Protein 1S2D (pdb70)

CATH classification: 3.40.50.450

B-factor: mean 34.82, std 19.36, range [14.43, 198.94]

InterPro domains:
  IPR007710 Nucleoside 2-deoxyribosyltransferase [PF05014] (10-130)

Radius of gyration: 24.14 Å; Cα contacts (8 Å, |Δi|>4): 971; chains: 3; bounding box: 63×63×64 Å

Structure (mmCIF, N/CA/C/O backbone):
data_1S2D
#
_entry.id   1S2D
#
_cell.length_a   79.587
_cell.length_b   79.587
_cell.length_c   184.973
_cell.angle_alpha   90.00
_cell.angle_beta   90.00
_cell.angle_gamma   90.00
#
_symmetry.space_group_name_H-M   'P 43 21 2'
#
loop_
_entity.id
_entity.type
_entity.pdbx_description
1 polymer 'Nucleoside 2-deoxyribosyltransferase'
2 non-polymer ADENINE
3 non-polymer 2-deoxy-2-fluoro-alpha-D-arabinofuranose
4 water water
#
loop_
_atom_site.group_PDB
_atom_site.id
_atom_site.type_symbol
_atom_site.label_atom_id
_atom_site.label_alt_id
_atom_site.label_comp_id
_atom_site.label_asym_id
_atom_site.label_entity_id
_atom_site.label_seq_id
_atom_site.pdbx_PDB_ins_code
_atom_site.Cartn_x
_atom_site.Cartn_y
_atom_site.Cartn_z
_atom_site.occupancy
_atom_site.B_iso_or_equiv
_atom_site.auth_seq_id
_atom_site.auth_comp_id
_atom_site.auth_asym_id
_atom_site.auth_atom_id
_atom_site.pdbx_PDB_model_num
ATOM 1 N N . MET A 1 1 ? -27.302 6.463 -5.070 1.00 66.48 1 MET A N 1
ATOM 2 C CA . MET A 1 1 ? -26.850 5.405 -6.021 1.00 66.48 1 MET A CA 1
ATOM 3 C C . MET A 1 1 ? -26.714 5.947 -7.442 1.00 66.48 1 MET A C 1
ATOM 4 O O . MET A 1 1 ? -25.764 5.604 -8.146 1.00 66.48 1 MET A O 1
ATOM 6 N N . LYS A 1 2 ? -27.679 6.769 -7.860 1.00 40.89 2 LYS A N 1
ATOM 7 C CA . LYS A 1 2 ? -27.692 7.384 -9.193 1.00 40.89 2 LYS A CA 1
ATOM 8 C C . LYS A 1 2 ? -26.570 8.413 -9.331 1.00 40.89 2 LYS A C 1
ATOM 9 O O . LYS A 1 2 ? -26.541 9.414 -8.613 1.00 40.89 2 LYS A O 1
ATOM 11 N N . ALA A 1 3 ? -25.672 8.176 -10.282 1.00 38.83 3 ALA A N 1
ATOM 12 C CA . ALA A 1 3 ? -24.520 9.042 -10.498 1.00 38.83 3 ALA A CA 1
ATOM 13 C C . ALA A 1 3 ? -24.766 10.369 -11.206 1.00 38.83 3 ALA A C 1
ATOM 14 O O . ALA A 1 3 ? -25.431 10.430 -12.241 1.00 38.83 3 ALA A O 1
ATOM 16 N N . VAL A 1 4 ? -24.183 11.423 -10.641 1.00 32.94 4 VAL A N 1
ATOM 17 C CA . VAL A 1 4 ? -24.270 12.777 -11.180 1.00 32.94 4 VAL A CA 1
ATOM 18 C C . VAL A 1 4 ? -23.435 12.824 -12.455 1.00 32.94 4 VAL A C 1
ATOM 19 O O . VAL A 1 4 ? -23.754 13.538 -13.403 1.00 32.94 4 VAL A O 1
ATOM 23 N N . VAL A 1 5 ? -22.368 12.031 -12.463 1.00 36.29 5 VAL A N 1
ATOM 24 C CA . VAL A 1 5 ? -21.454 11.944 -13.594 1.00 36.29 5 VAL A CA 1
ATOM 25 C C . VAL A 1 5 ? -20.925 10.499 -13.638 1.00 36.29 5 VAL A C 1
ATOM 26 O O . VAL A 1 5 ? -20.802 9.850 -12.600 1.00 36.29 5 VAL A O 1
ATOM 30 N N . PRO A 1 6 ? -20.673 9.953 -14.843 1.00 31.53 6 PRO A N 1
ATOM 31 C CA . PRO A 1 6 ? -20.169 8.577 -14.923 1.00 31.53 6 PRO A CA 1
ATOM 32 C C . PRO A 1 6 ? -18.846 8.458 -14.170 1.00 31.53 6 PRO A C 1
ATOM 33 O O . PRO A 1 6 ? -17.973 9.315 -14.307 1.00 31.53 6 PRO A O 1
ATOM 37 N N . THR A 1 7 ? -18.710 7.400 -13.377 1.00 31.11 7 THR A N 1
ATOM 38 C CA . THR A 1 7 ? -17.498 7.177 -12.598 1.00 31.11 7 THR A CA 1
ATOM 39 C C . THR A 1 7 ? -16.761 5.883 -12.954 1.00 31.11 7 THR A C 1
ATOM 40 O O . THR A 1 7 ? -15.640 5.663 -12.496 1.00 31.11 7 THR A O 1
ATOM 44 N N . GLY A 1 8 ? -17.391 5.020 -13.750 1.00 24.87 8 GLY A N 1
ATOM 45 C CA . GLY A 1 8 ? -16.753 3.769 -14.138 1.00 24.87 8 GLY A CA 1
ATOM 46 C C . GLY A 1 8 ? -15.536 3.962 -15.033 1.00 24.87 8 GLY A C 1
ATOM 47 O O . GLY A 1 8 ? -15.635 4.530 -16.121 1.00 24.87 8 GLY A O 1
ATOM 48 N N . LYS A 1 9 ? -14.368 3.557 -14.539 1.00 24.92 9 LYS A N 1
ATOM 49 C CA . LYS A 1 9 ? -13.127 3.651 -15.302 1.00 24.92 9 LYS A CA 1
ATOM 50 C C . LYS A 1 9 ? -12.617 2.230 -15.434 1.00 24.92 9 LYS A C 1
ATOM 51 O O . LYS A 1 9 ? -12.135 1.624 -14.475 1.00 24.92 9 LYS A O 1
ATOM 57 N N . ILE A 1 10 ? -12.769 1.704 -16.644 1.00 20.09 10 ILE A N 1
ATOM 58 C CA . ILE A 1 10 ? -12.421 0.332 -16.976 1.00 20.09 10 ILE A CA 1
ATOM 59 C C . ILE A 1 10 ? -11.008 0.031 -17.463 1.00 20.09 10 ILE A C 1
ATOM 60 O O . ILE A 1 10 ? -10.440 0.757 -18.268 1.00 20.09 10 ILE A O 1
ATOM 65 N N . TYR A 1 11 ? -10.458 -1.063 -16.947 1.00 21.04 11 TYR A N 1
ATOM 66 C CA . TYR A 1 11 ? -9.166 -1.560 -17.379 1.00 21.04 11 TYR A CA 1
ATOM 67 C C . TYR A 1 11 ? -9.619 -2.791 -18.147 1.00 21.04 11 TYR A C 1
ATOM 68 O O . TYR A 1 11 ? -10.076 -3.774 -17.557 1.00 21.04 11 TYR A O 1
ATOM 77 N N . LEU A 1 12 ? -9.587 -2.687 -19.467 1.00 25.18 12 LEU A N 1
ATOM 78 C CA . LEU A 1 12 ? -10.007 -3.778 -20.326 1.00 25.18 12 LEU A CA 1
ATOM 79 C C . LEU A 1 12 ? -8.820 -4.697 -20.586 1.00 25.18 12 LEU A C 1
ATOM 80 O O . LEU A 1 12 ? -8.026 -4.463 -21.493 1.00 25.18 12 LEU A O 1
ATOM 85 N N . GLY A 1 13 ? -8.683 -5.716 -19.744 1.00 27.52 13 GLY A N 1
ATOM 86 C CA . GLY A 1 13 ? -7.591 -6.659 -19.885 1.00 27.52 13 GLY A CA 1
ATOM 87 C C . GLY A 1 13 ? -7.907 -7.730 -20.900 1.00 27.52 13 GLY A C 1
ATOM 88 O O . GLY A 1 13 ? -9.023 -8.261 -20.921 1.00 27.52 13 GLY A O 1
ATOM 89 N N . SER A 1 14 ? -6.930 -8.055 -21.742 1.00 28.62 14 SER A N 1
ATOM 90 C CA . SER A 1 14 ? -7.139 -9.071 -22.763 1.00 28.62 14 SER A CA 1
ATOM 91 C C . SER A 1 14 ? -5.914 -9.462 -23.574 1.00 28.62 14 SER A C 1
ATOM 92 O O . SER A 1 14 ? -4.996 -8.661 -23.769 1.00 28.62 14 SER A O 1
ATOM 95 N N . PRO A 1 15 ? -5.876 -10.724 -24.032 1.00 32.03 15 PRO A N 1
ATOM 96 C CA . PRO A 1 15 ? -4.768 -11.215 -24.851 1.00 32.03 15 PRO A CA 1
ATOM 97 C C . PRO A 1 15 ? -5.028 -10.511 -26.190 1.00 32.03 15 PRO A C 1
ATOM 98 O O . PRO A 1 15 ? -6.133 -10.022 -26.423 1.00 32.03 15 PRO A O 1
ATOM 102 N N . PHE A 1 16 ? -4.047 -10.473 -27.075 1.00 39.05 16 PHE A N 1
ATOM 103 C CA . PHE A 1 16 ? -4.233 -9.797 -28.358 1.00 39.05 16 PHE A CA 1
ATOM 104 C C . PHE A 1 16 ? -3.300 -10.522 -29.315 1.00 39.05 16 PHE A C 1
ATOM 105 O O . PHE A 1 16 ? -2.694 -9.923 -30.207 1.00 39.05 16 PHE A O 1
ATOM 113 N N . TYR A 1 17 ? -3.247 -11.837 -29.137 1.00 80.91 17 TYR A N 1
ATOM 114 C CA . TYR A 1 17 ? -2.352 -12.698 -29.886 1.00 80.91 17 TYR A CA 1
ATOM 115 C C . TYR A 1 17 ? -2.954 -13.525 -31.034 1.00 80.91 17 TYR A C 1
ATOM 116 O O . TYR A 1 17 ? -2.218 -14.174 -31.776 1.00 80.91 17 TYR A O 1
ATOM 125 N N . SER A 1 18 ? -4.276 -13.484 -31.197 1.00 41.56 18 SER A N 1
ATOM 126 C CA . SER A 1 18 ? -4.946 -14.213 -32.281 1.00 41.56 18 SER A CA 1
ATOM 127 C C . SER A 1 18 ? -6.026 -13.334 -32.912 1.00 41.56 18 SER A C 1
ATOM 128 O O . SER A 1 18 ? -6.244 -12.199 -32.477 1.00 41.56 18 SER A O 1
ATOM 131 N N . ASP A 1 19 ? -6.680 -13.841 -33.953 1.00 36.31 19 ASP A N 1
ATOM 132 C CA . ASP A 1 19 ? -7.732 -13.082 -34.634 1.00 36.31 19 ASP A CA 1
ATOM 133 C C . ASP A 1 19 ? -9.002 -13.026 -33.799 1.00 36.31 19 ASP A C 1
ATOM 134 O O . ASP A 1 19 ? -9.654 -11.985 -33.718 1.00 36.31 19 ASP A O 1
ATOM 139 N N . ALA A 1 20 ? -9.343 -14.154 -33.181 1.00 35.23 20 ALA A N 1
ATOM 140 C CA . ALA A 1 20 ? -10.525 -14.252 -32.333 1.00 35.23 20 ALA A CA 1
ATOM 141 C C . ALA A 1 20 ? -10.388 -13.315 -31.134 1.00 35.23 20 ALA A C 1
ATOM 142 O O . ALA A 1 20 ? -11.334 -12.621 -30.768 1.00 35.23 20 ALA A O 1
ATOM 144 N N . GLN A 1 21 ? -9.201 -13.286 -30.539 1.00 32.89 21 GLN A N 1
ATOM 145 C CA . GLN A 1 21 ? -8.944 -12.425 -29.392 1.00 32.89 21 GLN A CA 1
ATOM 146 C C . GLN A 1 21 ? -9.027 -10.956 -29.769 1.00 32.89 21 GLN A C 1
ATOM 147 O O . GLN A 1 21 ? -9.591 -10.155 -29.024 1.00 32.89 21 GLN A O 1
ATOM 153 N N . ARG A 1 22 ? -8.470 -10.606 -30.927 1.00 36.36 22 ARG A N 1
ATOM 154 C CA . ARG A 1 22 ? -8.503 -9.230 -31.409 1.00 36.36 22 ARG A CA 1
ATOM 155 C C . ARG A 1 22 ? -9.943 -8.825 -31.724 1.00 36.36 22 ARG A C 1
ATOM 156 O O . ARG A 1 22 ? -10.322 -7.661 -31.568 1.00 36.36 22 ARG A O 1
ATOM 158 N N . GLU A 1 23 ? -10.746 -9.800 -32.147 1.00 37.48 23 GLU A N 1
ATOM 159 C CA . GLU A 1 23 ? -12.147 -9.561 -32.477 1.00 37.48 23 GLU A CA 1
ATOM 160 C C . GLU A 1 23 ? -12.991 -9.329 -31.225 1.00 37.48 23 GLU A C 1
ATOM 161 O O . GLU A 1 23 ? -13.793 -8.399 -31.187 1.00 37.48 23 GLU A O 1
ATOM 167 N N . ARG A 1 24 ? -12.810 -10.173 -30.210 1.00 32.42 24 ARG A N 1
ATOM 168 C CA . ARG A 1 24 ? -13.550 -10.038 -28.955 1.00 32.42 24 ARG A CA 1
ATOM 169 C C . ARG A 1 24 ? -13.240 -8.675 -28.325 1.00 32.42 24 ARG A C 1
ATOM 170 O O . ARG A 1 24 ? -14.123 -8.019 -27.780 1.00 32.42 24 ARG A O 1
ATOM 178 N N . ALA A 1 25 ? -11.977 -8.264 -28.402 1.00 30.41 25 ALA A N 1
ATOM 179 C CA . ALA A 1 25 ? -11.552 -6.982 -27.856 1.00 30.41 25 ALA A CA 1
ATOM 180 C C . ALA A 1 25 ? -12.247 -5.836 -28.583 1.00 30.41 25 ALA A C 1
ATOM 181 O O . ALA A 1 25 ? -12.641 -4.844 -27.963 1.00 30.41 25 ALA A O 1
ATOM 183 N N . ALA A 1 26 ? -12.397 -5.979 -29.899 1.00 28.98 26 ALA A N 1
ATOM 184 C CA . ALA A 1 26 ? -13.044 -4.954 -30.714 1.00 28.98 26 ALA A CA 1
ATOM 185 C C . ALA A 1 26 ? -14.509 -4.780 -30.329 1.00 28.98 26 ALA A C 1
ATOM 186 O O . ALA A 1 26 ? -15.001 -3.655 -30.232 1.00 28.98 26 ALA A O 1
ATOM 188 N N . LYS A 1 27 ? -15.188 -5.903 -30.103 1.00 34.82 27 LYS A N 1
ATOM 189 C CA . LYS A 1 27 ? -16.597 -5.899 -29.730 1.00 34.82 27 LYS A CA 1
ATOM 190 C C . LYS A 1 27 ? -16.809 -5.341 -28.326 1.00 34.82 27 LYS A C 1
ATOM 191 O O . LYS A 1 27 ? -17.752 -4.592 -28.092 1.00 34.82 27 LYS A O 1
ATOM 193 N N . ALA A 1 28 ? -15.934 -5.716 -27.395 1.00 31.99 28 ALA A N 1
ATOM 194 C CA . ALA A 1 28 ? -16.047 -5.247 -26.020 1.00 31.99 28 ALA A CA 1
ATOM 195 C C . ALA A 1 28 ? -15.978 -3.719 -25.967 1.00 31.99 28 ALA A C 1
ATOM 196 O O . ALA A 1 28 ? -16.769 -3.085 -25.273 1.00 31.99 28 ALA A O 1
ATOM 198 N N . LYS A 1 29 ? -15.067 -3.141 -26.749 1.00 35.21 29 LYS A N 1
ATOM 199 C CA . LYS A 1 29 ? -14.903 -1.692 -26.799 1.00 35.21 29 LYS A CA 1
ATOM 200 C C . LYS A 1 29 ? -16.204 -1.016 -27.237 1.00 35.21 29 LYS A C 1
ATOM 201 O O . LYS A 1 29 ? -16.626 -0.020 -26.653 1.00 35.21 29 LYS A O 1
ATOM 207 N N . GLU A 1 30 ? -16.830 -1.575 -28.268 1.00 39.69 30 GLU A N 1
ATOM 208 C CA . GLU A 1 30 ? -18.073 -1.026 -28.781 1.00 39.69 30 GLU A CA 1
ATOM 209 C C . GLU A 1 30 ? -19.199 -1.155 -27.761 1.00 39.69 30 GLU A C 1
ATOM 210 O O . GLU A 1 30 ? -19.944 -0.203 -27.545 1.00 39.69 30 GLU A O 1
ATOM 216 N N . LEU A 1 31 ? -19.277 -2.310 -27.104 1.00 42.25 31 LEU A N 1
ATOM 217 C CA . LEU A 1 31 ? -20.308 -2.527 -26.103 1.00 42.25 31 LEU A CA 1
ATOM 218 C C . LEU A 1 31 ? -20.169 -1.571 -24.915 1.00 42.25 31 LEU A C 1
ATOM 219 O O . LEU A 1 31 ? -21.151 -0.965 -24.501 1.00 42.25 31 LEU A O 1
ATOM 224 N N . LEU A 1 32 ? -18.949 -1.448 -24.388 1.00 28.81 32 LEU A N 1
ATOM 225 C CA . LEU A 1 32 ? -18.668 -0.567 -23.263 1.00 28.81 32 LEU A CA 1
ATOM 226 C C . LEU A 1 32 ? -18.894 0.897 -23.631 1.00 28.81 32 LEU A C 1
ATOM 227 O O . LEU A 1 32 ? -19.250 1.705 -22.781 1.00 28.81 32 LEU A O 1
ATOM 232 N N . ALA A 1 33 ? -18.685 1.226 -24.903 1.00 38.51 33 ALA A N 1
ATOM 233 C CA . ALA A 1 33 ? -18.875 2.590 -25.392 1.00 38.51 33 ALA A CA 1
ATOM 234 C C . ALA A 1 33 ? -20.354 2.998 -25.366 1.00 38.51 33 ALA A C 1
ATOM 235 O O . ALA A 1 33 ? -20.688 4.177 -25.521 1.00 38.51 33 ALA A O 1
ATOM 237 N N . LYS A 1 34 ? -21.226 2.012 -25.180 1.00 50.83 34 LYS A N 1
ATOM 238 C CA . LYS A 1 34 ? -22.663 2.246 -25.126 1.00 50.83 34 LYS A CA 1
ATOM 239 C C . LYS A 1 34 ? -23.178 2.311 -23.688 1.00 50.83 34 LYS A C 1
ATOM 240 O O . LYS A 1 34 ? -24.332 2.675 -23.456 1.00 50.83 34 LYS A O 1
ATOM 246 N N . ASN A 1 35 ? -22.338 1.917 -22.733 1.00 30.01 35 ASN A N 1
ATOM 247 C CA . ASN A 1 35 ? -22.721 1.924 -21.324 1.00 30.01 35 ASN A CA 1
ATOM 248 C C . ASN A 1 35 ? -22.639 3.329 -20.729 1.00 30.01 35 ASN A C 1
ATOM 249 O O . ASN A 1 35 ? -21.559 3.916 -20.643 1.00 30.01 35 ASN A O 1
ATOM 254 N N . PRO A 1 36 ? -23.783 3.875 -20.282 1.00 32.16 36 PRO A N 1
ATOM 255 C CA . PRO A 1 36 ? -23.847 5.216 -19.692 1.00 32.16 36 PRO A CA 1
ATOM 256 C C . PRO A 1 36 ? -23.193 5.384 -18.308 1.00 32.16 36 PRO A C 1
ATOM 257 O O . PRO A 1 36 ? -23.099 6.498 -17.810 1.00 32.16 36 PRO A O 1
ATOM 261 N N . SER A 1 37 ? -22.725 4.292 -17.706 1.00 38.08 37 SER A N 1
ATOM 262 C CA . SER A 1 37 ? -22.079 4.355 -16.391 1.00 38.08 37 SER A CA 1
ATOM 263 C C . SER A 1 37 ? -20.550 4.442 -16.475 1.00 38.08 37 SER A C 1
ATOM 264 O O . SER A 1 37 ? -19.869 4.475 -15.446 1.00 38.08 37 SER A O 1
ATOM 267 N N . ILE A 1 38 ? -20.021 4.510 -17.696 1.00 30.75 38 ILE A N 1
ATOM 268 C CA . ILE A 1 38 ? -18.579 4.536 -17.920 1.00 30.75 38 ILE A CA 1
ATOM 269 C C . ILE A 1 38 ? -18.004 5.895 -18.307 1.00 30.75 38 ILE A C 1
ATOM 270 O O . ILE A 1 38 ? -18.492 6.565 -19.221 1.00 30.75 38 ILE A O 1
ATOM 275 N N . ALA A 1 39 ? -16.951 6.290 -17.599 1.00 27.50 39 ALA A N 1
ATOM 276 C CA . ALA A 1 39 ? -16.279 7.561 -17.834 1.00 27.50 39 ALA A CA 1
ATOM 277 C C . ALA A 1 39 ? -15.094 7.402 -18.783 1.00 27.50 39 ALA A C 1
ATOM 278 O O . ALA A 1 39 ? -14.811 8.285 -19.588 1.00 27.50 39 ALA A O 1
ATOM 280 N N . HIS A 1 40 ? -14.408 6.269 -18.679 1.00 23.39 40 HIS A N 1
ATOM 281 C CA . HIS A 1 40 ? -13.235 6.000 -19.503 1.00 23.39 40 HIS A CA 1
ATOM 282 C C . HIS A 1 40 ? -12.933 4.505 -19.594 1.00 23.39 40 HIS A C 1
ATOM 283 O O . HIS A 1 40 ? -13.211 3.755 -18.664 1.00 23.39 40 HIS A O 1
ATOM 290 N N . VAL A 1 41 ? -12.388 4.081 -20.732 1.00 24.65 41 VAL A N 1
ATOM 291 C CA . VAL A 1 41 ? -12.008 2.688 -20.943 1.00 24.65 41 VAL A CA 1
ATOM 292 C C . VAL A 1 41 ? -10.540 2.648 -21.346 1.00 24.65 41 VAL A C 1
ATOM 293 O O . VAL A 1 41 ? -10.126 3.325 -22.291 1.00 24.65 41 VAL A O 1
ATOM 297 N N . PHE A 1 42 ? -9.750 1.879 -20.606 1.00 24.74 42 PHE A N 1
ATOM 298 C CA . PHE A 1 42 ? -8.327 1.755 -20.904 1.00 24.74 42 PHE A CA 1
ATOM 299 C C . PHE A 1 42 ? -7.997 0.394 -21.493 1.00 24.74 42 PHE A C 1
ATOM 300 O O . PHE A 1 42 ? -8.251 -0.643 -20.868 1.00 24.74 42 PHE A O 1
ATOM 308 N N . PHE A 1 43 ? -7.438 0.405 -22.700 1.00 23.01 43 PHE A N 1
ATOM 309 C CA . PHE A 1 43 ? -7.036 -0.828 -23.365 1.00 23.01 43 PHE A CA 1
ATOM 310 C C . PHE A 1 43 ? -5.535 -0.737 -23.599 1.00 23.01 43 PHE A C 1
ATOM 311 O O . PHE A 1 43 ? -5.069 0.049 -24.424 1.00 23.01 43 PHE A O 1
ATOM 319 N N . PRO A 1 44 ? -4.759 -1.561 -22.879 1.00 29.29 44 PRO A N 1
ATOM 320 C CA . PRO A 1 44 ? -3.296 -1.606 -22.961 1.00 29.29 44 PRO A CA 1
ATOM 321 C C . PRO A 1 44 ? -2.650 -1.687 -24.343 1.00 29.29 44 PRO A C 1
ATOM 322 O O . PRO A 1 44 ? -1.574 -1.124 -24.545 1.00 29.29 44 PRO A O 1
ATOM 326 N N . PHE A 1 45 ? -3.305 -2.346 -25.293 1.00 32.47 45 PHE A N 1
ATOM 327 C CA . PHE A 1 45 ? -2.740 -2.473 -26.632 1.00 32.47 45 PHE A CA 1
ATOM 328 C C . PHE A 1 45 ? -2.943 -1.263 -27.556 1.00 32.47 45 PHE A C 1
ATOM 329 O O . PHE A 1 45 ? -2.407 -1.240 -28.660 1.00 32.47 45 PHE A O 1
ATOM 337 N N . ASP A 1 46 ? -3.699 -0.261 -27.099 1.00 35.22 46 ASP A N 1
ATOM 338 C CA . ASP A 1 46 ? -3.916 0.961 -27.878 1.00 35.22 46 ASP A CA 1
ATOM 339 C C . ASP A 1 46 ? -2.671 1.847 -27.772 1.00 35.22 46 ASP A C 1
ATOM 340 O O . ASP A 1 46 ? -2.163 2.349 -28.778 1.00 35.22 46 ASP A O 1
ATOM 345 N N . GLY A 1 48 ? 0.931 2.702 -27.549 1.00 35.21 48 GLY A N 1
ATOM 346 C CA . GLY A 1 48 ? 2.213 2.070 -27.268 1.00 35.21 48 GLY A CA 1
ATOM 347 C C . GLY A 1 48 ? 3.370 3.042 -27.089 1.00 35.21 48 GLY A C 1
ATOM 348 O O . GLY A 1 48 ? 3.310 4.179 -27.556 1.00 35.21 48 GLY A O 1
ATOM 349 N N . PHE A 1 49 ? 4.415 2.599 -26.391 1.00 29.13 49 PHE A N 1
ATOM 350 C CA . PHE A 1 49 ? 5.608 3.414 -26.150 1.00 29.13 49 PHE A CA 1
ATOM 351 C C . PHE A 1 49 ? 6.643 3.113 -27.230 1.00 29.13 49 PHE A C 1
ATOM 352 O O . PHE A 1 49 ? 6.735 1.983 -27.713 1.00 29.13 49 PHE A O 1
ATOM 360 N N . THR A 1 50 ? 7.406 4.134 -27.609 1.00 30.17 50 THR A N 1
ATOM 361 C CA . THR A 1 50 ? 8.447 3.994 -28.623 1.00 30.17 50 THR A CA 1
ATOM 362 C C . THR A 1 50 ? 9.798 4.392 -28.045 1.00 30.17 50 THR A C 1
ATOM 363 O O . THR A 1 50 ? 9.997 5.548 -27.637 1.00 30.17 50 THR A O 1
ATOM 367 N N . ASP A 1 51 ? 10.708 3.421 -27.985 1.00 32.21 51 ASP A N 1
ATOM 368 C CA . ASP A 1 51 ? 12.056 3.643 -27.475 1.00 32.21 51 ASP A CA 1
ATOM 369 C C . ASP A 1 51 ? 12.926 4.036 -28.659 1.00 32.21 51 ASP A C 1
ATOM 370 O O . ASP A 1 51 ? 13.159 3.224 -29.550 1.00 32.21 51 ASP A O 1
ATOM 375 N N . PRO A 1 52 ? 13.427 5.286 -28.667 1.00 47.11 52 PRO A N 1
ATOM 376 C CA . PRO A 1 52 ? 14.283 5.850 -29.715 1.00 47.11 52 PRO A CA 1
ATOM 377 C C . PRO A 1 52 ? 15.525 5.015 -30.050 1.00 47.11 52 PRO A C 1
ATOM 378 O O . PRO A 1 52 ? 15.892 4.894 -31.218 1.00 47.11 52 PRO A O 1
ATOM 382 N N . ASP A 1 53 ? 16.155 4.433 -29.029 1.00 59.77 53 ASP A N 1
ATOM 383 C CA . ASP A 1 53 ? 17.362 3.613 -29.208 1.00 59.77 53 ASP A CA 1
ATOM 384 C C . ASP A 1 53 ? 17.089 2.279 -29.883 1.00 59.77 53 ASP A C 1
ATOM 385 O O . ASP A 1 53 ? 17.922 1.766 -30.633 1.00 59.77 53 ASP A O 1
ATOM 390 N N . GLU A 1 54 ? 15.946 1.691 -29.555 1.00 46.72 54 GLU A N 1
ATOM 391 C CA . GLU A 1 54 ? 15.552 0.402 -30.103 1.00 46.72 54 GLU A CA 1
ATOM 392 C C . GLU A 1 54 ? 15.502 0.446 -31.631 1.00 46.72 54 GLU A C 1
ATOM 393 O O . GLU A 1 54 ? 14.703 1.181 -32.212 1.00 46.72 54 GLU A O 1
ATOM 399 N N . LYS A 1 55 ? 16.372 -0.332 -32.273 1.00 62.20 55 LYS A N 1
ATOM 400 C CA . LYS A 1 55 ? 16.450 -0.372 -33.734 1.00 62.20 55 LYS A CA 1
ATOM 401 C C . LYS A 1 55 ? 15.386 -1.261 -34.377 1.00 62.20 55 LYS A C 1
ATOM 402 O O . LYS A 1 55 ? 15.494 -2.490 -34.384 1.00 62.20 55 LYS A O 1
ATOM 404 N N . PRO A 1 57 ? 12.619 -3.212 -33.945 1.00 51.60 57 PRO A N 1
ATOM 405 C CA . PRO A 1 57 ? 12.160 -4.181 -32.946 1.00 51.60 57 PRO A CA 1
ATOM 406 C C . PRO A 1 57 ? 10.924 -4.919 -33.428 1.00 51.60 57 PRO A C 1
ATOM 407 O O . PRO A 1 57 ? 10.078 -4.334 -34.110 1.00 51.60 57 PRO A O 1
ATOM 411 N N . GLU A 1 58 ? 10.814 -6.203 -33.108 1.00 53.04 58 GLU A N 1
ATOM 412 C CA . GLU A 1 58 ? 9.639 -6.961 -33.524 1.00 53.04 58 GLU A CA 1
ATOM 413 C C . GLU A 1 58 ? 8.935 -7.614 -32.347 1.00 53.04 58 GLU A C 1
ATOM 414 O O . GLU A 1 58 ? 9.554 -7.907 -31.324 1.00 53.04 58 GLU A O 1
ATOM 420 N N . ILE A 1 59 ? 7.628 -7.807 -32.488 1.00 44.05 59 ILE A N 1
ATOM 421 C CA . ILE A 1 59 ? 6.829 -8.425 -31.435 1.00 44.05 59 ILE A CA 1
ATOM 422 C C . ILE A 1 59 ? 7.320 -9.862 -31.236 1.00 44.05 59 ILE A C 1
ATOM 423 O O . ILE A 1 59 ? 7.549 -10.588 -32.209 1.00 44.05 59 ILE A O 1
ATOM 428 N N . GLY A 1 60 ? 7.505 -10.252 -29.977 1.00 47.39 60 GLY A N 1
ATOM 429 C CA . GLY A 1 60 ? 7.981 -11.590 -29.679 1.00 47.39 60 GLY A CA 1
ATOM 430 C C . GLY A 1 60 ? 9.494 -11.679 -29.730 1.00 47.39 60 GLY A C 1
ATOM 431 O O . GLY A 1 60 ? 10.067 -12.725 -29.423 1.00 47.39 60 GLY A O 1
ATOM 432 N N . GLY A 1 61 ? 10.138 -10.596 -30.160 1.00 31.24 61 GLY A N 1
ATOM 433 C CA . GLY A 1 61 ? 11.588 -10.568 -30.228 1.00 31.24 61 GLY A CA 1
ATOM 434 C C . GLY A 1 61 ? 12.135 -9.938 -28.962 1.00 31.24 61 GLY A C 1
ATOM 435 O O . GLY A 1 61 ? 11.368 -9.558 -28.076 1.00 31.24 61 GLY A O 1
ATOM 436 N N . ILE A 1 62 ? 13.458 -9.864 -28.847 1.00 29.83 62 ILE A N 1
ATOM 437 C CA . ILE A 1 62 ? 14.078 -9.260 -27.675 1.00 29.83 62 ILE A CA 1
ATOM 438 C C . ILE A 1 62 ? 13.808 -7.764 -27.709 1.00 29.83 62 ILE A C 1
ATOM 439 O O . ILE A 1 62 ? 14.057 -7.103 -28.716 1.00 29.83 62 ILE A O 1
ATOM 444 N N . ARG A 1 63 ? 13.261 -7.250 -26.614 1.00 28.40 63 ARG A N 1
ATOM 445 C CA . ARG A 1 63 ? 12.938 -5.830 -26.500 1.00 28.40 63 ARG A CA 1
ATOM 446 C C . ARG A 1 63 ? 13.895 -5.150 -25.516 1.00 28.40 63 ARG A C 1
ATOM 447 O O . ARG A 1 63 ? 14.422 -5.805 -24.620 1.00 28.40 63 ARG A O 1
ATOM 455 N N . SER A 1 64 ? 14.151 -3.855 -25.703 1.00 21.25 64 SER A N 1
ATOM 456 C CA . SER A 1 64 ? 15.036 -3.119 -24.797 1.00 21.25 64 SER A CA 1
ATOM 457 C C . SER A 1 64 ? 14.397 -3.053 -23.406 1.00 21.25 64 SER A C 1
ATOM 458 O O . SER A 1 64 ? 13.172 -3.043 -23.287 1.00 21.25 64 SER A O 1
ATOM 461 N N . MET A 1 65 ? 15.234 -2.983 -22.370 1.00 25.26 65 MET A N 1
ATOM 462 C CA . MET A 1 65 ? 14.759 -2.910 -20.994 1.00 25.26 65 MET A CA 1
ATOM 463 C C . MET A 1 65 ? 13.909 -1.648 -20.776 1.00 25.26 65 MET A C 1
ATOM 464 O O . MET A 1 65 ? 12.923 -1.675 -20.042 1.00 25.26 65 MET A O 1
ATOM 469 N N . VAL A 1 66 ? 14.270 -0.562 -21.455 1.00 22.64 66 VAL A N 1
ATOM 470 C CA . VAL A 1 66 ? 13.529 0.690 -21.341 1.00 22.64 66 VAL A CA 1
ATOM 471 C C . VAL A 1 66 ? 12.101 0.538 -21.885 1.00 22.64 66 VAL A C 1
ATOM 472 O O . VAL A 1 66 ? 11.158 1.038 -21.282 1.00 22.64 66 VAL A O 1
ATOM 476 N N . TRP A 1 67 ? 11.943 -0.172 -23.002 1.00 21.04 67 TRP A N 1
ATOM 477 C CA . TRP A 1 67 ? 10.616 -0.388 -23.582 1.00 21.04 67 TRP A CA 1
ATOM 478 C C . TRP A 1 67 ? 9.809 -1.265 -22.643 1.00 21.04 67 TRP A C 1
ATOM 479 O O . TRP A 1 67 ? 8.601 -1.058 -22.481 1.00 21.04 67 TRP A O 1
ATOM 490 N N . ARG A 1 68 ? 10.476 -2.275 -22.080 1.00 20.10 68 ARG A N 1
ATOM 491 C CA . ARG A 1 68 ? 9.833 -3.201 -21.160 1.00 20.10 68 ARG A CA 1
ATOM 492 C C . ARG A 1 68 ? 9.289 -2.453 -19.951 1.00 20.10 68 ARG A C 1
ATOM 493 O O . ARG A 1 68 ? 8.102 -2.568 -19.635 1.00 20.10 68 ARG A O 1
ATOM 501 N N . ASP A 1 69 ? 10.142 -1.643 -19.329 1.00 20.55 69 ASP A N 1
ATOM 502 C CA . ASP A 1 69 ? 9.753 -0.860 -18.158 1.00 20.55 69 ASP A CA 1
ATOM 503 C C . ASP A 1 69 ? 8.607 0.095 -18.455 1.00 20.55 69 ASP A C 1
ATOM 504 O O . ASP A 1 69 ? 7.635 0.154 -17.706 1.00 20.55 69 ASP A O 1
ATOM 509 N N . ALA A 1 70 ? 8.725 0.839 -19.551 1.00 21.54 70 ALA A N 1
ATOM 510 C CA . ALA A 1 70 ? 7.692 1.802 -19.927 1.00 21.54 70 ALA A CA 1
ATOM 511 C C . ALA A 1 70 ? 6.347 1.130 -20.206 1.00 21.54 70 ALA A C 1
ATOM 512 O O . ALA A 1 70 ? 5.301 1.600 -19.742 1.00 21.54 70 ALA A O 1
ATOM 514 N N . THR A 1 71 ? 6.386 0.022 -20.942 1.00 21.72 71 THR A N 1
ATOM 515 C CA . THR A 1 71 ? 5.163 -0.698 -21.290 1.00 21.72 71 THR A CA 1
ATOM 516 C C . THR A 1 71 ? 4.548 -1.393 -20.088 1.00 21.72 71 THR A C 1
ATOM 517 O O . THR A 1 71 ? 3.321 -1.382 -19.916 1.00 21.72 71 THR A O 1
ATOM 521 N N . TYR A 1 72 ? 5.396 -1.997 -19.260 1.00 20.63 72 TYR A N 1
ATOM 522 C CA . TYR A 1 72 ? 4.920 -2.675 -18.060 1.00 20.63 72 TYR A CA 1
ATOM 523 C C . TYR A 1 72 ? 4.264 -1.647 -17.146 1.00 20.63 72 TYR A C 1
ATOM 524 O O . TYR A 1 72 ? 3.185 -1.894 -16.603 1.00 20.63 72 TYR A O 1
ATOM 533 N N . GLN A 1 73 ? 4.905 -0.485 -16.998 1.00 22.00 73 GLN A N 1
ATOM 534 C CA . GLN A 1 73 ? 4.345 0.560 -16.150 1.00 22.00 73 GLN A CA 1
ATOM 535 C C . GLN A 1 73 ? 3.030 1.079 -16.729 1.00 22.00 73 GLN A C 1
ATOM 536 O O . GLN A 1 73 ? 2.086 1.366 -15.985 1.00 22.00 73 GLN A O 1
ATOM 542 N N . ASN A 1 74 ? 2.965 1.185 -18.055 1.00 23.15 74 ASN A N 1
ATOM 543 C CA . ASN A 1 74 ? 1.744 1.637 -18.710 1.00 23.15 74 ASN A CA 1
ATOM 544 C C . ASN A 1 74 ? 0.593 0.710 -18.353 1.00 23.15 74 ASN A C 1
ATOM 545 O O . ASN A 1 74 ? -0.522 1.169 -18.124 1.00 23.15 74 ASN A O 1
ATOM 550 N N . ASP A 1 75 ? 0.875 -0.589 -18.303 1.00 25.03 75 ASP A N 1
ATOM 551 C CA . ASP A 1 75 ? -0.130 -1.582 -17.938 1.00 25.03 75 ASP A CA 1
ATOM 552 C C . ASP A 1 75 ? -0.540 -1.428 -16.467 1.00 25.03 75 ASP A C 1
ATOM 553 O O . ASP A 1 75 ? -1.730 -1.486 -16.155 1.00 25.03 75 ASP A O 1
ATOM 558 N N . LEU A 1 76 ? 0.426 -1.201 -15.571 1.00 24.00 76 LEU A N 1
ATOM 559 C CA . LEU A 1 76 ? 0.109 -1.014 -14.153 1.00 24.00 76 LEU A CA 1
ATOM 560 C C . LEU A 1 76 ? -0.633 0.309 -13.911 1.00 24.00 76 LEU A C 1
ATOM 561 O O . LEU A 1 76 ? -1.575 0.361 -13.114 1.00 24.00 76 LEU A O 1
ATOM 566 N N . THR A 1 77 ? -0.229 1.362 -14.621 1.00 22.35 77 THR A N 1
ATOM 567 C CA . THR A 1 77 ? -0.864 2.684 -14.494 1.00 22.35 77 THR A CA 1
ATOM 568 C C . THR A 1 77 ? -2.343 2.608 -14.851 1.00 22.35 77 THR A C 1
ATOM 569 O O . THR A 1 77 ? -3.174 3.265 -14.222 1.00 22.35 77 THR A O 1
ATOM 573 N N . GLY A 1 78 ? -2.671 1.797 -15.855 1.00 19.04 78 GLY A N 1
ATOM 574 C CA . GLY A 1 78 ? -4.063 1.636 -16.242 1.00 19.04 78 GLY A CA 1
ATOM 575 C C . GLY A 1 78 ? -4.847 1.013 -15.093 1.00 19.04 78 GLY A C 1
ATOM 576 O O . GLY A 1 78 ? -5.989 1.397 -14.826 1.00 19.04 78 GLY A O 1
ATOM 577 N N . ILE A 1 79 ? -4.211 0.084 -14.381 1.00 19.39 79 ILE A N 1
ATOM 578 C CA . ILE A 1 79 ? -4.847 -0.588 -13.248 1.00 19.39 79 ILE A CA 1
ATOM 579 C C . ILE A 1 79 ? -5.076 0.407 -12.101 1.00 19.39 79 ILE A C 1
ATOM 580 O O . ILE A 1 79 ? -6.147 0.430 -11.492 1.00 19.39 79 ILE A O 1
ATOM 585 N N . SER A 1 80 ? -4.083 1.259 -11.857 1.00 24.25 80 SER A N 1
ATOM 586 C CA . SER A 1 80 ? -4.159 2.275 -10.812 1.00 24.25 80 SER A CA 1
ATOM 587 C C . SER A 1 80 ? -5.292 3.273 -11.086 1.00 24.25 80 SER A C 1
ATOM 588 O O . SER A 1 80 ? -6.105 3.546 -10.206 1.00 24.25 80 SER A O 1
ATOM 591 N N . ASN A 1 81 ? -5.338 3.807 -12.306 1.00 25.65 81 ASN A N 1
ATOM 592 C CA . ASN A 1 81 ? -6.377 4.767 -12.696 1.00 25.65 81 ASN A CA 1
ATOM 593 C C . ASN A 1 81 ? -7.784 4.155 -12.705 1.00 25.65 81 ASN A C 1
ATOM 594 O O . ASN A 1 81 ? -8.758 4.821 -12.360 1.00 25.65 81 ASN A O 1
ATOM 599 N N . ALA A 1 82 ? -7.870 2.882 -13.081 1.00 23.35 82 ALA A N 1
ATOM 600 C CA . ALA A 1 82 ? -9.141 2.167 -13.162 1.00 23.35 82 ALA A CA 1
ATOM 601 C C . ALA A 1 82 ? -9.865 1.935 -11.833 1.00 23.35 82 ALA A C 1
ATOM 602 O O . ALA A 1 82 ? -9.248 1.873 -10.770 1.00 23.35 82 ALA A O 1
ATOM 604 N N . THR A 1 83 ? -11.190 1.851 -11.910 1.00 22.56 83 THR A N 1
ATOM 605 C CA . THR A 1 83 ? -12.009 1.572 -10.737 1.00 22.56 83 THR A CA 1
ATOM 606 C C . THR A 1 83 ? -12.476 0.123 -10.850 1.00 22.56 83 THR A C 1
ATOM 607 O O . THR A 1 83 ? -12.893 -0.493 -9.865 1.00 22.56 83 THR A O 1
ATOM 611 N N . CYS A 1 84 ? -12.368 -0.432 -12.054 1.00 22.21 84 CYS A N 1
ATOM 612 C CA . CYS A 1 84 ? -12.828 -1.790 -12.285 1.00 22.21 84 CYS A CA 1
ATOM 613 C C . CYS A 1 84 ? -12.080 -2.484 -13.422 1.00 22.21 84 CYS A C 1
ATOM 614 O O . CYS A 1 84 ? -11.621 -1.846 -14.376 1.00 22.21 84 CYS A O 1
ATOM 617 N N . GLY A 1 85 ? -11.937 -3.794 -13.293 1.00 25.48 85 GLY A N 1
ATOM 618 C CA . GLY A 1 85 ? -11.278 -4.562 -14.325 1.00 25.48 85 GLY A CA 1
ATOM 619 C C . GLY A 1 85 ? -12.279 -5.424 -15.083 1.00 25.48 85 GLY A C 1
ATOM 620 O O . GLY A 1 85 ? -13.190 -5.994 -14.486 1.00 25.48 85 GLY A O 1
ATOM 621 N N . VAL A 1 86 ? -12.162 -5.440 -16.409 1.00 25.22 86 VAL A N 1
ATOM 622 C CA . VAL A 1 86 ? -13.016 -6.273 -17.249 1.00 25.22 86 VAL A CA 1
ATOM 623 C C . VAL A 1 86 ? -12.037 -7.092 -18.079 1.00 25.22 86 VAL A C 1
ATOM 624 O O . VAL A 1 86 ? -11.248 -6.537 -18.863 1.00 25.22 86 VAL A O 1
ATOM 628 N N . PHE A 1 87 ? -12.066 -8.407 -17.877 1.00 25.38 87 PHE A N 1
ATOM 629 C CA . PHE A 1 87 ? -11.157 -9.304 -18.575 1.00 25.38 87 PHE A CA 1
ATOM 630 C C . PHE A 1 87 ? -11.757 -10.281 -19.584 1.00 25.38 87 PHE A C 1
ATOM 631 O O . PHE A 1 87 ? -12.513 -11.188 -19.221 1.00 25.38 87 PHE A O 1
ATOM 639 N N . LEU A 1 88 ? -11.395 -10.091 -20.851 1.00 25.57 88 LEU A N 1
ATOM 640 C CA . LEU A 1 88 ? -11.830 -10.971 -21.937 1.00 25.57 88 LEU A CA 1
ATOM 641 C C . LEU A 1 88 ? -10.926 -12.198 -21.775 1.00 25.57 88 LEU A C 1
ATOM 642 O O . LEU A 1 88 ? -9.852 -12.296 -22.371 1.00 25.57 88 LEU A O 1
ATOM 647 N N . TYR A 1 89 ? -11.349 -13.081 -20.879 1.00 31.11 89 TYR A N 1
ATOM 648 C CA . TYR A 1 89 ? -10.604 -14.279 -20.517 1.00 31.11 89 TYR A CA 1
ATOM 649 C C . TYR A 1 89 ? -10.759 -15.477 -21.451 1.00 31.11 89 TYR A C 1
ATOM 650 O O . TYR A 1 89 ? -11.826 -16.089 -21.528 1.00 31.11 89 TYR A O 1
ATOM 659 N N . ASP A 1 90 ? -9.668 -15.819 -22.130 1.00 31.68 90 ASP A N 1
ATOM 660 C CA . ASP A 1 90 ? -9.643 -16.950 -23.049 1.00 31.68 90 ASP A CA 1
ATOM 661 C C . ASP A 1 90 ? -9.449 -18.224 -22.226 1.00 31.68 90 ASP A C 1
ATOM 662 O O . ASP A 1 90 ? -8.374 -18.456 -21.667 1.00 31.68 90 ASP A O 1
ATOM 667 N N . MET A 1 91 ? -10.493 -19.046 -22.160 1.00 25.43 91 MET A N 1
ATOM 668 C CA . MET A 1 91 ? -10.446 -20.298 -21.408 1.00 25.43 91 MET A CA 1
ATOM 669 C C . MET A 1 91 ? -9.717 -21.422 -22.153 1.00 25.43 91 MET A C 1
ATOM 670 O O . MET A 1 91 ? -9.388 -22.449 -21.563 1.00 25.43 91 MET A O 1
ATOM 675 N N . ASP A 1 92 ? -9.462 -21.226 -23.442 1.00 33.38 92 ASP A N 1
ATOM 676 C CA . ASP A 1 92 ? -8.781 -22.238 -24.255 1.00 33.38 92 ASP A CA 1
ATOM 677 C C . ASP A 1 92 ? -7.267 -22.070 -24.222 1.00 33.38 92 ASP A C 1
ATOM 678 O O . ASP A 1 92 ? -6.531 -23.041 -24.070 1.00 33.38 92 ASP A O 1
ATOM 683 N N . GLN A 1 93 ? -6.810 -20.836 -24.410 1.00 35.55 93 GLN A N 1
ATOM 684 C CA . GLN A 1 93 ? -5.385 -20.514 -24.373 1.00 35.55 93 GLN A CA 1
ATOM 685 C C . GLN A 1 93 ? -5.191 -19.518 -23.234 1.00 35.55 93 GLN A C 1
ATOM 686 O O . GLN A 1 93 ? -5.360 -18.310 -23.417 1.00 35.55 93 GLN A O 1
ATOM 692 N N . LEU A 1 94 ? -4.879 -20.037 -22.048 1.00 36.20 94 LEU A N 1
ATOM 693 C CA . LEU A 1 94 ? -4.695 -19.196 -20.866 1.00 36.20 94 LEU A CA 1
ATOM 694 C C . LEU A 1 94 ? -3.646 -18.113 -21.045 1.00 36.20 94 LEU A C 1
ATOM 695 O O . LEU A 1 94 ? -2.543 -18.372 -21.526 1.00 36.20 94 LEU A O 1
ATOM 700 N N . ASP A 1 95 ? -4.015 -16.890 -20.681 1.00 28.10 95 ASP A N 1
ATOM 701 C CA . ASP A 1 95 ? -3.109 -15.751 -20.783 1.00 28.10 95 ASP A CA 1
ATOM 702 C C . ASP A 1 95 ? -2.598 -15.389 -19.391 1.00 28.10 95 ASP A C 1
ATOM 703 O O . ASP A 1 95 ? -3.352 -14.872 -18.560 1.00 28.10 95 ASP A O 1
ATOM 708 N N . ASP A 1 96 ? -1.328 -15.675 -19.126 1.00 28.59 96 ASP A N 1
ATOM 709 C CA . ASP A 1 96 ? -0.766 -15.365 -17.816 1.00 28.59 96 ASP A CA 1
ATOM 710 C C . ASP A 1 96 ? -0.662 -13.863 -17.550 1.00 28.59 96 ASP A C 1
ATOM 711 O O . ASP A 1 96 ? -0.656 -13.436 -16.396 1.00 28.59 96 ASP A O 1
ATOM 716 N N . GLY A 1 97 ? -0.627 -13.071 -18.620 1.00 29.93 97 GLY A N 1
ATOM 717 C CA . GLY A 1 97 ? -0.569 -11.627 -18.485 1.00 29.93 97 GLY A CA 1
ATOM 718 C C . GLY A 1 97 ? -1.849 -11.146 -17.831 1.00 29.93 97 GLY A C 1
ATOM 719 O O . GLY A 1 97 ? -1.810 -10.362 -16.879 1.00 29.93 97 GLY A O 1
ATOM 720 N N . SER A 1 98 ? -2.983 -11.619 -18.346 1.00 23.96 98 SER A N 1
ATOM 721 C CA . SER A 1 98 ? -4.296 -11.270 -17.806 1.00 23.96 98 SER A CA 1
ATOM 722 C C . SER A 1 98 ? -4.444 -11.816 -16.391 1.00 23.96 98 SER A C 1
ATOM 723 O O . SER A 1 98 ? -4.986 -11.138 -15.521 1.00 23.96 98 SER A O 1
ATOM 726 N N . ALA A 1 99 ? -3.954 -13.035 -16.155 1.00 21.36 99 ALA A N 1
ATOM 727 C CA . ALA A 1 99 ? -4.065 -13.636 -14.827 1.00 21.36 99 ALA A CA 1
ATOM 728 C C . ALA A 1 99 ? -3.285 -12.828 -13.789 1.00 21.36 99 ALA A C 1
ATOM 729 O O . ALA A 1 99 ? -3.780 -12.576 -12.690 1.00 21.36 99 ALA A O 1
ATOM 731 N N . PHE A 1 100 ? -2.075 -12.407 -14.157 1.00 19.10 100 PHE A N 1
ATOM 732 C CA . PHE A 1 100 ? -1.224 -11.604 -13.285 1.00 19.10 100 PHE A CA 1
ATOM 733 C C . PHE A 1 100 ? -1.993 -10.332 -12.934 1.00 19.10 100 PHE A C 1
ATOM 734 O O . PHE A 1 100 ? -2.120 -9.968 -11.768 1.00 19.10 100 PHE A O 1
ATOM 742 N N . GLU A 1 101 ? -2.554 -9.703 -13.959 1.00 23.68 101 GLU A N 1
ATOM 743 C CA . GLU A 1 101 ? -3.301 -8.468 -13.806 1.00 23.68 101 GLU A CA 1
ATOM 744 C C . GLU A 1 101 ? -4.535 -8.617 -12.916 1.00 23.68 101 GLU A C 1
ATOM 745 O O . GLU A 1 101 ? -4.842 -7.719 -12.123 1.00 23.68 101 GLU A O 1
ATOM 751 N N . ILE A 1 102 ? -5.217 -9.755 -13.014 1.00 20.91 102 ILE A N 1
ATOM 752 C CA . ILE A 1 102 ? -6.387 -9.990 -12.167 1.00 20.91 102 ILE A CA 1
ATOM 753 C C . ILE A 1 102 ? -5.917 -10.103 -10.718 1.00 20.91 102 ILE A C 1
ATOM 754 O O . ILE A 1 102 ? -6.498 -9.484 -9.824 1.00 20.91 102 ILE A O 1
ATOM 759 N N . GLY A 1 103 ? -4.835 -10.854 -10.505 1.00 22.20 103 GLY A N 1
ATOM 760 C CA . GLY A 1 103 ? -4.288 -11.004 -9.165 1.00 22.20 103 GLY A CA 1
ATOM 761 C C . GLY A 1 103 ? -3.850 -9.660 -8.591 1.00 22.20 103 GLY A C 1
ATOM 762 O O . GLY A 1 103 ? -4.077 -9.361 -7.412 1.00 22.20 103 GLY A O 1
ATOM 763 N N . PHE A 1 104 ? -3.261 -8.834 -9.449 1.00 19.79 104 PHE A N 1
ATOM 764 C CA . PHE A 1 104 ? -2.776 -7.506 -9.057 1.00 19.79 104 PHE A CA 1
ATOM 765 C C . PHE A 1 104 ? -3.951 -6.629 -8.618 1.00 19.79 104 PHE A C 1
ATOM 766 O O . PHE A 1 104 ? -3.907 -5.997 -7.565 1.00 19.79 104 PHE A O 1
ATOM 774 N N . MET A 1 105 ? -5.022 -6.641 -9.401 1.00 21.91 105 MET A N 1
ATOM 775 C CA . MET A 1 105 ? -6.193 -5.830 -9.102 1.00 21.91 105 MET A CA 1
ATOM 776 C C . MET A 1 105 ? -6.880 -6.216 -7.799 1.00 21.91 105 MET A C 1
ATOM 777 O O . MET A 1 105 ? -7.242 -5.347 -7.006 1.00 21.91 105 MET A O 1
ATOM 782 N N . ARG A 1 106 ? -7.050 -7.516 -7.574 1.00 20.01 106 ARG A N 1
ATOM 783 C CA . ARG A 1 106 ? -7.702 -7.980 -6.361 1.00 20.01 106 ARG A CA 1
ATOM 784 C C . ARG A 1 106 ? -6.880 -7.657 -5.109 1.00 20.01 106 ARG A C 1
ATOM 785 O O . ARG A 1 106 ? -7.442 -7.368 -4.052 1.00 20.01 106 ARG A O 1
ATOM 793 N N . ALA A 1 107 ? -5.554 -7.653 -5.244 1.00 19.77 107 ALA A N 1
ATOM 794 C CA . ALA A 1 107 ? -4.685 -7.313 -4.116 1.00 19.77 107 ALA A CA 1
ATOM 795 C C . ALA A 1 107 ? -4.883 -5.830 -3.786 1.00 19.77 107 ALA A C 1
ATOM 796 O O . ALA A 1 107 ? -4.662 -5.403 -2.657 1.00 19.77 107 ALA A O 1
ATOM 798 N N . MET A 1 108 ? -5.309 -5.056 -4.780 1.00 21.00 108 MET A N 1
ATOM 799 C CA . MET A 1 108 ? -5.586 -3.629 -4.595 1.00 21.00 108 MET A CA 1
ATOM 800 C C . MET A 1 108 ? -7.050 -3.430 -4.173 1.00 21.00 108 MET A C 1
ATOM 801 O O . MET A 1 108 ? -7.506 -2.299 -4.014 1.00 21.00 108 MET A O 1
ATOM 806 N N . HIS A 1 109 ? -7.762 -4.544 -3.983 1.00 23.76 109 HIS A N 1
ATOM 807 C CA . HIS A 1 109 ? -9.177 -4.568 -3.581 1.00 23.76 109 HIS A CA 1
ATOM 808 C C . HIS A 1 109 ? -10.154 -4.020 -4.619 1.00 23.76 109 HIS A C 1
ATOM 809 O O . HIS A 1 109 ? -11.300 -3.682 -4.290 1.00 23.76 109 HIS A O 1
ATOM 816 N N . LYS A 1 110 ? -9.713 -3.951 -5.873 1.00 19.58 110 LYS A N 1
ATOM 817 C CA . LYS A 1 110 ? -10.567 -3.459 -6.953 1.00 19.58 110 LYS A CA 1
ATOM 818 C C . LYS A 1 110 ? -11.441 -4.577 -7.512 1.00 19.58 110 LYS A C 1
ATOM 819 O O . LYS A 1 110 ? -11.011 -5.721 -7.576 1.00 19.58 110 LYS A O 1
ATOM 825 N N . PRO A 1 111 ? -12.693 -4.264 -7.887 1.00 24.01 111 PRO A N 1
ATOM 826 C CA . PRO A 1 111 ? -13.582 -5.298 -8.434 1.00 24.01 111 PRO A CA 1
ATOM 827 C C . PRO A 1 111 ? -13.137 -5.776 -9.818 1.00 24.01 111 PRO A C 1
ATOM 828 O O . PRO A 1 111 ? -12.585 -5.006 -10.610 1.00 24.01 111 PRO A O 1
ATOM 832 N N . VAL A 1 112 ? -13.356 -7.060 -10.090 1.00 25.31 112 VAL A N 1
ATOM 833 C CA . VAL A 1 112 ? -12.960 -7.656 -11.365 1.00 25.31 112 VAL A CA 1
ATOM 834 C C . VAL A 1 112 ? -14.089 -8.405 -12.057 1.00 25.31 112 VAL A C 1
ATOM 835 O O . VAL A 1 112 ? -14.685 -9.314 -11.490 1.00 25.31 112 VAL A O 1
ATOM 839 N N . ILE A 1 113 ? -14.398 -7.989 -13.277 1.00 27.90 113 ILE A N 1
ATOM 840 C CA . ILE A 1 113 ? -15.435 -8.655 -14.056 1.00 27.90 113 ILE A CA 1
ATOM 841 C C . ILE A 1 113 ? -14.753 -9.633 -15.007 1.00 27.90 113 ILE A C 1
ATOM 842 O O . ILE A 1 113 ? -13.938 -9.236 -15.838 1.00 27.90 113 ILE A O 1
ATOM 847 N N . LEU A 1 114 ? -15.041 -10.917 -14.836 1.00 23.14 114 LEU A N 1
ATOM 848 C CA . LEU A 1 114 ? -14.465 -11.948 -15.694 1.00 23.14 114 LEU A CA 1
ATOM 849 C C . LEU A 1 114 ? -15.429 -12.202 -16.842 1.00 23.14 114 LEU A C 1
ATOM 850 O O . LEU A 1 114 ? -16.609 -12.442 -16.606 1.00 23.14 114 LEU A O 1
ATOM 855 N N . VAL A 1 115 ? -14.942 -12.108 -18.078 1.00 27.52 115 VAL A N 1
ATOM 856 C CA . VAL A 1 115 ? -15.772 -12.361 -19.258 1.00 27.52 115 VAL A CA 1
ATOM 857 C C . VAL A 1 115 ? -15.116 -13.511 -20.031 1.00 27.52 115 VAL A C 1
ATOM 858 O O . VAL A 1 115 ? -14.396 -13.295 -21.012 1.00 27.52 115 VAL A O 1
ATOM 862 N N . PRO A 1 116 ? -15.345 -14.753 -19.574 1.00 32.91 116 PRO A N 1
ATOM 863 C CA . PRO A 1 116 ? -14.786 -15.960 -20.192 1.00 32.91 116 PRO A CA 1
ATOM 864 C C . PRO A 1 116 ? -15.324 -16.292 -21.579 1.00 32.91 116 PRO A C 1
ATOM 865 O O . PRO A 1 116 ? -16.521 -16.168 -21.842 1.00 32.91 116 PRO A O 1
ATOM 869 N N . PHE A 1 117 ? -14.409 -16.692 -22.457 1.00 38.13 117 PHE A N 1
ATOM 870 C CA . PHE A 1 117 ? -14.723 -17.085 -23.831 1.00 38.13 117 PHE A CA 1
ATOM 871 C C . PHE A 1 117 ? -14.100 -18.452 -24.078 1.00 38.13 117 PHE A C 1
ATOM 872 O O . PHE A 1 117 ? -12.979 -18.717 -23.644 1.00 38.13 117 PHE A O 1
ATOM 880 N N . THR A 1 118 ? -14.831 -19.313 -24.773 1.00 35.16 118 THR A N 1
ATOM 881 C CA . THR A 1 118 ? -14.341 -20.644 -25.104 1.00 35.16 118 THR A CA 1
ATOM 882 C C . THR A 1 118 ? -14.931 -21.085 -26.435 1.00 35.16 118 THR A C 1
ATOM 883 O O . THR A 1 118 ? -16.069 -20.739 -26.767 1.00 35.16 118 THR A O 1
ATOM 887 N N . GLU A 1 119 ? -14.144 -21.817 -27.210 1.00 43.81 119 GLU A N 1
ATOM 888 C CA . GLU A 1 119 ? -14.609 -22.310 -28.496 1.00 43.81 119 GLU A CA 1
ATOM 889 C C . GLU A 1 119 ? -14.766 -23.822 -28.423 1.00 43.81 119 GLU A C 1
ATOM 890 O O . GLU A 1 119 ? -15.119 -24.471 -29.405 1.00 43.81 119 GLU A O 1
ATOM 896 N N . HIS A 1 120 ? -14.541 -24.366 -27.230 1.00 36.12 120 HIS A N 1
ATOM 897 C CA . HIS A 1 120 ? -14.654 -25.800 -26.982 1.00 36.12 120 HIS A CA 1
ATOM 898 C C . HIS A 1 120 ? -15.654 -26.066 -25.857 1.00 36.12 120 HIS A C 1
ATOM 899 O O . HIS A 1 120 ? -15.268 -26.460 -24.753 1.00 36.12 120 HIS A O 1
ATOM 906 N N . PRO A 1 121 ? -16.958 -25.851 -26.121 1.00 51.10 121 PRO A N 1
ATOM 907 C CA . PRO A 1 121 ? -18.010 -26.074 -25.120 1.00 51.10 121 PRO A CA 1
ATOM 908 C C . PRO A 1 121 ? -18.047 -27.534 -24.665 1.00 51.10 121 PRO A C 1
ATOM 909 O O . PRO A 1 121 ? -18.542 -27.849 -23.578 1.00 51.10 121 PRO A O 1
ATOM 913 N N . GLU A 1 122 ? -17.526 -28.418 -25.513 1.00 50.40 122 GLU A N 1
ATOM 914 C CA . GLU A 1 122 ? -17.477 -29.850 -25.231 1.00 50.40 122 GLU A CA 1
ATOM 915 C C . GLU A 1 122 ? -16.781 -30.127 -23.902 1.00 50.40 122 GLU A C 1
ATOM 916 O O . GLU A 1 122 ? -17.314 -30.846 -23.048 1.00 50.40 122 GLU A O 1
ATOM 918 N N . LYS A 1 123 ? -15.603 -29.531 -23.726 1.00 45.29 123 LYS A N 1
ATOM 919 C CA . LYS A 1 123 ? -14.820 -29.702 -22.506 1.00 45.29 123 LYS A CA 1
ATOM 920 C C . LYS A 1 123 ? -15.589 -29.267 -21.261 1.00 45.29 123 LYS A C 1
ATOM 921 O O . LYS A 1 123 ? -16.307 -28.262 -21.276 1.00 45.29 123 LYS A O 1
ATOM 927 N N . GLU A 1 124 ? -15.464 -30.060 -20.202 1.00 44.19 124 GLU A N 1
ATOM 928 C CA . GLU A 1 124 ? -16.133 -29.776 -18.938 1.00 44.19 124 GLU A CA 1
ATOM 929 C C . GLU A 1 124 ? -1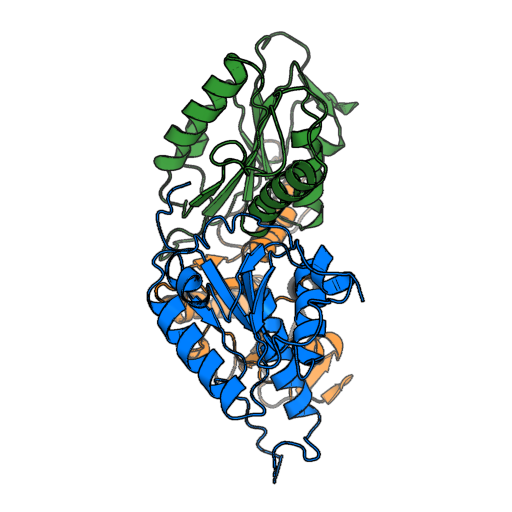5.726 -28.390 -18.447 1.00 44.19 124 GLU A C 1
ATOM 930 O O . GLU A 1 124 ? -14.544 -28.040 -18.467 1.00 44.19 124 GLU A O 1
ATOM 932 N N . LYS A 1 125 ? -16.719 -27.593 -18.060 1.00 60.06 125 LYS A N 1
ATOM 933 C CA . LYS A 1 125 ? -16.477 -26.240 -17.574 1.00 60.06 125 LYS A CA 1
ATOM 934 C C . LYS A 1 125 ? -15.648 -26.297 -16.298 1.00 60.06 125 LYS A C 1
ATOM 935 O O . LYS A 1 125 ? -16.143 -26.685 -15.245 1.00 60.06 125 LYS A O 1
ATOM 937 N N . LYS A 1 126 ? -14.367 -25.967 -16.424 1.00 33.92 126 LYS A N 1
ATOM 938 C CA . LYS A 1 126 ? -13.441 -25.971 -15.296 1.00 33.92 126 LYS A CA 1
ATOM 939 C C . LYS A 1 126 ? -12.753 -24.607 -15.201 1.00 33.92 126 LYS A C 1
ATOM 940 O O . LYS A 1 126 ? -12.623 -23.903 -16.198 1.00 33.92 126 LYS A O 1
ATOM 946 N N . MET A 1 127 ? -12.300 -24.248 -14.004 1.00 31.40 127 MET A N 1
ATOM 947 C CA . MET A 1 127 ? -11.628 -22.971 -13.794 1.00 31.40 127 MET A CA 1
ATOM 948 C C . MET A 1 127 ? -10.720 -23.054 -12.578 1.00 31.40 127 MET A C 1
ATOM 949 O O . MET A 1 127 ? -11.040 -23.731 -11.604 1.00 31.40 127 MET A O 1
ATOM 954 N N . ASN A 1 128 ? -9.575 -22.381 -12.642 1.00 23.61 128 ASN A N 1
ATOM 955 C CA . ASN A 1 128 ? -8.646 -22.377 -11.520 1.00 23.61 128 ASN A CA 1
ATOM 956 C C . ASN A 1 128 ? -9.318 -21.692 -10.334 1.00 23.61 128 ASN A C 1
ATOM 957 O O . ASN A 1 128 ? -10.059 -20.717 -10.501 1.00 23.61 128 ASN A O 1
ATOM 962 N N . LEU A 1 129 ? -9.048 -22.213 -9.144 1.00 27.39 129 LEU A N 1
ATOM 963 C CA . LEU A 1 129 ? -9.620 -21.693 -7.914 1.00 27.39 129 LEU A CA 1
ATOM 964 C C . LEU A 1 129 ? -9.365 -20.203 -7.719 1.00 27.39 129 LEU A C 1
ATOM 965 O O . LEU A 1 129 ? -10.278 -19.459 -7.369 1.00 27.39 129 LEU A O 1
ATOM 970 N N . MET A 1 130 ? -8.137 -19.769 -7.988 1.00 23.83 130 MET A N 1
ATOM 971 C CA . MET A 1 130 ? -7.771 -18.366 -7.809 1.00 23.83 130 MET A CA 1
ATOM 972 C C . MET A 1 130 ? -8.601 -17.420 -8.663 1.00 23.83 130 MET A C 1
ATOM 973 O O . MET A 1 130 ? -8.974 -16.340 -8.211 1.00 23.83 130 MET A O 1
ATOM 978 N N . ILE A 1 131 ? -8.905 -17.827 -9.893 1.00 21.12 131 ILE A N 1
ATOM 979 C CA . ILE A 1 131 ? -9.706 -16.989 -10.779 1.00 21.12 131 ILE A CA 1
ATOM 980 C C . ILE A 1 131 ? -11.178 -17.048 -10.368 1.00 21.12 131 ILE A C 1
ATOM 981 O O . ILE A 1 131 ? -11.858 -16.020 -10.305 1.00 21.12 131 ILE A O 1
ATOM 986 N N . ALA A 1 132 ? -11.644 -18.250 -10.035 1.00 31.00 132 ALA A N 1
ATOM 987 C CA . ALA A 1 132 ? -13.032 -18.466 -9.632 1.00 31.00 132 ALA A CA 1
ATOM 988 C C . ALA A 1 132 ? -13.415 -17.714 -8.360 1.00 31.00 132 ALA A C 1
ATOM 989 O O . ALA A 1 132 ? -14.534 -17.215 -8.244 1.00 31.00 132 ALA A O 1
ATOM 991 N N . GLN A 1 133 ? -12.482 -17.638 -7.415 1.00 28.14 133 GLN A N 1
ATOM 992 C CA . GLN A 1 133 ? -12.729 -16.977 -6.144 1.00 28.14 133 GLN A CA 1
ATOM 993 C C . GLN A 1 133 ? -12.197 -15.547 -6.111 1.00 28.14 133 GLN A C 1
ATOM 994 O O . GLN A 1 133 ? -12.668 -14.722 -5.327 1.00 28.14 133 GLN A O 1
ATOM 1000 N N . GLY A 1 134 ? -11.220 -15.259 -6.965 1.00 26.01 134 GLY A N 1
ATOM 1001 C CA . GLY A 1 134 ? -10.658 -13.923 -7.026 1.00 26.01 134 GLY A CA 1
ATOM 1002 C C . GLY A 1 134 ? -11.589 -12.946 -7.715 1.00 26.01 134 GLY A C 1
ATOM 1003 O O . GLY A 1 134 ? -11.759 -11.817 -7.264 1.00 26.01 134 GLY A O 1
ATOM 1004 N N . VAL A 1 135 ? -12.193 -13.376 -8.818 1.00 21.76 135 VAL A N 1
ATOM 1005 C CA . VAL A 1 135 ? -13.109 -12.521 -9.565 1.00 21.76 135 VAL A CA 1
ATOM 1006 C C . VAL A 1 135 ? -14.360 -12.210 -8.733 1.00 21.76 135 VAL A C 1
ATOM 1007 O O . VAL A 1 135 ? -14.865 -13.072 -8.016 1.00 21.76 135 VAL A O 1
ATOM 1011 N N . THR A 1 136 ? -14.847 -10.978 -8.839 1.00 33.00 136 THR A N 1
ATOM 1012 C CA . THR A 1 136 ? -16.015 -10.530 -8.085 1.00 33.00 136 THR A CA 1
ATOM 1013 C C . THR A 1 136 ? -17.331 -10.661 -8.857 1.00 33.00 136 THR A C 1
ATOM 1014 O O . THR A 1 136 ? -18.403 -10.842 -8.268 1.00 33.00 136 THR A O 1
ATOM 1018 N N . THR A 1 137 ? -17.244 -10.577 -10.178 1.00 30.81 137 THR A N 1
ATOM 1019 C CA . THR A 1 137 ? -18.422 -10.667 -11.027 1.00 30.81 137 THR A CA 1
ATOM 1020 C C . THR A 1 137 ? -18.091 -11.437 -12.296 1.00 30.81 137 THR A C 1
ATOM 1021 O O . THR A 1 137 ? -17.025 -11.242 -12.886 1.00 30.81 137 THR A O 1
ATOM 1025 N N . ILE A 1 138 ? -18.987 -12.327 -12.709 1.00 27.88 138 ILE A N 1
ATOM 1026 C CA . ILE A 1 138 ? -18.755 -13.082 -13.932 1.00 27.88 138 ILE A CA 1
ATOM 1027 C C . ILE A 1 138 ? -19.874 -12.851 -14.940 1.00 27.88 138 ILE A C 1
ATOM 1028 O O . ILE A 1 138 ? -21.060 -12.858 -14.588 1.00 27.88 138 ILE A O 1
ATOM 1033 N N . ILE A 1 139 ? -19.473 -12.546 -16.171 1.00 30.13 139 ILE A N 1
ATOM 1034 C CA . ILE A 1 139 ? -20.393 -12.320 -17.286 1.00 30.13 139 ILE A CA 1
ATOM 1035 C C . ILE A 1 139 ? -19.899 -13.224 -18.416 1.00 30.13 139 ILE A C 1
ATOM 1036 O O . ILE A 1 139 ? -18.802 -13.023 -18.933 1.00 30.13 139 ILE A O 1
ATOM 1041 N N . ASP A 1 140 ? -20.691 -14.231 -18.777 1.00 32.21 140 ASP A N 1
ATOM 1042 C CA . ASP A 1 140 ? -20.296 -15.173 -19.829 1.00 32.21 140 ASP A CA 1
ATOM 1043 C C . ASP A 1 140 ? -20.116 -14.501 -21.182 1.00 32.21 140 ASP A C 1
ATOM 1044 O O . ASP A 1 140 ? -21.044 -13.911 -21.719 1.00 32.21 140 ASP A O 1
ATOM 1049 N N . GLY A 1 141 ? -18.908 -14.598 -21.727 1.00 35.24 141 GLY A N 1
ATOM 1050 C CA . GLY A 1 141 ? -18.626 -13.986 -23.013 1.00 35.24 141 GLY A CA 1
ATOM 1051 C C . GLY A 1 141 ? -19.299 -14.636 -24.213 1.00 35.24 141 GLY A C 1
ATOM 1052 O O . GLY A 1 141 ? -19.585 -13.964 -25.204 1.00 35.24 141 GLY A O 1
ATOM 1053 N N . ASN A 1 142 ? -19.547 -15.939 -24.135 1.00 37.61 142 ASN A N 1
ATOM 1054 C CA . ASN A 1 142 ? -20.178 -16.657 -25.241 1.00 37.61 142 ASN A CA 1
ATOM 1055 C C . ASN A 1 142 ? -21.696 -16.484 -25.277 1.00 37.61 142 ASN A C 1
ATOM 1056 O O . ASN A 1 142 ? -22.297 -16.401 -26.351 1.00 37.61 142 ASN A O 1
ATOM 1061 N N . THR A 1 143 ? -22.298 -16.362 -24.098 1.00 43.40 143 THR A N 1
ATOM 1062 C CA . THR A 1 143 ? -23.743 -16.234 -23.977 1.00 43.40 143 THR A CA 1
ATOM 1063 C C . THR A 1 143 ? -24.272 -14.867 -23.512 1.00 43.40 143 THR A C 1
ATOM 1064 O O . THR A 1 143 ? -25.368 -14.465 -23.910 1.00 43.40 143 THR A O 1
ATOM 1068 N N . GLU A 1 144 ? -23.495 -14.141 -22.706 1.00 36.39 144 GLU A N 1
ATOM 1069 C CA . GLU A 1 144 ? -23.940 -12.844 -22.176 1.00 36.39 144 GLU A CA 1
ATOM 1070 C C . GLU A 1 144 ? -23.031 -11.653 -22.471 1.00 36.39 144 GLU A C 1
ATOM 1071 O O . GLU A 1 144 ? -23.092 -10.652 -21.759 1.00 36.39 144 GLU A O 1
ATOM 1077 N N . PHE A 1 145 ? -22.232 -11.736 -23.532 1.00 34.45 145 PHE A N 1
ATOM 1078 C CA . PHE A 1 145 ? -21.287 -10.672 -23.888 1.00 34.45 145 PHE A CA 1
ATOM 1079 C C . PHE A 1 145 ? -21.890 -9.269 -23.892 1.00 34.45 145 PHE A C 1
ATOM 1080 O O . PHE A 1 145 ? -21.295 -8.328 -23.369 1.00 34.45 145 PHE A O 1
ATOM 1088 N N . GLU A 1 146 ? -23.098 -9.156 -24.436 1.00 28.85 146 GLU A N 1
ATOM 1089 C CA . GLU A 1 146 ? -23.818 -7.885 -24.565 1.00 28.85 146 GLU A CA 1
ATOM 1090 C C . GLU A 1 146 ? -24.171 -7.167 -23.265 1.00 28.85 146 GLU A C 1
ATOM 1091 O O . GLU A 1 146 ? -24.445 -5.969 -23.283 1.00 28.85 146 GLU A O 1
ATOM 1097 N N . LYS A 1 147 ? -24.153 -7.889 -22.146 1.00 32.80 147 LYS A N 1
ATOM 1098 C CA . LYS A 1 147 ? -24.466 -7.301 -20.843 1.00 32.80 147 LYS A CA 1
ATOM 1099 C C . LYS A 1 147 ? -23.476 -6.218 -20.404 1.00 32.80 147 LYS A C 1
ATOM 1100 O O . LYS A 1 147 ? -23.764 -5.445 -19.483 1.00 32.80 147 LYS A O 1
ATOM 1106 N N . LEU A 1 148 ? -22.320 -6.164 -21.069 1.00 34.36 148 LEU A N 1
ATOM 1107 C CA . LEU A 1 148 ? -21.298 -5.164 -20.771 1.00 34.36 148 LEU A CA 1
ATOM 1108 C C . LEU A 1 148 ? -21.796 -3.767 -21.107 1.00 34.36 148 LEU A C 1
ATOM 1109 O O . LEU A 1 148 ? -21.343 -2.775 -20.526 1.00 34.36 148 LEU A O 1
ATOM 1114 N N . ALA A 1 149 ? -22.727 -3.692 -22.053 1.00 25.33 149 ALA A N 1
ATOM 1115 C CA . ALA A 1 149 ? -23.275 -2.412 -22.478 1.00 25.33 149 ALA A CA 1
ATOM 1116 C C . ALA A 1 149 ? -24.269 -1.838 -21.481 1.00 25.33 149 ALA A C 1
ATOM 1117 O O . ALA A 1 149 ? -24.576 -0.651 -21.535 1.00 25.33 149 ALA A O 1
ATOM 1119 N N . ASP A 1 150 ? -24.730 -2.667 -20.546 1.00 39.10 150 ASP A N 1
ATOM 1120 C CA . ASP A 1 150 ? -25.724 -2.231 -19.565 1.00 39.10 150 ASP A CA 1
ATOM 1121 C C . ASP A 1 150 ? -25.320 -2.342 -18.097 1.00 39.10 150 ASP A C 1
ATOM 1122 O O . ASP A 1 150 ? -25.948 -1.725 -17.238 1.00 39.10 150 ASP A O 1
ATOM 1127 N N . TYR A 1 151 ? -24.298 -3.145 -17.811 1.00 28.01 151 TYR A N 1
ATOM 1128 C CA . TYR A 1 151 ? -23.814 -3.346 -16.438 1.00 28.01 151 TYR A CA 1
ATOM 1129 C C . TYR A 1 151 ? -23.553 -2.002 -15.766 1.00 28.01 151 TYR A C 1
ATOM 1130 O O . TYR A 1 151 ? -23.081 -1.064 -16.403 1.00 28.01 151 TYR A O 1
ATOM 1139 N N . ASN A 1 152 ? -23.920 -1.893 -14.494 1.00 29.42 152 ASN A N 1
ATOM 1140 C CA . ASN A 1 152 ? -23.721 -0.644 -13.769 1.00 29.42 152 ASN A CA 1
ATOM 1141 C C . ASN A 1 152 ? -22.328 -0.587 -13.151 1.00 29.42 152 ASN A C 1
ATOM 1142 O O . ASN A 1 152 ? -22.092 -1.122 -12.061 1.00 29.42 152 ASN A O 1
ATOM 1147 N N . PHE A 1 153 ? -21.411 0.062 -13.859 1.00 28.50 153 PHE A N 1
ATOM 1148 C CA . PHE A 1 153 ? -20.036 0.211 -13.394 1.00 28.50 153 PHE A CA 1
ATOM 1149 C C . PHE A 1 153 ? -19.854 1.290 -12.315 1.00 28.50 153 PHE A C 1
ATOM 1150 O O . PHE A 1 153 ? -18.742 1.511 -11.832 1.00 28.50 153 PHE A O 1
ATOM 1158 N N . ASN A 1 154 ? -20.941 1.960 -11.940 1.00 39.25 154 ASN A N 1
ATOM 1159 C CA . ASN A 1 154 ? -20.880 2.966 -10.883 1.00 39.25 154 ASN A CA 1
ATOM 1160 C C . ASN A 1 154 ? -20.901 2.234 -9.539 1.00 39.25 154 ASN A C 1
ATOM 1161 O O . ASN A 1 154 ? -20.369 2.727 -8.542 1.00 39.25 154 ASN A O 1
ATOM 1166 N N . GLU A 1 155 ? -21.509 1.033 -9.524 1.00 31.61 155 GLU A N 1
ATOM 1167 C CA . GLU A 1 155 ? -21.658 0.242 -8.309 1.00 31.61 155 GLU A CA 1
ATOM 1168 C C . GLU A 1 155 ? -20.943 -1.099 -8.433 1.00 31.61 155 GLU A C 1
ATOM 1169 O O . GLU A 1 155 ? -20.588 -1.711 -7.399 1.00 31.61 155 GLU A O 1
ATOM 1175 N N . CYS A 1 156 ? -20.768 -1.619 -9.640 1.00 30.64 156 CYS A N 1
ATOM 1176 C CA . CYS A 1 156 ? -20.113 -2.909 -9.878 1.00 30.64 156 CYS A CA 1
ATOM 1177 C C . CYS A 1 156 ? -20.664 -4.023 -8.972 1.00 30.64 156 CYS A C 1
ATOM 1178 O O . CYS A 1 156 ? -19.931 -4.612 -8.174 1.00 30.64 156 CYS A O 1
ATOM 1181 N N . PRO A 1 157 ? -21.972 -4.324 -9.088 1.00 34.87 157 PRO A N 1
ATOM 1182 C CA . PRO A 1 157 ? -22.607 -5.367 -8.275 1.00 34.87 157 PRO A CA 1
ATOM 1183 C C . PRO A 1 157 ? -21.957 -6.730 -8.475 1.00 34.87 157 PRO A C 1
ATOM 1184 O O . PRO A 1 157 ? -21.608 -7.103 -9.590 1.00 34.87 157 PRO A O 1
ATOM 1188 N N . SER A 1 158 ? -21.757 -7.445 -7.375 1.00 26.76 158 SER A N 1
ATOM 1189 C CA . SER A 1 158 ? -21.141 -8.762 -7.405 1.00 26.76 158 SER A CA 1
ATOM 1190 C C . SER A 1 158 ? -22.023 -9.840 -8.039 1.00 26.76 158 SER A C 1
ATOM 1191 O O . SER A 1 158 ? -23.257 -9.729 -8.064 1.00 26.76 158 SER A O 1
ATOM 1194 N N . ASN A 1 159 ? -21.365 -10.879 -8.551 1.00 34.94 159 ASN A N 1
ATOM 1195 C CA . ASN A 1 159 ? -22.023 -12.030 -9.166 1.00 34.94 159 ASN A CA 1
ATOM 1196 C C . ASN A 1 159 ? -20.989 -13.148 -9.178 1.00 34.94 159 ASN A C 1
ATOM 1197 O O . ASN A 1 159 ? -20.289 -13.352 -10.168 1.00 34.94 159 ASN A O 1
ATOM 1202 N N . PRO A 1 160 ? -20.891 -13.893 -8.066 1.00 31.41 160 PRO A N 1
ATOM 1203 C CA . PRO A 1 160 ? -19.956 -15.006 -7.869 1.00 31.41 160 PRO A CA 1
ATOM 1204 C C . PRO A 1 160 ? -19.992 -16.076 -8.950 1.00 31.41 160 PRO A C 1
ATOM 1205 O O . PRO A 1 160 ? -21.049 -16.403 -9.486 1.00 31.41 160 PRO A O 1
ATOM 1209 N N . VAL A 1 161 ? -18.813 -16.599 -9.266 1.00 29.78 161 VAL A N 1
ATOM 1210 C CA . VAL A 1 161 ? -18.662 -17.653 -10.252 1.00 29.78 161 VAL A CA 1
ATOM 1211 C C . VAL A 1 161 ? -19.302 -18.927 -9.717 1.00 29.78 161 VAL A C 1
ATOM 1212 O O . VAL A 1 161 ? -19.046 -19.327 -8.579 1.00 29.78 161 VAL A O 1
ATOM 1216 N N . ARG A 1 162 ? -20.124 -19.559 -10.554 1.00 36.93 162 ARG A N 1
ATOM 1217 C CA . ARG A 1 162 ? -20.817 -20.800 -10.199 1.00 36.93 162 ARG A CA 1
ATOM 1218 C C . ARG A 1 162 ? -20.919 -21.720 -11.419 1.00 36.93 162 ARG A C 1
ATOM 1219 O O . ARG A 1 162 ? -20.717 -21.285 -12.550 1.00 36.93 162 ARG A O 1
ATOM 1227 N N . GLY A 1 163 ? -21.221 -22.993 -11.183 1.00 49.16 163 GLY A N 1
ATOM 1228 C CA . GLY A 1 163 ? -21.356 -23.937 -12.281 1.00 49.16 163 GLY A CA 1
ATOM 1229 C C . GLY A 1 163 ? -20.046 -24.409 -12.885 1.00 49.16 163 GLY A C 1
ATOM 1230 O O . GLY A 1 163 ? -20.040 -25.243 -13.796 1.00 49.16 163 GLY A O 1
ATOM 1231 N N . TYR A 1 164 ? -18.938 -23.871 -12.386 1.00 33.19 164 TYR A N 1
ATOM 1232 C CA . TYR A 1 164 ? -17.615 -24.249 -12.867 1.00 33.19 164 TYR A CA 1
ATOM 1233 C C . TYR A 1 164 ? -16.950 -25.199 -11.889 1.00 33.19 164 TYR A C 1
ATOM 1234 O O . TYR A 1 164 ? -16.978 -24.978 -10.682 1.00 33.19 164 TYR A O 1
ATOM 1243 N N . GLY A 1 165 ? -16.372 -26.276 -12.404 1.00 32.22 165 GLY A N 1
ATOM 1244 C CA . GLY A 1 165 ? -15.665 -27.193 -11.530 1.00 32.22 165 GLY A CA 1
ATOM 1245 C C . GLY A 1 165 ? -14.311 -26.551 -11.270 1.00 32.22 165 GLY A C 1
ATOM 1246 O O . GLY A 1 165 ? -13.797 -25.843 -12.134 1.00 32.22 165 GLY A O 1
ATOM 1247 N N . ILE A 1 166 ? -13.745 -26.755 -10.086 1.00 49.31 166 ILE A N 1
ATOM 1248 C CA . ILE A 1 166 ? -12.446 -26.167 -9.757 1.00 49.31 166 ILE A CA 1
ATOM 1249 C C . ILE A 1 166 ? -11.317 -27.042 -10.296 1.00 49.31 166 ILE A C 1
ATOM 1250 O O . ILE A 1 166 ? -11.303 -28.243 -10.023 1.00 49.31 166 ILE A O 1
ATOM 1255 N N . TYR A 1 167 ? -10.377 -26.444 -11.042 1.00 68.51 167 TYR A N 1
ATOM 1256 C CA . TYR A 1 167 ? -9.244 -27.178 -11.633 1.00 68.51 167 TYR A CA 1
ATOM 1257 C C . TYR A 1 167 ? -8.681 -28.242 -10.704 1.00 68.51 167 TYR A C 1
ATOM 1258 O O . TYR A 1 167 ? -8.396 -27.939 -9.525 1.00 68.51 167 TYR A O 1
ATOM 1268 N N . MET B 1 1 ? -8.737 4.845 -24.293 1.00 50.74 1 MET B N 1
ATOM 1269 C CA . MET B 1 1 ? -9.357 5.637 -25.394 1.00 50.74 1 MET B CA 1
ATOM 1270 C C . MET B 1 1 ? -9.971 6.942 -24.884 1.00 50.74 1 MET B C 1
ATOM 1271 O O . MET B 1 1 ? -9.778 7.302 -23.722 1.00 50.74 1 MET B O 1
ATOM 1276 N N . LYS B 1 2 ? -10.689 7.646 -25.759 1.00 44.43 2 LYS B N 1
ATOM 1277 C CA . LYS B 1 2 ? -11.333 8.925 -25.434 1.00 44.43 2 LYS B CA 1
ATOM 1278 C C . LYS B 1 2 ? -12.239 8.874 -24.206 1.00 44.43 2 LYS B C 1
ATOM 1279 O O . LYS B 1 2 ? -13.114 8.013 -24.100 1.00 44.43 2 LYS B O 1
ATOM 1281 N N . ALA B 1 3 ? -12.022 9.808 -23.282 1.00 32.91 3 ALA B N 1
ATOM 1282 C CA . ALA B 1 3 ? -12.808 9.876 -22.053 1.00 32.91 3 ALA B CA 1
ATOM 1283 C C . ALA B 1 3 ? -14.075 10.700 -22.250 1.00 32.91 3 ALA B C 1
ATOM 1284 O O . ALA B 1 3 ? -14.047 11.732 -22.925 1.00 32.91 3 ALA B O 1
ATOM 1286 N N . VAL B 1 4 ? -15.182 10.216 -21.684 1.00 37.34 4 VAL B N 1
ATOM 1287 C CA . VAL B 1 4 ? -16.486 10.887 -21.758 1.00 37.34 4 VAL B CA 1
ATOM 1288 C C . VAL B 1 4 ? -16.456 12.157 -20.907 1.00 37.34 4 VAL B C 1
ATOM 1289 O O . VAL B 1 4 ? -17.143 13.137 -21.198 1.00 37.34 4 VAL B O 1
ATOM 1291 N N . VAL B 1 5 ? -15.663 12.114 -19.841 1.00 29.61 5 VAL B N 1
ATOM 1292 C CA . VAL B 1 5 ? -15.482 13.242 -18.936 1.00 29.61 5 VAL B CA 1
ATOM 1293 C C . VAL B 1 5 ? -14.016 13.229 -18.505 1.00 29.61 5 VAL B C 1
ATOM 1294 O O . VAL B 1 5 ? -13.354 12.202 -18.607 1.00 29.61 5 VAL B O 1
ATOM 1298 N N . PRO B 1 6 ? -13.476 14.382 -18.078 1.00 23.93 6 PRO B N 1
ATOM 1299 C CA . PRO B 1 6 ? -12.075 14.437 -17.635 1.00 23.93 6 PRO B CA 1
ATOM 1300 C C . PRO B 1 6 ? -11.962 13.531 -16.402 1.00 23.93 6 PRO B C 1
ATOM 1301 O O . PRO B 1 6 ? -12.862 13.522 -15.565 1.00 23.93 6 PRO B O 1
ATOM 1305 N N . THR B 1 7 ? -10.890 12.750 -16.300 1.00 28.79 7 THR B N 1
ATOM 1306 C CA . THR B 1 7 ? -10.735 11.846 -15.156 1.00 28.79 7 THR B CA 1
ATOM 1307 C C . THR B 1 7 ? -9.434 12.040 -14.373 1.00 28.79 7 THR B C 1
ATOM 1308 O O . THR B 1 7 ? -9.239 11.422 -13.324 1.00 28.79 7 THR B O 1
ATOM 1312 N N . GLY B 1 8 ? -8.534 12.861 -14.902 1.00 25.20 8 GLY B N 1
ATOM 1313 C CA . GLY B 1 8 ? -7.276 13.105 -14.220 1.00 25.20 8 GLY B CA 1
ATOM 1314 C C . GLY B 1 8 ? -7.441 13.963 -12.976 1.00 25.20 8 GLY B C 1
ATOM 1315 O O . GLY B 1 8 ? -8.045 15.026 -13.035 1.00 25.20 8 GLY B O 1
ATOM 1316 N N . LYS B 1 9 ? -6.995 13.454 -11.832 1.00 21.57 9 LYS B N 1
ATOM 1317 C CA . LYS B 1 9 ? -7.053 14.199 -10.581 1.00 21.57 9 LYS B CA 1
ATOM 1318 C C . LYS B 1 9 ? -5.606 14.291 -10.109 1.00 21.57 9 LYS B C 1
ATOM 1319 O O . LYS B 1 9 ? -5.013 13.319 -9.663 1.00 21.57 9 LYS B O 1
ATOM 1325 N N . ILE B 1 10 ? -5.052 15.487 -10.247 1.00 18.18 10 ILE B N 1
ATOM 1326 C CA . ILE B 1 10 ? -3.663 15.765 -9.941 1.00 18.18 10 ILE B CA 1
ATOM 1327 C C . ILE B 1 10 ? -3.283 16.151 -8.525 1.00 18.18 10 ILE B C 1
ATOM 1328 O O . ILE B 1 10 ? -3.940 16.988 -7.894 1.00 18.18 10 ILE B O 1
ATOM 1333 N N . TYR B 1 11 ? -2.192 15.555 -8.052 1.00 20.16 11 TYR B N 1
ATOM 1334 C CA . TYR B 1 11 ? -1.628 15.913 -6.760 1.00 20.16 11 TYR B CA 1
ATOM 1335 C C . TYR B 1 11 ? -0.407 16.722 -7.176 1.00 20.16 11 TYR B C 1
ATOM 1336 O O . TYR B 1 11 ? 0.601 16.164 -7.605 1.00 20.16 11 TYR B O 1
ATOM 1345 N N . LEU B 1 12 ? -0.531 18.038 -7.138 1.00 18.12 12 LEU B N 1
ATOM 1346 C CA . LEU B 1 12 ? 0.569 18.891 -7.534 1.00 18.12 12 LEU B CA 1
ATOM 1347 C C . LEU B 1 12 ? 1.509 19.080 -6.363 1.00 18.12 12 LEU B C 1
ATOM 1348 O O . LEU B 1 12 ? 1.295 19.955 -5.524 1.00 18.12 12 LEU B O 1
ATOM 1353 N N . GLY B 1 13 ? 2.530 18.227 -6.305 1.00 21.74 13 GLY B N 1
ATOM 1354 C CA . GLY B 1 13 ? 3.518 18.273 -5.241 1.00 21.74 13 GLY B CA 1
ATOM 1355 C C . GLY B 1 13 ? 4.588 19.303 -5.538 1.00 21.74 13 GLY B C 1
ATOM 1356 O O . GLY B 1 13 ? 5.060 19.412 -6.673 1.00 21.74 13 GLY B O 1
ATOM 1357 N N . SER B 1 14 ? 4.999 20.044 -4.520 1.00 26.09 14 SER B N 1
ATOM 1358 C CA . SER B 1 14 ? 5.991 21.085 -4.743 1.00 26.09 14 SER B CA 1
ATOM 1359 C C . SER B 1 14 ? 6.447 21.796 -3.492 1.00 26.09 14 SER B C 1
ATOM 1360 O O . SER B 1 14 ? 5.703 21.895 -2.521 1.00 26.09 14 SER B O 1
ATOM 1363 N N . PRO B 1 15 ? 7.727 22.198 -3.459 1.00 29.82 15 PRO B N 1
ATOM 1364 C CA . PRO B 1 15 ? 8.239 22.928 -2.298 1.00 29.82 15 PRO B CA 1
ATOM 1365 C C . PRO B 1 15 ? 7.610 24.327 -2.475 1.00 29.82 15 PRO B C 1
ATOM 1366 O O . PRO B 1 15 ? 7.171 24.670 -3.577 1.00 29.82 15 PRO B O 1
ATOM 1370 N N . PHE B 1 16 ? 7.533 25.119 -1.415 1.00 37.14 16 PHE B N 1
ATOM 1371 C CA . PHE B 1 16 ? 6.907 26.438 -1.520 1.00 37.14 16 PHE B CA 1
ATOM 1372 C C . PHE B 1 16 ? 7.661 27.365 -0.584 1.00 37.14 16 PHE B C 1
ATOM 1373 O O . PHE B 1 16 ? 7.063 28.140 0.165 1.00 37.14 16 PHE B O 1
ATOM 1381 N N . TYR B 1 17 ? 8.985 27.312 -0.672 1.00 49.81 17 TYR B N 1
ATOM 1382 C CA . TYR B 1 17 ? 9.834 28.074 0.224 1.00 49.81 17 TYR B CA 1
ATOM 1383 C C . TYR B 1 17 ? 10.625 29.235 -0.387 1.00 49.81 17 TYR B C 1
ATOM 1384 O O . TYR B 1 17 ? 10.977 30.174 0.320 1.00 49.81 17 TYR B O 1
ATOM 1393 N N . SER B 1 18 ? 10.865 29.204 -1.694 1.00 41.19 18 SER B N 1
ATOM 1394 C CA . SER B 1 18 ? 11.596 30.288 -2.356 1.00 41.19 18 SER B CA 1
ATOM 1395 C C . SER B 1 18 ? 10.678 30.967 -3.372 1.00 41.19 18 SER B C 1
ATOM 1396 O O . SER B 1 18 ? 9.617 30.435 -3.699 1.00 41.19 18 SER B O 1
ATOM 1399 N N . ASP B 1 19 ? 11.082 32.140 -3.862 1.00 42.43 19 ASP B N 1
ATOM 1400 C CA . ASP B 1 19 ? 10.287 32.872 -4.848 1.00 42.43 19 ASP B CA 1
ATOM 1401 C C . ASP B 1 19 ? 10.206 32.105 -6.153 1.00 42.43 19 ASP B C 1
ATOM 1402 O O . ASP B 1 19 ? 9.146 32.033 -6.771 1.00 42.43 19 ASP B O 1
ATOM 1407 N N . ALA B 1 20 ? 11.327 31.518 -6.559 1.00 29.72 20 ALA B N 1
ATOM 1408 C CA . ALA B 1 20 ? 11.368 30.738 -7.789 1.00 29.72 20 ALA B CA 1
ATOM 1409 C C . ALA B 1 20 ? 10.442 29.517 -7.677 1.00 29.72 20 ALA B C 1
ATOM 1410 O O . ALA B 1 20 ? 9.732 29.182 -8.619 1.00 29.72 20 ALA B O 1
ATOM 1412 N N . GLN B 1 21 ? 10.424 28.883 -6.507 1.00 27.72 21 GLN B N 1
ATOM 1413 C CA . GLN B 1 21 ? 9.574 27.713 -6.289 1.00 27.72 21 GLN B CA 1
ATOM 1414 C C . GLN B 1 21 ? 8.099 28.081 -6.377 1.00 27.72 21 GLN B C 1
ATOM 1415 O O . GLN B 1 21 ? 7.319 27.398 -7.048 1.00 27.72 21 GLN B O 1
ATOM 1421 N N . ARG B 1 22 ? 7.714 29.169 -5.718 1.00 27.45 22 ARG B N 1
ATOM 1422 C CA . ARG B 1 22 ? 6.319 29.576 -5.756 1.00 27.45 22 ARG B CA 1
ATOM 1423 C C . ARG B 1 22 ? 5.896 30.083 -7.126 1.00 27.45 22 ARG B C 1
ATOM 1424 O O . ARG B 1 22 ? 4.730 29.965 -7.496 1.00 27.45 22 ARG B O 1
ATOM 1432 N N . GLU B 1 23 ? 6.851 30.593 -7.900 1.00 37.67 23 GLU B N 1
ATOM 1433 C CA . GLU B 1 23 ? 6.549 31.082 -9.242 1.00 37.67 23 GLU B CA 1
ATOM 1434 C C . GLU B 1 23 ? 6.232 29.906 -10.168 1.00 37.67 23 GLU B C 1
ATOM 1435 O O . GLU B 1 23 ? 5.311 29.983 -10.979 1.00 37.67 23 GLU B O 1
ATOM 1441 N N . ARG B 1 24 ? 6.980 28.814 -10.017 1.00 31.08 24 ARG B N 1
ATOM 1442 C CA . ARG B 1 24 ? 6.774 27.608 -10.817 1.00 31.08 24 ARG B CA 1
ATOM 1443 C C . ARG B 1 24 ? 5.403 26.990 -10.515 1.00 31.08 24 ARG B C 1
ATOM 1444 O O . ARG B 1 24 ? 4.695 26.561 -11.420 1.00 31.08 24 ARG B O 1
ATOM 1452 N N . ALA B 1 25 ? 5.040 26.947 -9.235 1.00 28.75 25 ALA B N 1
ATOM 1453 C CA . ALA B 1 25 ? 3.757 26.384 -8.809 1.00 28.75 25 ALA B CA 1
ATOM 1454 C C . ALA B 1 25 ? 2.601 27.148 -9.442 1.00 28.75 25 ALA B C 1
ATOM 1455 O O . ALA B 1 25 ? 1.637 26.557 -9.926 1.00 28.75 25 ALA B O 1
ATOM 1457 N N . ALA B 1 26 ? 2.737 28.473 -9.437 1.00 28.47 26 ALA B N 1
ATOM 1458 C CA . ALA B 1 26 ? 1.750 29.373 -10.023 1.00 28.47 26 ALA B CA 1
ATOM 1459 C C . ALA B 1 26 ? 1.563 29.091 -11.510 1.00 28.47 26 ALA B C 1
ATOM 1460 O O . ALA B 1 26 ? 0.454 28.992 -12.006 1.00 28.47 26 ALA B O 1
ATOM 1462 N N . LYS B 1 27 ? 2.695 28.927 -12.203 1.00 29.82 27 LYS B N 1
ATOM 1463 C CA . LYS B 1 27 ? 2.691 28.629 -13.632 1.00 29.82 27 LYS B CA 1
ATOM 1464 C C . LYS B 1 27 ? 2.098 27.234 -13.886 1.00 29.82 27 LYS B C 1
ATOM 1465 O O . LYS B 1 27 ? 1.326 27.038 -14.834 1.00 29.82 27 LYS B O 1
ATOM 1471 N N . ALA B 1 28 ? 2.444 26.281 -13.019 1.00 23.99 28 ALA B N 1
ATOM 1472 C CA . ALA B 1 28 ? 1.951 24.911 -13.134 1.00 23.99 28 ALA B CA 1
ATOM 1473 C C . ALA B 1 28 ? 0.431 24.881 -13.058 1.00 23.99 28 ALA B C 1
ATOM 1474 O O . ALA B 1 28 ? -0.218 24.195 -13.847 1.00 23.99 28 ALA B O 1
ATOM 1476 N N . LYS B 1 29 ? -0.138 25.653 -12.140 1.00 27.73 29 LYS B N 1
ATOM 1477 C CA . LYS B 1 29 ? -1.592 25.709 -12.011 1.00 27.73 29 LYS B CA 1
ATOM 1478 C C . LYS B 1 29 ? -2.240 26.216 -13.301 1.00 27.73 29 LYS B C 1
ATOM 1479 O O . LYS B 1 29 ? -3.271 25.690 -13.734 1.00 27.73 29 LYS B O 1
ATOM 1485 N N . GLU B 1 30 ? -1.637 27.239 -13.902 1.00 37.61 30 GLU B N 1
ATOM 1486 C CA . GLU B 1 30 ? -2.142 27.821 -15.147 1.00 37.61 30 GLU B CA 1
ATOM 1487 C C . GLU B 1 30 ? -2.155 26.811 -16.297 1.00 37.61 30 GLU B C 1
ATOM 1488 O O . GLU B 1 30 ? -3.154 26.681 -17.003 1.00 37.61 30 GLU B O 1
ATOM 1494 N N . LEU B 1 31 ? -1.050 26.088 -16.466 1.00 26.69 31 LEU B N 1
ATOM 1495 C CA . LEU B 1 31 ? -0.922 25.093 -17.524 1.00 26.69 31 LEU B CA 1
ATOM 1496 C C . LEU B 1 31 ? -1.913 23.947 -17.371 1.00 26.69 31 LEU B C 1
ATOM 1497 O O . LEU B 1 31 ? -2.551 23.530 -18.347 1.00 26.69 31 LEU B O 1
ATOM 1502 N N . LEU B 1 32 ? -2.071 23.461 -16.143 1.00 29.33 32 LEU B N 1
ATOM 1503 C CA . LEU B 1 32 ? -2.987 22.357 -15.884 1.00 29.33 32 LEU B CA 1
ATOM 1504 C C . LEU B 1 32 ? -4.437 22.771 -16.109 1.00 29.33 32 LEU B C 1
ATOM 1505 O O . LEU B 1 32 ? -5.253 21.971 -16.569 1.00 29.33 32 LEU B O 1
ATOM 1510 N N . ALA B 1 33 ? -4.743 24.028 -15.802 1.00 40.16 33 ALA B N 1
ATOM 1511 C CA . ALA B 1 33 ? -6.094 24.559 -15.982 1.00 40.16 33 ALA B CA 1
ATOM 1512 C C . ALA B 1 33 ? -6.520 24.506 -17.451 1.00 40.16 33 ALA B C 1
ATOM 1513 O O . ALA B 1 33 ? -7.710 24.433 -17.755 1.00 40.16 33 ALA B O 1
ATOM 1515 N N . LYS B 1 34 ? -5.536 24.536 -18.347 1.00 32.57 34 LYS B N 1
ATOM 1516 C CA . LYS B 1 34 ? -5.774 24.485 -19.790 1.00 32.57 34 LYS B CA 1
ATOM 1517 C C . LYS B 1 34 ? -5.884 23.055 -20.331 1.00 32.57 34 LYS B C 1
ATOM 1518 O O . LYS B 1 34 ? -6.257 22.855 -21.479 1.00 32.57 34 LYS B O 1
ATOM 1524 N N . ASN B 1 35 ? -5.523 22.067 -19.517 1.00 30.53 35 ASN B N 1
ATOM 1525 C CA . ASN B 1 35 ? -5.578 20.674 -19.953 1.00 30.53 35 ASN B CA 1
ATOM 1526 C C . ASN B 1 35 ? -6.988 20.085 -19.860 1.00 30.53 35 ASN B C 1
ATOM 1527 O O . ASN B 1 35 ? -7.553 19.970 -18.771 1.00 30.53 35 ASN B O 1
ATOM 1532 N N . PRO B 1 36 ? -7.557 19.672 -21.007 1.00 29.74 36 PRO B N 1
ATOM 1533 C CA . PRO B 1 36 ? -8.897 19.086 -21.124 1.00 29.74 36 PRO B CA 1
ATOM 1534 C C . PRO B 1 36 ? -9.094 17.765 -20.380 1.00 29.74 36 PRO B C 1
ATOM 1535 O O . PRO B 1 36 ? -10.225 17.388 -20.081 1.00 29.74 36 PRO B O 1
ATOM 1539 N N . SER B 1 37 ? -8.006 17.049 -20.117 1.00 30.62 37 SER B N 1
ATOM 1540 C CA . SER B 1 37 ? -8.095 15.757 -19.431 1.00 30.62 37 SER B CA 1
ATOM 1541 C C . SER B 1 37 ? -8.132 15.842 -17.903 1.00 30.62 37 SER B C 1
ATOM 1542 O O . SER B 1 37 ? -8.258 14.822 -17.225 1.00 30.62 37 SER B O 1
ATOM 1545 N N . ILE B 1 38 ? -8.051 17.056 -17.366 1.00 28.20 38 ILE B N 1
ATOM 1546 C CA . ILE B 1 38 ? -8.043 17.245 -15.921 1.00 28.20 38 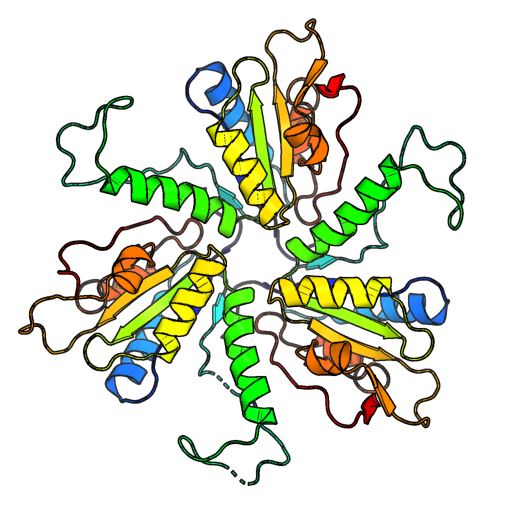ILE B CA 1
ATOM 1547 C C . ILE B 1 38 ? -9.387 17.575 -15.280 1.00 28.20 38 ILE B C 1
ATOM 1548 O O . ILE B 1 38 ? -10.091 18.502 -15.693 1.00 28.20 38 ILE B O 1
ATOM 1553 N N . ALA B 1 39 ? -9.724 16.798 -14.255 1.00 24.42 39 ALA B N 1
ATOM 1554 C CA . ALA B 1 39 ? -10.957 16.980 -13.506 1.00 24.42 39 ALA B CA 1
ATOM 1555 C C . ALA B 1 39 ? -10.715 17.825 -12.262 1.00 24.42 39 ALA B C 1
ATOM 1556 O O . ALA B 1 39 ? -11.591 18.576 -11.846 1.00 24.42 39 ALA B O 1
ATOM 1558 N N . HIS B 1 40 ? -9.514 17.727 -11.688 1.00 21.69 40 HIS B N 1
ATOM 1559 C CA . HIS B 1 40 ? -9.198 18.466 -10.466 1.00 21.69 40 HIS B CA 1
ATOM 1560 C C . HIS B 1 40 ? -7.695 18.526 -10.185 1.00 21.69 40 HIS B C 1
ATOM 1561 O O . HIS B 1 40 ? -6.959 17.588 -10.482 1.00 21.69 40 HIS B O 1
ATOM 1568 N N . VAL B 1 41 ? -7.248 19.646 -9.631 1.00 25.91 41 VAL B N 1
ATOM 1569 C CA . VAL B 1 41 ? -5.845 19.826 -9.267 1.00 25.91 41 VAL B CA 1
ATOM 1570 C C . VAL B 1 41 ? -5.787 20.173 -7.781 1.00 25.91 41 VAL B C 1
ATOM 1571 O O . VAL B 1 41 ? -6.419 21.138 -7.330 1.00 25.91 41 VAL B O 1
ATOM 1575 N N . PHE B 1 42 ? -5.060 19.368 -7.015 1.00 21.62 42 PHE B N 1
ATOM 1576 C CA . PHE B 1 42 ? -4.906 19.631 -5.592 1.00 21.62 42 PHE B CA 1
ATOM 1577 C C . PHE B 1 42 ? -3.502 20.142 -5.300 1.00 21.62 42 PHE B C 1
ATOM 1578 O O . PHE B 1 42 ? -2.499 19.479 -5.620 1.00 21.62 42 PHE B O 1
ATOM 1586 N N . PHE B 1 43 ? -3.439 21.320 -4.689 1.00 21.65 43 PHE B N 1
ATOM 1587 C CA . PHE B 1 43 ? -2.167 21.942 -4.323 1.00 21.65 43 PHE B CA 1
ATOM 1588 C C . PHE B 1 43 ? -2.196 22.080 -2.810 1.00 21.65 43 PHE B C 1
ATOM 1589 O O . PHE B 1 43 ? -2.969 22.872 -2.262 1.00 21.65 43 PHE B O 1
ATOM 1597 N N . PRO B 1 44 ? -1.364 21.294 -2.118 1.00 29.03 44 PRO B N 1
ATOM 1598 C CA . PRO B 1 44 ? -1.237 21.254 -0.658 1.00 29.03 44 PRO B CA 1
ATOM 1599 C C . PRO B 1 44 ? -1.181 22.583 0.095 1.00 29.03 44 PRO B C 1
ATOM 1600 O O . PRO B 1 44 ? -1.715 22.683 1.202 1.00 29.03 44 PRO B O 1
ATOM 1604 N N . PHE B 1 45 ? -0.567 23.601 -0.504 1.00 31.06 45 PHE B N 1
ATOM 1605 C CA . PHE B 1 45 ? -0.459 24.902 0.156 1.00 31.06 45 PHE B CA 1
ATOM 1606 C C . PHE B 1 45 ? -1.657 25.842 -0.030 1.00 31.06 45 PHE B C 1
ATOM 1607 O O . PHE B 1 45 ? -1.683 26.928 0.554 1.00 31.06 45 PHE B O 1
ATOM 1615 N N . ASP B 1 46 ? -2.647 25.422 -0.816 1.00 39.17 46 ASP B N 1
ATOM 1616 C CA . ASP B 1 46 ? -3.825 26.248 -1.067 1.00 39.17 46 ASP B CA 1
ATOM 1617 C C . ASP B 1 46 ? -4.705 26.530 0.145 1.00 39.17 46 ASP B C 1
ATOM 1618 O O . ASP B 1 46 ? -4.890 27.689 0.520 1.00 39.17 46 ASP B O 1
ATOM 1623 N N . ASP B 1 47 ? -5.250 25.480 0.753 1.00 58.07 47 ASP B N 1
ATOM 1624 C CA . ASP B 1 47 ? -6.130 25.655 1.901 1.00 58.07 47 ASP B CA 1
ATOM 1625 C C . ASP B 1 47 ? -5.427 25.884 3.232 1.00 58.07 47 ASP B C 1
ATOM 1626 O O . ASP B 1 47 ? -5.011 27.002 3.543 1.00 58.07 47 ASP B O 1
ATOM 1631 N N . GLY B 1 48 ? -5.308 24.826 4.021 1.00 38.28 48 GLY B N 1
ATOM 1632 C CA . GLY B 1 48 ? -4.672 24.952 5.315 1.00 38.28 48 GLY B CA 1
ATOM 1633 C C . GLY B 1 48 ? -5.704 24.873 6.423 1.00 38.28 48 GLY B C 1
ATOM 1634 O O . GLY B 1 48 ? -6.835 25.352 6.293 1.00 38.28 48 GLY B O 1
ATOM 1635 N N . PHE B 1 49 ? -5.299 24.251 7.518 1.00 33.13 49 PHE B N 1
ATOM 1636 C CA . PHE B 1 49 ? -6.141 24.069 8.684 1.00 33.13 49 PHE B CA 1
ATOM 1637 C C . PHE B 1 49 ? -5.771 25.105 9.737 1.00 33.13 49 PHE B C 1
ATOM 1638 O O . PHE B 1 49 ? -4.604 25.502 9.854 1.00 33.13 49 PHE B O 1
ATOM 1646 N N . THR B 1 50 ? -6.773 25.567 10.475 1.00 33.53 50 THR B N 1
ATOM 1647 C CA . THR B 1 50 ? -6.544 26.529 11.546 1.00 33.53 50 THR B CA 1
ATOM 1648 C C . THR B 1 50 ? -6.899 25.883 12.881 1.00 33.53 50 THR B C 1
ATOM 1649 O O . THR B 1 50 ? -8.002 25.362 13.048 1.00 33.53 50 THR B O 1
ATOM 1653 N N . ASP B 1 51 ? -5.937 25.869 13.800 1.00 30.58 51 ASP B N 1
ATOM 1654 C CA . ASP B 1 51 ? -6.140 25.316 15.133 1.00 30.58 51 ASP B CA 1
ATOM 1655 C C . ASP B 1 51 ? -6.522 26.466 16.065 1.00 30.58 51 ASP B C 1
ATOM 1656 O O . ASP B 1 51 ? -5.721 27.374 16.305 1.00 30.58 51 ASP B O 1
ATOM 1661 N N . PRO B 1 52 ? -7.766 26.449 16.580 1.00 47.56 52 PRO B N 1
ATOM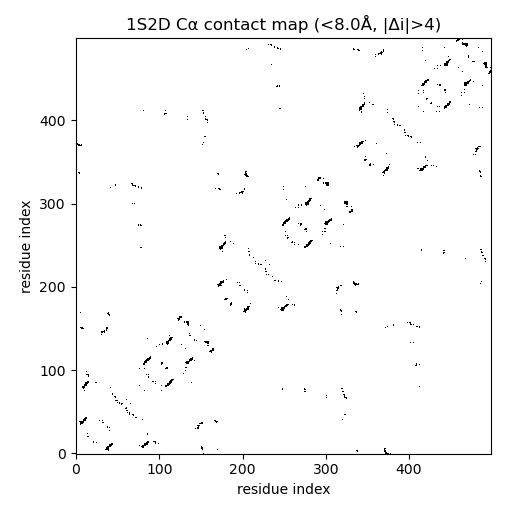 1662 C CA . PRO B 1 52 ? -8.292 27.471 17.491 1.00 47.56 52 PRO B CA 1
ATOM 1663 C C . PRO B 1 52 ? -7.444 27.613 18.757 1.00 47.56 52 PRO B C 1
ATOM 1664 O O . PRO B 1 52 ? -7.307 28.710 19.300 1.00 47.56 52 PRO B O 1
ATOM 1668 N N . ASP B 1 53 ? -6.890 26.496 19.226 1.00 52.01 53 ASP B N 1
ATOM 1669 C CA . ASP B 1 53 ? -6.059 26.490 20.429 1.00 52.01 53 ASP B CA 1
ATOM 1670 C C . ASP B 1 53 ? -4.645 26.983 20.169 1.00 52.01 53 ASP B C 1
ATOM 1671 O O . ASP B 1 53 ? -3.897 27.260 21.108 1.00 52.01 53 ASP B O 1
ATOM 1676 N N . GLU B 1 54 ? -4.275 27.091 18.898 1.00 48.94 54 GLU B N 1
ATOM 1677 C CA . GLU B 1 54 ? -2.941 27.550 18.550 1.00 48.94 54 GLU B CA 1
ATOM 1678 C C . GLU B 1 54 ? -2.857 29.069 18.649 1.00 48.94 54 GLU B C 1
ATOM 1679 O O . GLU B 1 54 ? -3.391 29.793 17.805 1.00 48.94 54 GLU B O 1
ATOM 1685 N N . LYS B 1 55 ? -2.223 29.540 19.718 1.00 61.31 55 LYS B N 1
ATOM 1686 C CA . LYS B 1 55 ? -2.061 30.970 19.953 1.00 61.31 55 LYS B CA 1
ATOM 1687 C C . LYS B 1 55 ? -0.837 31.490 19.215 1.00 61.31 55 LYS B C 1
ATOM 1688 O O . LYS B 1 55 ? 0.260 30.949 19.366 1.00 61.31 55 LYS B O 1
ATOM 1690 N N . ASN B 1 56 ? -1.042 32.530 18.408 1.00 72.86 56 ASN B N 1
ATOM 1691 C CA . ASN B 1 56 ? 0.020 33.165 17.623 1.00 72.86 56 ASN B CA 1
ATOM 1692 C C . ASN B 1 56 ? 0.951 32.178 16.914 1.00 72.86 56 ASN B C 1
ATOM 1693 O O . ASN B 1 56 ? 2.109 32.004 17.307 1.00 72.86 56 ASN B O 1
ATOM 1695 N N . PRO B 1 57 ? 0.442 31.490 15.877 1.00 59.33 57 PRO B N 1
ATOM 1696 C CA . PRO B 1 57 ? 1.227 30.518 15.110 1.00 59.33 57 PRO B CA 1
ATOM 1697 C C . PRO B 1 57 ? 2.342 31.201 14.329 1.00 59.33 57 PRO B C 1
ATOM 1698 O O . PRO B 1 57 ? 2.123 32.237 13.696 1.00 59.33 57 PRO B O 1
ATOM 1702 N N . GLU B 1 58 ? 3.543 30.640 14.409 1.00 55.55 58 GLU B N 1
ATOM 1703 C CA . GLU B 1 58 ? 4.685 31.185 13.686 1.00 55.55 58 GLU B CA 1
ATOM 1704 C C . GLU B 1 58 ? 5.045 30.180 12.607 1.00 55.55 58 GLU B C 1
ATOM 1705 O O . GLU B 1 58 ? 5.403 29.039 12.903 1.00 55.55 58 GLU B O 1
ATOM 1707 N N . ILE B 1 59 ? 4.917 30.599 11.354 1.00 51.84 59 ILE B N 1
ATOM 1708 C CA . ILE B 1 59 ? 5.214 29.733 10.219 1.00 51.84 59 ILE B CA 1
ATOM 1709 C C . ILE B 1 59 ? 6.724 29.504 10.151 1.00 51.84 59 ILE B C 1
ATOM 1710 O O . ILE B 1 59 ? 7.470 30.367 9.700 1.00 51.84 59 ILE B O 1
ATOM 1715 N N . GLY B 1 60 ? 7.157 28.343 10.632 1.00 47.27 60 GLY B N 1
ATOM 1716 C CA . GLY B 1 60 ? 8.570 28.008 10.650 1.00 47.27 60 GLY B CA 1
ATOM 1717 C C . GLY B 1 60 ? 8.981 27.559 12.043 1.00 47.27 60 GLY B C 1
ATOM 1718 O O . GLY B 1 60 ? 10.040 26.961 12.232 1.00 47.27 60 GLY B O 1
ATOM 1719 N N . GLY B 1 61 ? 8.140 27.874 13.024 1.00 32.31 61 GLY B N 1
ATOM 1720 C CA . GLY B 1 61 ? 8.398 27.499 14.400 1.00 32.31 61 GLY B CA 1
ATOM 1721 C C . GLY B 1 61 ? 7.574 26.295 14.820 1.00 32.31 61 GLY B C 1
ATOM 1722 O O . GLY B 1 61 ? 7.001 25.602 13.981 1.00 32.31 61 GLY B O 1
ATOM 1723 N N . ILE B 1 62 ? 7.500 26.059 16.125 1.00 31.23 62 ILE B N 1
ATOM 1724 C CA . ILE B 1 62 ? 6.755 24.930 16.675 1.00 31.23 62 ILE B CA 1
ATOM 1725 C C . ILE B 1 62 ? 5.258 25.049 16.397 1.00 31.23 62 ILE B C 1
ATOM 1726 O O . ILE B 1 62 ? 4.657 26.103 16.605 1.00 31.23 62 ILE B O 1
ATOM 1731 N N . ARG B 1 63 ? 4.670 23.973 15.888 1.00 24.75 63 ARG B N 1
ATOM 1732 C CA . ARG B 1 63 ? 3.238 23.961 15.597 1.00 24.75 63 ARG B CA 1
ATOM 1733 C C . ARG B 1 63 ? 2.575 22.933 16.506 1.00 24.75 63 ARG B C 1
ATOM 1734 O O . ARG B 1 63 ? 3.221 21.975 16.952 1.00 24.75 63 ARG B O 1
ATOM 1742 N N . SER B 1 64 ? 1.298 23.148 16.806 1.00 23.60 64 SER B N 1
ATOM 1743 C CA . SER B 1 64 ? 0.555 22.235 17.673 1.00 23.60 64 SER B CA 1
ATOM 1744 C C . SER B 1 64 ? 0.405 20.872 17.013 1.00 23.60 64 SER B C 1
ATOM 1745 O O . SER B 1 64 ? 0.357 20.771 15.788 1.00 23.60 64 SER B O 1
ATOM 1748 N N . MET B 1 65 ? 0.302 19.832 17.834 1.00 25.75 65 MET B N 1
ATOM 1749 C CA . MET B 1 65 ? 0.161 18.478 17.321 1.00 25.75 65 MET B CA 1
ATOM 1750 C C . MET B 1 65 ? -1.113 18.368 16.491 1.00 25.75 65 MET B C 1
ATOM 1751 O O . MET B 1 65 ? -1.128 17.708 15.451 1.00 25.75 65 MET B O 1
ATOM 1756 N N . VAL B 1 66 ? -2.165 19.061 16.920 1.00 21.16 66 VAL B N 1
ATOM 1757 C CA . VAL B 1 66 ? -3.435 19.049 16.192 1.00 21.16 66 VAL B CA 1
ATOM 1758 C C . VAL B 1 66 ? -3.259 19.617 14.778 1.00 21.16 66 VAL B C 1
ATOM 1759 O O . VAL B 1 66 ? -3.747 19.031 13.810 1.00 21.16 66 VAL B O 1
ATOM 1763 N N . TRP B 1 67 ? -2.545 20.735 14.656 1.00 20.85 67 TRP B N 1
ATOM 1764 C CA . TRP B 1 67 ? -2.313 21.345 13.339 1.00 20.85 67 TRP B CA 1
ATOM 1765 C C . TRP B 1 67 ? -1.432 20.436 12.489 1.00 20.85 67 TRP B C 1
ATOM 1766 O O . TRP B 1 67 ? -1.667 20.282 11.289 1.00 20.85 67 TRP B O 1
ATOM 1777 N N . ARG B 1 68 ? -0.418 19.844 13.118 1.00 18.77 68 ARG B N 1
ATOM 1778 C CA . ARG B 1 68 ? 0.492 18.948 12.418 1.00 18.77 68 ARG B CA 1
ATOM 1779 C C . ARG B 1 68 ? -0.270 17.753 11.837 1.00 18.77 68 ARG B C 1
ATOM 1780 O O . ARG B 1 68 ? -0.101 17.408 10.666 1.00 18.77 68 ARG B O 1
ATOM 1788 N N . ASP B 1 69 ? -1.142 17.155 12.643 1.00 21.33 69 ASP B N 1
ATOM 1789 C CA . ASP B 1 69 ? -1.930 16.013 12.180 1.00 21.33 69 ASP B CA 1
ATOM 1790 C C . ASP B 1 69 ? -2.893 16.366 11.057 1.00 21.33 69 ASP B C 1
ATOM 1791 O O . ASP B 1 69 ? -2.980 15.654 10.065 1.00 21.33 69 ASP B O 1
ATOM 1796 N N . ALA B 1 70 ? -3.620 17.464 11.230 1.00 19.73 70 ALA B N 1
ATOM 1797 C CA . ALA B 1 70 ? -4.606 17.904 10.246 1.00 19.73 70 ALA B CA 1
ATOM 1798 C C . ALA B 1 70 ? -3.945 18.234 8.919 1.00 19.73 70 ALA B C 1
ATOM 1799 O O . ALA B 1 70 ? -4.424 17.832 7.856 1.00 19.73 70 ALA B O 1
ATOM 1801 N N . THR B 1 71 ? -2.799 18.898 9.000 1.00 19.34 71 THR B N 1
ATOM 1802 C CA . THR B 1 71 ? -2.081 19.321 7.807 1.00 19.34 71 THR B CA 1
ATOM 1803 C C . THR B 1 71 ? -1.424 18.139 7.107 1.00 19.34 71 THR B C 1
ATOM 1804 O O . THR B 1 71 ? -1.582 17.979 5.905 1.00 19.34 71 THR B O 1
ATOM 1808 N N . TYR B 1 72 ? -0.749 17.283 7.872 1.00 22.05 72 TYR B N 1
ATOM 1809 C CA . TYR B 1 72 ? -0.122 16.082 7.323 1.00 22.05 72 TYR B CA 1
ATOM 1810 C C . TYR B 1 72 ? -1.196 15.226 6.649 1.00 22.05 72 TYR B C 1
ATOM 1811 O O . TYR B 1 72 ? -1.001 14.724 5.552 1.00 22.05 72 TYR B O 1
ATOM 1820 N N . GLN B 1 73 ? -2.337 15.080 7.315 1.00 20.02 73 GLN B N 1
ATOM 1821 C CA . GLN B 1 73 ? -3.436 14.276 6.790 1.00 20.02 73 GLN B CA 1
ATOM 1822 C C . GLN B 1 73 ? -4.041 14.875 5.518 1.00 20.02 73 GLN B C 1
ATOM 1823 O O . GLN B 1 73 ? -4.444 14.134 4.612 1.00 20.02 73 GLN B O 1
ATOM 1829 N N . ASN B 1 74 ? -4.097 16.207 5.444 1.00 21.31 74 ASN B N 1
ATOM 1830 C CA . ASN B 1 74 ? -4.609 16.866 4.243 1.00 21.31 74 ASN B CA 1
ATOM 1831 C C . ASN B 1 74 ? -3.680 16.526 3.079 1.00 21.31 74 ASN B C 1
ATOM 1832 O O . ASN B 1 74 ? -4.141 16.298 1.956 1.00 21.31 74 ASN B O 1
ATOM 1837 N N . ASP B 1 75 ? -2.372 16.501 3.358 1.00 29.16 75 ASP B N 1
ATOM 1838 C CA . ASP B 1 75 ? -1.363 16.178 2.352 1.00 29.16 75 ASP B CA 1
ATOM 1839 C C . ASP B 1 75 ? -1.504 14.734 1.857 1.00 29.16 75 ASP B C 1
ATOM 1840 O O . ASP B 1 75 ? -1.253 14.461 0.685 1.00 29.16 75 ASP B O 1
ATOM 1845 N N . LEU B 1 76 ? -1.889 13.814 2.745 1.00 18.19 76 LEU B N 1
ATOM 1846 C CA . LEU B 1 76 ? -2.078 12.413 2.359 1.00 18.19 76 LEU B CA 1
ATOM 1847 C C . LEU B 1 76 ? -3.433 12.212 1.670 1.00 18.19 76 LEU B C 1
ATOM 1848 O O . LEU B 1 76 ? -3.573 11.364 0.792 1.00 18.19 76 LEU B O 1
ATOM 1853 N N . THR B 1 77 ? -4.434 12.969 2.104 1.00 18.25 77 THR B N 1
ATOM 1854 C CA . THR B 1 77 ? -5.775 12.888 1.517 1.00 18.25 77 THR B CA 1
ATOM 1855 C C . THR B 1 77 ? -5.732 13.277 0.042 1.00 18.25 77 THR B C 1
ATOM 1856 O O . THR B 1 77 ? -6.426 12.683 -0.795 1.00 18.25 77 THR B O 1
ATOM 1860 N N . GLY B 1 78 ? -4.892 14.259 -0.273 1.00 21.96 78 GLY B N 1
ATOM 1861 C CA . GLY B 1 78 ? -4.739 14.692 -1.648 1.00 21.96 78 GLY B CA 1
ATOM 1862 C C . GLY B 1 78 ? -4.140 13.563 -2.466 1.00 21.96 78 GLY B C 1
ATOM 1863 O O . GLY B 1 78 ? -4.544 13.333 -3.602 1.00 21.96 78 GLY B O 1
ATOM 1864 N N . ILE B 1 79 ? -3.183 12.843 -1.887 1.00 20.30 79 ILE B N 1
ATOM 1865 C CA . ILE B 1 79 ? -2.563 11.723 -2.593 1.00 20.30 79 ILE B CA 1
ATOM 1866 C C . ILE B 1 79 ? -3.593 10.616 -2.809 1.00 20.30 79 ILE B C 1
ATOM 1867 O O . ILE B 1 79 ? -3.642 10.027 -3.879 1.00 20.30 79 ILE B O 1
ATOM 1872 N N . SER B 1 80 ? -4.396 10.334 -1.784 1.00 20.90 80 SER B N 1
ATOM 1873 C CA . SER B 1 80 ? -5.434 9.294 -1.865 1.00 20.90 80 SER B CA 1
ATOM 1874 C C . SER B 1 80 ? -6.456 9.633 -2.954 1.00 20.90 80 SER B C 1
ATOM 1875 O O . SER B 1 80 ? -6.803 8.784 -3.781 1.00 20.90 80 SER B O 1
ATOM 1878 N N . ASN B 1 81 ? -6.905 10.886 -2.963 1.00 24.98 81 ASN B N 1
ATOM 1879 C CA . ASN B 1 81 ? -7.884 11.356 -3.941 1.00 24.98 81 ASN B CA 1
ATOM 1880 C C . ASN B 1 81 ? -7.324 11.398 -5.366 1.00 24.98 81 ASN B C 1
ATOM 1881 O O . ASN B 1 81 ? -8.021 11.052 -6.320 1.00 24.98 81 ASN B O 1
ATOM 1886 N N . ALA B 1 82 ? -6.062 11.799 -5.503 1.00 18.92 82 ALA B N 1
ATOM 1887 C CA . ALA B 1 82 ? -5.419 11.906 -6.809 1.00 18.92 82 ALA B CA 1
ATOM 1888 C C . ALA B 1 82 ? -5.261 10.595 -7.581 1.00 18.92 82 ALA B C 1
ATOM 1889 O O . ALA B 1 82 ? -5.208 9.496 -6.993 1.00 18.92 82 ALA B O 1
ATOM 1891 N N . THR B 1 83 ? -5.218 10.722 -8.907 1.00 23.50 83 THR B N 1
ATOM 1892 C CA . THR B 1 83 ? -4.999 9.574 -9.786 1.00 23.50 83 THR B CA 1
ATOM 1893 C C . THR B 1 83 ? -3.536 9.593 -10.258 1.00 23.50 83 THR B C 1
ATOM 1894 O O . THR B 1 83 ? -2.986 8.572 -10.670 1.00 23.50 83 THR B O 1
ATOM 1898 N N . CYS B 1 84 ? -2.906 10.758 -10.170 1.00 25.44 84 CYS B N 1
ATOM 1899 C CA . CYS B 1 84 ? -1.528 10.916 -10.630 1.00 25.44 84 CYS B CA 1
ATOM 1900 C C . CYS B 1 84 ? -0.828 12.042 -9.873 1.00 25.44 84 CYS B C 1
ATOM 1901 O O . CYS B 1 84 ? -1.460 13.022 -9.464 1.00 25.44 84 CYS B O 1
ATOM 1904 N N . GLY B 1 85 ? 0.477 11.895 -9.671 1.00 21.12 85 GLY B N 1
ATOM 1905 C CA . GLY B 1 85 ? 1.229 12.935 -8.991 1.00 21.12 85 GLY B CA 1
ATOM 1906 C C . GLY B 1 85 ? 2.063 13.731 -9.981 1.00 21.12 85 GLY B C 1
ATOM 1907 O O . GLY B 1 85 ? 2.578 13.162 -10.945 1.00 21.12 85 GLY B O 1
ATOM 1908 N N . VAL B 1 86 ? 2.126 15.050 -9.797 1.00 22.30 86 VAL B N 1
ATOM 1909 C CA . VAL B 1 86 ? 2.943 15.914 -10.649 1.00 22.30 86 VAL B CA 1
ATOM 1910 C C . VAL B 1 86 ? 3.830 16.702 -9.691 1.00 22.30 86 VAL B C 1
ATOM 1911 O O . VAL B 1 86 ? 3.331 17.493 -8.883 1.00 22.30 86 VAL B O 1
ATOM 1915 N N . PHE B 1 87 ? 5.136 16.458 -9.745 1.00 21.64 87 PHE B N 1
ATOM 1916 C CA . PHE B 1 87 ? 6.055 17.138 -8.844 1.00 21.64 87 PHE B CA 1
ATOM 1917 C C . PHE B 1 87 ? 6.998 18.133 -9.498 1.00 21.64 87 PHE B C 1
ATOM 1918 O O . PHE B 1 87 ? 7.743 17.791 -10.420 1.00 21.64 87 PHE B O 1
ATOM 1926 N N . LEU B 1 88 ? 6.929 19.371 -9.009 1.00 22.22 88 LEU B N 1
ATOM 1927 C CA . LEU B 1 88 ? 7.784 20.461 -9.457 1.00 22.22 88 LEU B CA 1
ATOM 1928 C C . LEU B 1 88 ? 9.004 20.220 -8.597 1.00 22.22 88 LEU B C 1
ATOM 1929 O O . LEU B 1 88 ? 9.116 20.747 -7.489 1.00 22.22 88 LEU B O 1
ATOM 1934 N N . TYR B 1 89 ? 9.878 19.357 -9.093 1.00 26.46 89 TYR B N 1
ATOM 1935 C CA . TYR B 1 89 ? 11.060 18.949 -8.363 1.00 26.46 89 TYR B CA 1
ATOM 1936 C C . TYR B 1 89 ? 12.255 19.857 -8.511 1.00 26.46 89 TYR B C 1
ATOM 1937 O O . TYR B 1 89 ? 12.876 19.908 -9.568 1.00 26.46 89 TYR B O 1
ATOM 1946 N N . ASP B 1 90 ? 12.605 20.526 -7.419 1.00 25.60 90 ASP B N 1
ATOM 1947 C CA . ASP B 1 90 ? 13.741 21.435 -7.396 1.00 25.60 90 ASP B CA 1
ATOM 1948 C C . ASP B 1 90 ? 15.035 20.626 -7.304 1.00 25.60 90 ASP B C 1
ATOM 1949 O O . ASP B 1 90 ? 15.370 20.098 -6.250 1.00 25.60 90 ASP B O 1
ATOM 1954 N N . MET B 1 91 ? 15.774 20.563 -8.408 1.00 25.38 91 MET B N 1
ATOM 1955 C CA . MET B 1 91 ? 17.031 19.815 -8.453 1.00 25.38 91 MET B CA 1
ATOM 1956 C C . MET B 1 91 ? 18.198 20.498 -7.729 1.00 25.38 91 MET B C 1
ATOM 1957 O O . MET B 1 91 ? 19.246 19.881 -7.525 1.00 25.38 91 MET B O 1
ATOM 1962 N N . ASP B 1 92 ? 18.023 21.766 -7.350 1.00 25.55 92 ASP B N 1
ATOM 1963 C CA . ASP B 1 92 ? 19.080 22.526 -6.665 1.00 25.55 92 ASP B CA 1
ATOM 1964 C C . ASP B 1 92 ? 19.006 22.445 -5.143 1.00 25.55 92 ASP B C 1
ATOM 1965 O O . ASP B 1 92 ? 20.031 22.390 -4.457 1.00 25.55 92 ASP B O 1
ATOM 1970 N N . GLN B 1 93 ? 17.787 22.516 -4.625 1.00 23.53 93 GLN B N 1
ATOM 1971 C CA . GLN B 1 93 ? 17.544 22.440 -3.191 1.00 23.53 93 GLN B CA 1
ATOM 1972 C C . GLN B 1 93 ? 16.553 21.292 -3.005 1.00 23.53 93 GLN B C 1
ATOM 1973 O O . GLN B 1 93 ? 15.355 21.469 -3.178 1.00 23.53 93 GLN B O 1
ATOM 1979 N N . LEU B 1 94 ? 17.072 20.099 -2.730 1.00 27.66 94 LEU B N 1
ATOM 1980 C CA . LEU B 1 94 ? 16.222 18.927 -2.560 1.00 27.66 94 LEU B CA 1
ATOM 1981 C C . LEU B 1 94 ? 15.190 19.124 -1.465 1.00 27.66 94 LEU B C 1
ATOM 1982 O O . LEU B 1 94 ? 15.489 19.637 -0.391 1.00 27.66 94 LEU B O 1
ATOM 1987 N N . ASP B 1 95 ? 13.960 18.737 -1.766 1.00 25.20 95 ASP B N 1
ATOM 1988 C CA . ASP B 1 95 ? 12.870 18.851 -0.805 1.00 25.20 95 ASP B CA 1
ATOM 1989 C C . ASP B 1 95 ? 12.446 17.461 -0.365 1.00 25.20 95 ASP B C 1
ATOM 1990 O O . ASP B 1 95 ? 11.912 16.692 -1.167 1.00 25.20 95 ASP B O 1
ATOM 1995 N N . ASP B 1 96 ? 12.696 17.129 0.900 1.00 20.71 96 ASP B N 1
ATOM 1996 C CA . ASP B 1 96 ? 12.311 15.819 1.408 1.00 20.71 96 ASP B CA 1
ATOM 1997 C C . ASP B 1 96 ? 10.802 15.589 1.474 1.00 20.71 96 ASP B C 1
ATOM 1998 O O . ASP B 1 96 ? 10.349 14.453 1.420 1.00 20.71 96 ASP B O 1
ATOM 2003 N N . GLY B 1 97 ? 10.028 16.665 1.584 1.00 20.58 97 GLY B N 1
ATOM 2004 C CA . GLY B 1 97 ? 8.583 16.526 1.620 1.00 20.58 97 GLY B CA 1
ATOM 2005 C C . GLY B 1 97 ? 8.096 15.940 0.304 1.00 20.58 97 GLY B C 1
ATOM 2006 O O . GLY B 1 97 ? 7.319 14.990 0.287 1.00 20.58 97 GLY B O 1
ATOM 2007 N N . SER B 1 98 ? 8.586 16.498 -0.799 1.00 19.23 98 SER B N 1
ATOM 2008 C CA . SER B 1 98 ? 8.227 16.035 -2.131 1.00 19.23 98 SER B CA 1
ATOM 2009 C C . SER B 1 98 ? 8.705 14.598 -2.349 1.00 19.23 98 SER B C 1
ATOM 2010 O O . SER B 1 98 ? 7.967 13.763 -2.867 1.00 19.23 98 SER B O 1
ATOM 2013 N N . ALA B 1 99 ? 9.931 14.311 -1.930 1.00 19.97 99 ALA B N 1
ATOM 2014 C CA . ALA B 1 99 ? 10.489 12.969 -2.083 1.00 19.97 99 ALA B CA 1
ATOM 2015 C C . ALA B 1 99 ? 9.670 11.935 -1.303 1.00 19.97 99 ALA B C 1
ATOM 2016 O O . ALA B 1 99 ? 9.410 10.840 -1.801 1.00 19.97 99 ALA B O 1
ATOM 2018 N N . PHE B 1 100 ? 9.257 12.294 -0.090 1.00 17.59 100 PHE B N 1
ATOM 2019 C CA . PHE B 1 100 ? 8.441 11.419 0.765 1.00 17.59 100 PHE B CA 1
ATOM 2020 C C . PHE B 1 100 ? 7.140 11.150 0.012 1.00 17.59 100 PHE B C 1
ATOM 2021 O O . PHE B 1 100 ? 6.707 10.007 -0.113 1.00 17.59 100 PHE B O 1
ATOM 2029 N N . GLU B 1 101 ? 6.565 12.211 -0.545 1.00 17.24 101 GLU B N 1
ATOM 2030 C CA . GLU B 1 101 ? 5.304 12.116 -1.264 1.00 17.24 101 GLU B CA 1
ATOM 2031 C C . GLU B 1 101 ? 5.411 11.265 -2.526 1.00 17.24 101 GLU B C 1
ATOM 2032 O O . GLU B 1 101 ? 4.508 10.487 -2.824 1.00 17.24 101 GLU B O 1
ATOM 2038 N N . ILE B 1 102 ? 6.552 11.343 -3.205 1.00 19.65 102 ILE B N 1
ATOM 2039 C CA . ILE B 1 102 ? 6.762 10.544 -4.407 1.00 19.65 102 ILE B CA 1
ATOM 2040 C C . ILE B 1 102 ? 6.810 9.063 -4.025 1.00 19.65 102 ILE B C 1
ATOM 2041 O O . ILE B 1 102 ? 6.132 8.236 -4.646 1.00 19.65 102 ILE B O 1
ATOM 2046 N N . GLY B 1 103 ? 7.563 8.752 -2.968 1.00 18.01 103 GLY B N 1
ATOM 2047 C CA . GLY B 1 103 ? 7.673 7.376 -2.511 1.00 18.01 103 GLY B CA 1
ATOM 2048 C C . GLY B 1 103 ? 6.338 6.804 -2.052 1.00 18.01 103 GLY B C 1
ATOM 2049 O O . GLY B 1 103 ? 6.007 5.649 -2.356 1.00 18.01 103 GLY B O 1
ATOM 2050 N N . PHE B 1 104 ? 5.583 7.615 -1.313 1.00 17.93 104 PHE B N 1
ATOM 2051 C CA . PHE B 1 104 ? 4.281 7.222 -0.797 1.00 17.93 104 PHE B CA 1
ATOM 2052 C C . PHE B 1 104 ? 3.372 6.852 -1.965 1.00 17.93 104 PHE B C 1
ATOM 2053 O O . PHE B 1 104 ? 2.770 5.780 -1.972 1.00 17.93 104 PHE B O 1
ATOM 2061 N N . MET B 1 105 ? 3.309 7.733 -2.967 1.00 18.96 105 MET B N 1
ATOM 2062 C CA . MET B 1 105 ? 2.474 7.502 -4.140 1.00 18.96 105 MET B CA 1
ATOM 2063 C C . MET B 1 105 ? 2.828 6.222 -4.894 1.00 18.96 105 MET B C 1
ATOM 2064 O O . MET B 1 105 ? 1.932 5.468 -5.302 1.00 18.96 105 MET B O 1
ATOM 2069 N N . ARG B 1 106 ? 4.128 5.972 -5.062 1.00 18.21 106 ARG B N 1
ATOM 2070 C CA . ARG B 1 106 ? 4.597 4.781 -5.764 1.00 18.21 106 ARG B CA 1
ATOM 2071 C C . ARG B 1 106 ? 4.275 3.517 -4.973 1.00 18.21 106 ARG B C 1
ATOM 2072 O O . ARG B 1 106 ? 3.965 2.486 -5.557 1.00 18.21 106 ARG B O 1
ATOM 2080 N N . ALA B 1 107 ? 4.334 3.594 -3.647 1.00 16.68 107 ALA B N 1
ATOM 2081 C CA . ALA B 1 107 ? 3.986 2.429 -2.824 1.00 16.68 107 ALA B CA 1
ATOM 2082 C C . ALA B 1 107 ? 2.512 2.096 -3.078 1.00 16.68 107 ALA B C 1
ATOM 2083 O O . ALA B 1 107 ? 2.090 0.960 -2.915 1.00 16.68 107 ALA B O 1
ATOM 2085 N N . MET B 1 108 ? 1.755 3.100 -3.520 1.00 21.30 108 MET B N 1
ATOM 2086 C CA . MET B 1 108 ? 0.328 2.945 -3.814 1.00 21.30 108 MET B CA 1
ATOM 2087 C C . MET B 1 108 ? 0.075 2.599 -5.282 1.00 21.30 108 MET B C 1
ATOM 2088 O O . MET B 1 108 ? -1.073 2.539 -5.717 1.00 21.30 108 MET B O 1
ATOM 2093 N N . HIS B 1 109 ? 1.158 2.418 -6.037 1.00 22.87 109 HIS B N 1
ATOM 2094 C CA . HIS B 1 109 ? 1.123 2.080 -7.463 1.00 22.87 109 HIS B CA 1
ATOM 2095 C C . HIS B 1 109 ? 0.555 3.174 -8.366 1.00 22.87 109 HIS B C 1
ATOM 2096 O O . HIS B 1 109 ? 0.138 2.898 -9.487 1.00 22.87 109 HIS B O 1
ATOM 2103 N N . LYS B 1 110 ? 0.523 4.406 -7.870 1.00 19.19 110 LYS B N 1
ATOM 2104 C CA . LYS B 1 110 ? 0.012 5.538 -8.643 1.00 19.19 110 LYS B CA 1
ATOM 2105 C C . LYS B 1 110 ? 1.136 6.131 -9.493 1.00 19.19 110 LYS B C 1
ATOM 2106 O O . LYS B 1 110 ? 2.282 6.231 -9.038 1.00 19.19 110 LYS B O 1
ATOM 2112 N N . PRO B 1 111 ? 0.829 6.521 -10.740 1.00 22.81 111 PRO B N 1
ATOM 2113 C CA . PRO B 1 111 ? 1.845 7.107 -11.622 1.00 22.81 111 PRO B CA 1
ATOM 2114 C C . PRO B 1 111 ? 2.318 8.452 -11.066 1.00 22.81 111 PRO B C 1
ATOM 2115 O O . PRO B 1 111 ? 1.559 9.166 -10.409 1.00 22.81 111 PRO B O 1
ATOM 2119 N N . VAL B 1 112 ? 3.581 8.770 -11.322 1.00 19.44 112 VAL B N 1
ATOM 2120 C CA . VAL B 1 112 ? 4.189 10.002 -10.848 1.00 19.44 112 VAL B CA 1
ATOM 2121 C C . VAL B 1 112 ? 4.953 10.715 -11.952 1.00 19.44 112 VAL B C 1
ATOM 2122 O O . VAL B 1 112 ? 5.920 10.182 -12.509 1.00 19.44 112 VAL B O 1
ATOM 2126 N N . ILE B 1 113 ? 4.531 11.940 -12.239 1.00 17.13 113 ILE B N 1
ATOM 2127 C CA . ILE B 1 113 ? 5.187 12.753 -13.249 1.00 17.13 113 ILE B CA 1
ATOM 2128 C C . ILE B 1 113 ? 6.218 13.639 -12.554 1.00 17.13 113 ILE B C 1
ATOM 2129 O O . ILE B 1 113 ? 5.876 14.401 -11.649 1.00 17.13 113 ILE B O 1
ATOM 2134 N N . LEU B 1 114 ? 7.482 13.509 -12.939 1.00 19.61 114 LEU B N 1
ATOM 2135 C CA . LEU B 1 114 ? 8.526 14.338 -12.352 1.00 19.61 114 LEU B CA 1
ATOM 2136 C C . LEU B 1 114 ? 8.772 15.478 -13.325 1.00 19.61 114 LEU B C 1
ATOM 2137 O O . LEU B 1 114 ? 8.942 15.252 -14.516 1.00 19.61 114 LEU B O 1
ATOM 2142 N N . VAL B 1 115 ? 8.740 16.705 -12.819 1.00 22.05 115 VAL B N 1
ATOM 2143 C CA . VAL B 1 115 ? 8.987 17.885 -13.636 1.00 22.05 115 VAL B CA 1
ATOM 2144 C C . VAL B 1 115 ? 10.142 18.596 -12.948 1.00 22.05 115 VAL B C 1
ATOM 2145 O O . VAL B 1 115 ? 9.942 19.475 -12.106 1.00 22.05 115 VAL B O 1
ATOM 2149 N N . PRO B 1 116 ? 11.376 18.163 -13.243 1.00 26.52 116 PRO B N 1
ATOM 2150 C CA . PRO B 1 116 ? 12.580 18.745 -12.654 1.00 26.52 116 PRO B CA 1
ATOM 2151 C C . PRO B 1 116 ? 12.891 20.170 -13.114 1.00 26.52 116 PRO B C 1
ATOM 2152 O O . PRO B 1 116 ? 12.682 20.524 -14.276 1.00 26.52 116 PRO B O 1
ATOM 2156 N N . PHE B 1 117 ? 13.360 20.985 -12.173 1.00 29.23 117 PHE B N 1
ATOM 2157 C CA . PHE B 1 117 ? 13.726 22.368 -12.444 1.00 29.23 117 PHE B CA 1
ATOM 2158 C C . PHE B 1 117 ? 15.105 22.640 -11.868 1.00 29.23 117 PHE B C 1
ATOM 2159 O O . PHE B 1 117 ? 15.416 22.211 -10.761 1.00 29.23 117 PHE B O 1
ATOM 2167 N N . THR B 1 118 ? 15.935 23.330 -12.640 1.00 26.97 118 THR B N 1
ATOM 2168 C CA . THR B 1 118 ? 17.272 23.694 -12.194 1.00 26.97 118 THR B CA 1
ATOM 2169 C C . THR B 1 118 ? 17.558 25.106 -12.703 1.00 26.97 118 THR B C 1
ATOM 2170 O O . THR B 1 118 ? 17.121 25.481 -13.794 1.00 26.97 118 THR B O 1
ATOM 2174 N N . GLU B 1 119 ? 18.227 25.899 -11.875 1.00 33.53 119 GLU B N 1
ATOM 2175 C CA . GLU B 1 119 ? 18.594 27.257 -12.243 1.00 33.53 119 GLU B CA 1
ATOM 2176 C C . GLU B 1 119 ? 19.955 27.215 -12.937 1.00 33.53 119 GLU B C 1
ATOM 2177 O O . GLU B 1 119 ? 20.479 28.242 -13.367 1.00 33.53 119 GLU B O 1
ATOM 2179 N N . HIS B 1 120 ? 20.500 26.009 -13.073 1.00 33.50 120 HIS B N 1
ATOM 2180 C CA . HIS B 1 120 ? 21.796 25.795 -13.711 1.00 33.50 120 HIS B CA 1
ATOM 2181 C C . HIS B 1 120 ? 21.648 24.674 -14.746 1.00 33.50 120 HIS B C 1
ATOM 2182 O O . HIS B 1 120 ? 22.153 23.570 -14.553 1.00 33.50 120 HIS B O 1
ATOM 2189 N N . PRO B 1 121 ? 21.007 24.975 -15.892 1.00 37.83 121 PRO B N 1
ATOM 2190 C CA . PRO B 1 121 ? 20.754 24.041 -17.001 1.00 37.83 121 PRO B CA 1
ATOM 2191 C C . PRO B 1 121 ? 21.996 23.363 -17.571 1.00 37.83 121 PRO B C 1
ATOM 2192 O O . PRO B 1 121 ? 21.899 22.304 -18.195 1.00 37.83 121 PRO B O 1
ATOM 2196 N N . GLU B 1 122 ? 23.153 23.980 -17.352 1.00 31.69 122 GLU B N 1
ATOM 2197 C CA . GLU B 1 122 ? 24.420 23.474 -17.868 1.00 31.69 122 GLU B CA 1
ATOM 2198 C C . GLU B 1 122 ? 25.194 22.528 -16.948 1.00 31.69 122 GLU B C 1
ATOM 2199 O O . GLU B 1 122 ? 26.107 21.843 -17.403 1.00 31.69 122 GLU B O 1
ATOM 2205 N N . LYS B 1 123 ? 24.861 22.506 -15.659 1.00 31.06 123 LYS B N 1
ATOM 2206 C CA . LYS B 1 123 ? 25.565 21.627 -14.724 1.00 31.06 123 LYS B CA 1
ATOM 2207 C C . LYS B 1 123 ? 25.261 20.148 -14.947 1.00 31.06 123 LYS B C 1
ATOM 2208 O O . LYS B 1 123 ? 24.273 19.794 -15.597 1.00 31.06 123 LYS B O 1
ATOM 2214 N N . GLU B 1 124 ? 26.140 19.297 -14.430 1.00 37.52 124 GLU B N 1
ATOM 2215 C CA . GLU B 1 124 ? 26.003 17.851 -14.560 1.00 37.52 124 GLU B CA 1
ATOM 2216 C C . GLU B 1 124 ? 24.629 17.365 -14.110 1.00 37.52 124 GLU B C 1
ATOM 2217 O O . GLU B 1 124 ? 24.101 17.828 -13.096 1.00 37.52 124 GLU B O 1
ATOM 2223 N N . LYS B 1 125 ? 24.030 16.488 -14.911 1.00 26.60 125 LYS B N 1
ATOM 2224 C CA . LYS B 1 125 ? 22.727 15.924 -14.586 1.00 26.60 125 LYS B CA 1
ATOM 2225 C C . LYS B 1 125 ? 22.893 14.623 -13.799 1.00 26.60 125 LYS B C 1
ATOM 2226 O O . LYS B 1 125 ? 23.427 13.639 -14.303 1.00 26.60 125 LYS B O 1
ATOM 2232 N N . LYS B 1 126 ? 22.468 14.654 -12.540 1.00 25.76 126 LYS B N 1
ATOM 2233 C CA . LYS B 1 126 ? 22.554 13.499 -11.651 1.00 25.76 126 LYS B CA 1
ATOM 2234 C C . LYS B 1 126 ? 21.254 13.422 -10.853 1.00 25.76 126 LYS B C 1
ATOM 2235 O O . LYS B 1 126 ? 20.678 14.452 -10.499 1.00 25.76 126 LYS B O 1
ATOM 2241 N N . MET B 1 127 ? 20.791 12.203 -10.588 1.00 20.85 127 MET B N 1
ATOM 2242 C CA . MET B 1 127 ? 19.548 11.995 -9.844 1.00 20.85 127 MET B CA 1
ATOM 2243 C C . MET B 1 127 ? 19.653 10.754 -8.968 1.00 20.85 127 MET B C 1
ATOM 2244 O O . MET B 1 127 ? 20.325 9.788 -9.334 1.00 20.85 127 MET B O 1
ATOM 2249 N N . ASN B 1 128 ? 19.034 10.795 -7.788 1.00 20.12 128 ASN B N 1
ATOM 2250 C CA . ASN B 1 128 ? 19.041 9.639 -6.891 1.00 20.12 128 ASN B CA 1
ATOM 2251 C C . ASN B 1 128 ? 18.278 8.503 -7.588 1.00 20.12 128 ASN B C 1
ATOM 2252 O O . ASN B 1 128 ? 17.236 8.731 -8.196 1.00 20.12 128 ASN B O 1
ATOM 2257 N N . LEU B 1 129 ? 18.785 7.280 -7.478 1.00 15.77 129 LEU B N 1
ATOM 2258 C CA . LEU B 1 129 ? 18.154 6.122 -8.110 1.00 15.77 129 LEU B CA 1
ATOM 2259 C C . LEU B 1 129 ? 16.677 5.969 -7.745 1.00 15.77 129 LEU B C 1
ATOM 2260 O O . LEU B 1 129 ? 15.845 5.685 -8.620 1.00 15.77 129 LEU B O 1
ATOM 2265 N N . MET B 1 130 ? 16.338 6.197 -6.478 1.00 17.82 130 MET B N 1
ATOM 2266 C CA . MET B 1 130 ? 14.954 6.056 -6.053 1.00 17.82 130 MET B CA 1
ATOM 2267 C C . MET B 1 130 ? 14.053 7.006 -6.844 1.00 17.82 130 MET B C 1
ATOM 2268 O O . MET B 1 130 ? 13.032 6.601 -7.390 1.00 17.82 130 MET B O 1
ATOM 2273 N N . ILE B 1 131 ? 14.480 8.254 -6.983 1.00 21.16 131 ILE B N 1
ATOM 2274 C CA . ILE B 1 131 ? 13.701 9.215 -7.755 1.00 21.16 131 ILE B CA 1
ATOM 2275 C C . ILE B 1 131 ? 13.701 8.818 -9.240 1.00 21.16 131 ILE B C 1
ATOM 2276 O O . ILE B 1 131 ? 12.644 8.627 -9.831 1.00 21.16 131 ILE B O 1
ATOM 2281 N N . ALA B 1 132 ? 14.886 8.550 -9.790 1.00 24.52 132 ALA B N 1
ATOM 2282 C CA . ALA B 1 132 ? 15.016 8.183 -11.202 1.00 24.52 132 ALA B CA 1
ATOM 2283 C C . ALA B 1 132 ? 14.268 6.925 -11.641 1.00 24.52 132 ALA B C 1
ATOM 2284 O O .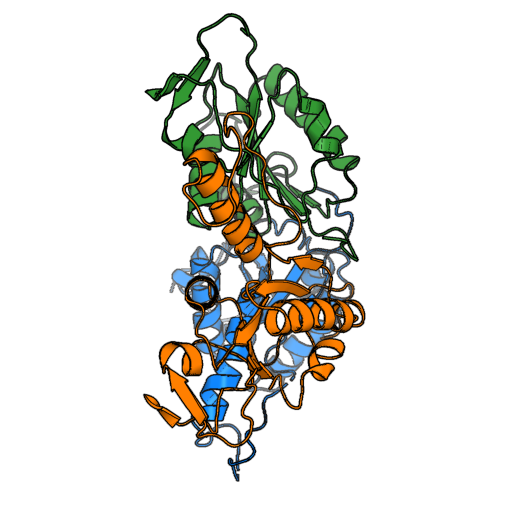 ALA B 1 132 ? 13.831 6.842 -12.780 1.00 24.52 132 ALA B O 1
ATOM 2286 N N . GLN B 1 133 ? 14.137 5.951 -10.747 1.00 18.99 133 GLN B N 1
ATOM 2287 C CA . GLN B 1 133 ? 13.456 4.708 -11.075 1.00 18.99 133 GLN B CA 1
ATOM 2288 C C . GLN B 1 133 ? 12.025 4.684 -10.542 1.00 18.99 133 GLN B C 1
ATOM 2289 O O . GLN B 1 133 ? 11.174 3.961 -11.059 1.00 18.99 133 GLN B O 1
ATOM 2295 N N . GLY B 1 134 ? 11.773 5.478 -9.503 1.00 24.30 134 GLY B N 1
ATOM 2296 C CA . GLY B 1 134 ? 10.451 5.539 -8.908 1.00 24.30 134 GLY B CA 1
ATOM 2297 C C . GLY B 1 134 ? 9.433 6.247 -9.776 1.00 24.30 134 GLY B C 1
ATOM 2298 O O . GLY B 1 134 ? 8.311 5.772 -9.922 1.00 24.30 134 GLY B O 1
ATOM 2299 N N . VAL B 1 135 ? 9.815 7.381 -10.359 1.00 19.10 135 VAL B N 1
ATOM 2300 C CA . VAL B 1 135 ? 8.898 8.129 -11.210 1.00 19.10 135 VAL B CA 1
ATOM 2301 C C . VAL B 1 135 ? 8.586 7.364 -12.497 1.00 19.10 135 VAL B C 1
ATOM 2302 O O . VAL B 1 135 ? 9.447 6.680 -13.058 1.00 19.10 135 VAL B O 1
ATOM 2306 N N . THR B 1 136 ? 7.353 7.496 -12.968 1.00 21.27 136 THR B N 1
ATOM 2307 C CA . THR B 1 136 ? 6.919 6.807 -14.177 1.00 21.27 136 THR B CA 1
ATOM 2308 C C . THR B 1 136 ? 7.009 7.651 -15.455 1.00 21.27 136 THR B C 1
ATOM 2309 O O . THR B 1 136 ? 7.092 7.110 -16.545 1.00 21.27 136 THR B O 1
ATOM 2313 N N . THR B 1 137 ? 7.023 8.971 -15.311 1.00 21.60 137 THR B N 1
ATOM 2314 C CA . THR B 1 137 ? 7.102 9.869 -16.459 1.00 21.60 137 THR B CA 1
ATOM 2315 C C . THR B 1 137 ? 7.865 11.135 -16.105 1.00 21.60 137 THR B C 1
ATOM 2316 O O . THR B 1 137 ? 7.616 11.741 -15.058 1.00 21.60 137 THR B O 1
ATOM 2320 N N . ILE B 1 138 ? 8.788 11.534 -16.977 1.00 23.87 138 ILE B N 1
ATOM 2321 C CA . ILE B 1 138 ? 9.537 12.759 -16.758 1.00 23.87 138 ILE B CA 1
ATOM 2322 C C . ILE B 1 138 ? 9.212 13.788 -17.846 1.00 23.87 138 ILE B C 1
ATOM 2323 O O . ILE B 1 138 ? 9.056 13.447 -19.023 1.00 23.87 138 ILE B O 1
ATOM 2328 N N . ILE B 1 139 ? 9.009 15.026 -17.412 1.00 27.49 139 ILE B N 1
ATOM 2329 C CA . ILE B 1 139 ? 8.734 16.153 -18.295 1.00 27.49 139 ILE B CA 1
ATOM 2330 C C . ILE B 1 139 ? 9.670 17.232 -17.778 1.00 27.49 139 ILE B C 1
ATOM 2331 O O . ILE B 1 139 ? 9.448 17.781 -16.701 1.00 27.49 139 ILE B O 1
ATOM 2336 N N . ASP B 1 140 ? 10.732 17.516 -18.524 1.00 27.03 140 ASP B N 1
ATOM 2337 C CA . ASP B 1 140 ? 11.687 18.525 -18.101 1.00 27.03 140 ASP B CA 1
ATOM 2338 C C . ASP B 1 140 ? 11.014 19.880 -17.862 1.00 27.03 140 ASP B C 1
ATOM 2339 O O . ASP B 1 140 ? 10.299 20.388 -18.725 1.00 27.03 140 ASP B O 1
ATOM 2344 N N . GLY B 1 141 ? 11.248 20.447 -16.683 1.00 28.96 141 GLY B N 1
ATOM 2345 C CA . GLY B 1 141 ? 10.673 21.735 -16.340 1.00 28.96 141 GLY B CA 1
ATOM 2346 C C . GLY B 1 141 ? 11.330 22.909 -17.048 1.00 28.96 141 GLY B C 1
ATOM 2347 O O . GLY B 1 141 ? 10.668 23.888 -17.390 1.00 28.96 141 GLY B O 1
ATOM 2348 N N . ASN B 1 142 ? 12.633 22.818 -17.275 1.00 31.62 142 ASN B N 1
ATOM 2349 C CA . ASN B 1 142 ? 13.357 23.887 -17.952 1.00 31.62 142 ASN B CA 1
ATOM 2350 C C . ASN B 1 142 ? 13.017 24.035 -19.433 1.00 31.62 142 ASN B C 1
ATOM 2351 O O . ASN B 1 142 ? 12.997 25.154 -19.960 1.00 31.62 142 ASN B O 1
ATOM 2356 N N . THR B 1 143 ? 12.696 22.931 -20.099 1.00 34.33 143 THR B N 1
ATOM 2357 C CA . THR B 1 143 ? 12.403 22.993 -21.530 1.00 34.33 143 THR B CA 1
ATOM 2358 C C . THR B 1 143 ? 11.038 22.493 -21.994 1.00 34.33 143 THR B C 1
ATOM 2359 O O . THR B 1 143 ? 10.585 22.866 -23.073 1.00 34.33 143 THR B O 1
ATOM 2363 N N . GLU B 1 144 ? 10.375 21.665 -21.193 1.00 25.03 144 GLU B N 1
ATOM 2364 C CA . GLU B 1 144 ? 9.086 21.108 -21.606 1.00 25.03 144 GLU B CA 1
ATOM 2365 C C . GLU B 1 144 ? 7.931 21.422 -20.663 1.00 25.03 144 GLU B C 1
ATOM 2366 O O . GLU B 1 144 ? 6.885 20.776 -20.727 1.00 25.03 144 GLU B O 1
ATOM 2372 N N . PHE B 1 145 ? 8.103 22.435 -19.824 1.00 27.04 145 PHE B N 1
ATOM 2373 C CA . PHE B 1 145 ? 7.090 22.828 -18.846 1.00 27.04 145 PHE B CA 1
ATOM 2374 C C . PHE B 1 145 ? 5.680 22.892 -19.441 1.00 27.04 145 PHE B C 1
ATOM 2375 O O . PHE B 1 145 ? 4.733 22.341 -18.879 1.00 27.04 145 PHE B O 1
ATOM 2383 N N . GLU B 1 146 ? 5.584 23.480 -20.632 1.00 27.00 146 GLU B N 1
ATOM 2384 C CA . GLU B 1 146 ? 4.323 23.663 -21.354 1.00 27.00 146 GLU B CA 1
ATOM 2385 C C . GLU B 1 146 ? 3.552 22.376 -21.670 1.00 27.00 146 GLU B C 1
ATOM 2386 O O . GLU B 1 146 ? 2.330 22.402 -21.838 1.00 27.00 146 GLU B O 1
ATOM 2392 N N . LYS B 1 147 ? 4.254 21.250 -21.736 1.00 29.58 147 LYS B N 1
ATOM 2393 C CA . LYS B 1 147 ? 3.610 19.978 -22.041 1.00 29.58 147 LYS B CA 1
ATOM 2394 C C . LYS B 1 147 ? 2.553 19.545 -21.023 1.00 29.58 147 LYS B C 1
ATOM 2395 O O . LYS B 1 147 ? 1.704 18.693 -21.321 1.00 29.58 147 LYS B O 1
ATOM 2401 N N . LEU B 1 148 ? 2.569 20.171 -19.846 1.00 24.89 148 LEU B N 1
ATOM 2402 C CA . LEU B 1 148 ? 1.592 19.863 -18.800 1.00 24.89 148 LEU B CA 1
ATOM 2403 C C . LEU B 1 148 ? 0.180 20.242 -19.256 1.00 24.89 148 LEU B C 1
ATOM 2404 O O . LEU B 1 148 ? -0.812 19.686 -18.788 1.00 24.89 148 LEU B O 1
ATOM 2409 N N . ALA B 1 149 ? 0.107 21.169 -20.204 1.00 29.64 149 ALA B N 1
ATOM 2410 C CA . ALA B 1 149 ? -1.162 21.633 -20.742 1.00 29.64 149 ALA B CA 1
ATOM 2411 C C . ALA B 1 149 ? -1.804 20.657 -21.721 1.00 29.64 149 ALA B C 1
ATOM 2412 O O . ALA B 1 149 ? -3.012 20.719 -21.942 1.00 29.64 149 ALA B O 1
ATOM 2414 N N . ASP B 1 150 ? -1.013 19.736 -22.276 1.00 28.52 150 ASP B N 1
ATOM 2415 C CA . ASP B 1 150 ? -1.518 18.779 -23.264 1.00 28.52 150 ASP B CA 1
ATOM 2416 C C . ASP B 1 150 ? -1.394 17.302 -22.888 1.00 28.52 150 ASP B C 1
ATOM 2417 O O . ASP B 1 150 ? -2.002 16.451 -23.539 1.00 28.52 150 ASP B O 1
ATOM 2422 N N . TYR B 1 151 ? -0.553 16.999 -21.898 1.00 26.31 151 TYR B N 1
ATOM 2423 C CA . TYR B 1 151 ? -0.339 15.623 -21.444 1.00 26.31 151 TYR B CA 1
ATOM 2424 C C . TYR B 1 151 ? -1.682 14.955 -21.120 1.00 26.31 151 TYR B C 1
ATOM 2425 O O . TYR B 1 151 ? -2.575 15.572 -20.522 1.00 26.31 151 TYR B O 1
ATOM 2434 N N . ASN B 1 152 ? -1.836 13.710 -21.565 1.00 25.33 152 ASN B N 1
ATOM 2435 C CA . ASN B 1 152 ? -3.080 12.974 -21.361 1.00 25.33 152 ASN B CA 1
ATOM 2436 C C . ASN B 1 152 ? -3.188 12.337 -19.977 1.00 25.33 152 ASN B C 1
ATOM 2437 O O . ASN B 1 152 ? -2.805 11.179 -19.787 1.00 25.33 152 ASN B O 1
ATOM 2442 N N . PHE B 1 153 ? -3.755 13.080 -19.027 1.00 24.75 153 PHE B N 1
ATOM 2443 C CA . PHE B 1 153 ? -3.919 12.579 -17.658 1.00 24.75 153 PHE B CA 1
ATOM 2444 C C . PHE B 1 153 ? -4.983 11.496 -17.473 1.00 24.75 153 PHE B C 1
ATOM 2445 O O . PHE B 1 153 ? -5.138 10.960 -16.374 1.00 24.75 153 PHE B O 1
ATOM 2453 N N . ASN B 1 154 ? -5.721 11.180 -18.535 1.00 30.14 154 ASN B N 1
ATOM 2454 C CA . ASN B 1 154 ? -6.722 10.121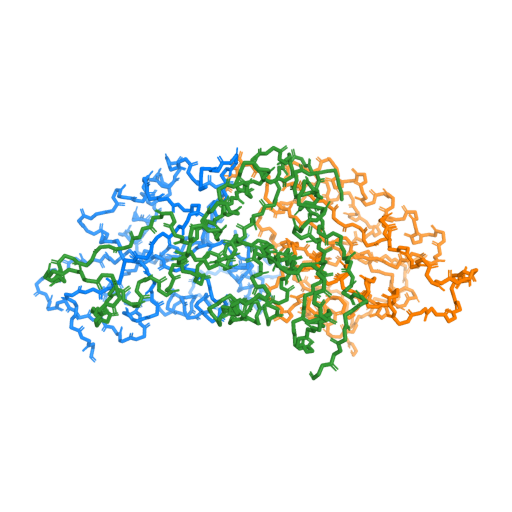 -18.460 1.00 30.14 154 ASN B CA 1
ATOM 2455 C C . ASN B 1 154 ? -6.013 8.773 -18.548 1.00 30.14 154 ASN B C 1
ATOM 2456 O O . ASN B 1 154 ? -6.538 7.755 -18.092 1.00 30.14 154 ASN B O 1
ATOM 2461 N N . GLU B 1 155 ? -4.821 8.770 -19.143 1.00 32.10 155 GLU B N 1
ATOM 2462 C CA . GLU B 1 155 ? -4.066 7.534 -19.324 1.00 32.10 155 GLU B CA 1
ATOM 2463 C C . GLU B 1 155 ? -2.625 7.568 -18.801 1.00 32.10 155 GLU B C 1
ATOM 2464 O O . GLU B 1 155 ? -2.040 6.519 -18.538 1.00 32.10 155 GLU B O 1
ATOM 2470 N N . CYS B 1 156 ? -2.073 8.770 -18.634 1.00 23.73 156 CYS B N 1
ATOM 2471 C CA . CYS B 1 156 ? -0.712 8.974 -18.115 1.00 23.73 156 CYS B CA 1
ATOM 2472 C C . CYS B 1 156 ? 0.387 8.083 -18.712 1.00 23.73 156 CYS B C 1
ATOM 2473 O O . CYS B 1 156 ? 0.974 7.269 -17.993 1.00 23.73 156 CYS B O 1
ATOM 2476 N N . PRO B 1 157 ? 0.718 8.267 -20.005 1.00 29.45 157 PRO B N 1
ATOM 2477 C CA . PRO B 1 157 ? 1.757 7.485 -20.700 1.00 29.45 157 PRO B CA 1
ATOM 2478 C C . PRO B 1 157 ? 3.087 7.638 -19.973 1.00 29.45 157 PRO B C 1
ATOM 2479 O O . PRO B 1 157 ? 3.453 8.749 -19.607 1.00 29.45 157 PRO B O 1
ATOM 2483 N N . SER B 1 158 ? 3.812 6.536 -19.789 1.00 24.33 158 SER B N 1
ATOM 2484 C CA . SER B 1 158 ? 5.098 6.560 -19.089 1.00 24.33 158 SER B CA 1
ATOM 2485 C C . SER B 1 158 ? 6.105 7.592 -19.645 1.00 24.33 158 SER B C 1
ATOM 2486 O O . SER B 1 158 ? 5.762 8.753 -19.846 1.00 24.33 158 SER B O 1
ATOM 2489 N N . ASN B 1 159 ? 7.356 7.182 -19.762 1.00 21.97 159 ASN B N 1
ATOM 2490 C CA . ASN B 1 159 ? 8.496 7.951 -20.280 1.00 21.97 159 ASN B CA 1
ATOM 2491 C C . ASN B 1 159 ? 9.539 7.956 -19.195 1.00 21.97 159 ASN B C 1
ATOM 2492 O O . ASN B 1 159 ? 9.668 8.925 -18.442 1.00 21.97 159 ASN B O 1
ATOM 2497 N N . PRO B 1 160 ? 10.278 6.843 -19.085 1.00 25.49 160 PRO B N 1
ATOM 2498 C CA . PRO B 1 160 ? 11.339 6.615 -18.108 1.00 25.49 160 PRO B CA 1
ATOM 2499 C C . PRO B 1 160 ? 12.389 7.703 -18.110 1.00 25.49 160 PRO B C 1
ATOM 2500 O O . PRO B 1 160 ? 12.636 8.345 -19.131 1.00 25.49 160 PRO B O 1
ATOM 2504 N N . VAL B 1 161 ? 12.972 7.928 -16.941 1.00 24.48 161 VAL B N 1
ATOM 2505 C CA . VAL B 1 161 ? 14.027 8.906 -16.789 1.00 24.48 161 VAL B CA 1
ATOM 2506 C C . VAL B 1 161 ? 15.255 8.322 -17.461 1.00 24.48 161 VAL B C 1
ATOM 2507 O O . VAL B 1 161 ? 15.594 7.156 -17.238 1.00 24.48 161 VAL B O 1
ATOM 2511 N N . ARG B 1 162 ? 15.883 9.125 -18.315 1.00 26.80 162 ARG B N 1
ATOM 2512 C CA . ARG B 1 162 ? 17.094 8.741 -19.032 1.00 26.80 162 ARG B CA 1
ATOM 2513 C C . ARG B 1 162 ? 17.958 9.991 -19.132 1.00 26.80 162 ARG B C 1
ATOM 2514 O O . ARG B 1 162 ? 17.464 11.106 -18.962 1.00 26.80 162 ARG B O 1
ATOM 2522 N N . GLY B 1 163 ? 19.249 9.812 -19.383 1.00 31.63 163 GLY B N 1
ATOM 2523 C CA . GLY B 1 163 ? 20.120 10.966 -19.514 1.00 31.63 163 GLY B CA 1
ATOM 2524 C C . GLY B 1 163 ? 20.680 11.522 -18.219 1.00 31.63 163 GLY B C 1
ATOM 2525 O O . GLY B 1 163 ? 21.469 12.464 -18.252 1.00 31.63 163 GLY B O 1
ATOM 2526 N N . TYR B 1 164 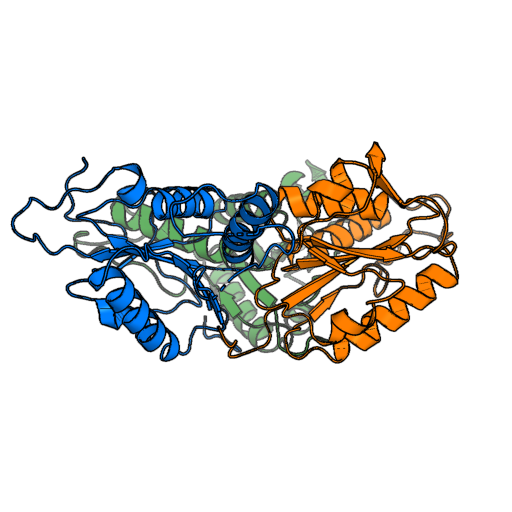? 20.265 10.964 -17.083 1.00 20.29 164 TYR B N 1
ATOM 2527 C CA . TYR B 1 164 ? 20.758 11.413 -15.780 1.00 20.29 164 TYR B CA 1
ATOM 2528 C C . TYR B 1 164 ? 21.698 10.378 -15.197 1.00 20.29 164 TYR B C 1
ATOM 2529 O O . TYR B 1 164 ? 21.432 9.172 -15.288 1.00 20.29 164 TYR B O 1
ATOM 2538 N N . GLY B 1 165 ? 22.799 10.853 -14.613 1.00 25.08 165 GLY B N 1
ATOM 2539 C CA . GLY B 1 165 ? 23.752 9.968 -13.973 1.00 25.08 165 GLY B CA 1
ATOM 2540 C C . GLY B 1 165 ? 23.114 9.479 -12.680 1.00 25.08 165 GLY B C 1
ATOM 2541 O O . GLY B 1 165 ? 22.451 10.247 -11.979 1.00 25.08 165 GLY B O 1
ATOM 2542 N N . ILE B 1 166 ? 23.310 8.208 -12.356 1.00 36.05 166 ILE B N 1
ATOM 2543 C CA . ILE B 1 166 ? 22.702 7.640 -11.162 1.00 36.05 166 ILE B CA 1
ATOM 2544 C C . ILE B 1 166 ? 23.683 7.494 -10.008 1.00 36.05 166 ILE B C 1
ATOM 2545 O O . ILE B 1 166 ? 24.781 6.970 -10.185 1.00 36.05 166 ILE B O 1
ATOM 2550 N N . TYR B 1 167 ? 23.285 7.954 -8.824 1.00 44.11 167 TYR B N 1
ATOM 2551 C CA . TYR B 1 167 ? 24.135 7.816 -7.645 1.00 44.11 167 TYR B CA 1
ATOM 2552 C C . TYR B 1 167 ? 23.419 7.076 -6.511 1.00 44.11 167 TYR B C 1
ATOM 2553 O O . TYR B 1 167 ? 22.174 7.208 -6.385 1.00 44.11 167 TYR B O 1
ATOM 2563 N N . MET C 1 1 ? -8.361 22.379 -5.687 1.00 44.35 1 MET C N 1
ATOM 2564 C CA . MET C 1 1 ? -9.689 23.051 -5.643 1.00 44.35 1 MET C CA 1
ATOM 2565 C C . MET C 1 1 ? -10.165 23.394 -7.053 1.00 44.35 1 MET C C 1
ATOM 2566 O O . MET C 1 1 ? -9.421 23.234 -8.027 1.00 44.35 1 MET C O 1
ATOM 2571 N N . LYS C 1 2 ? -11.392 23.913 -7.139 1.00 54.06 2 LYS C N 1
ATOM 2572 C CA . LYS C 1 2 ? -12.021 24.308 -8.401 1.00 54.06 2 LYS C CA 1
ATOM 2573 C C . LYS C 1 2 ? -12.099 23.135 -9.378 1.00 54.06 2 LYS C C 1
ATOM 2574 O O . LYS C 1 2 ? -11.414 23.108 -10.399 1.00 54.06 2 LYS C O 1
ATOM 2576 N N . ALA C 1 3 ? -12.938 22.162 -9.043 1.00 38.18 3 ALA C N 1
ATOM 2577 C CA . ALA C 1 3 ? -13.112 20.972 -9.869 1.00 38.18 3 ALA C CA 1
ATOM 2578 C C . ALA C 1 3 ? -13.913 21.268 -11.128 1.00 38.18 3 ALA C C 1
ATOM 2579 O O . ALA C 1 3 ? -14.917 21.984 -11.078 1.00 38.18 3 ALA C O 1
ATOM 2581 N N . VAL C 1 4 ? -13.458 20.710 -12.249 1.00 36.53 4 VAL C N 1
ATOM 2582 C CA . VAL C 1 4 ? -14.115 20.879 -13.546 1.00 36.53 4 VAL C CA 1
ATOM 2583 C C . VAL C 1 4 ? -15.436 20.116 -13.500 1.00 36.53 4 VAL C C 1
ATOM 2584 O O . VAL C 1 4 ? -16.467 20.602 -13.962 1.00 36.53 4 VAL C O 1
ATOM 2588 N N . VAL C 1 5 ? -15.383 18.916 -12.932 1.00 27.55 5 VAL C N 1
ATOM 2589 C CA . VAL C 1 5 ? -16.548 18.055 -12.764 1.00 27.55 5 VAL C CA 1
ATOM 2590 C C . VAL C 1 5 ? -16.469 17.557 -11.324 1.00 27.55 5 VAL C C 1
ATOM 2591 O O . VAL C 1 5 ? -15.385 17.546 -10.728 1.00 27.55 5 VAL C O 1
ATOM 2595 N N . PRO C 1 6 ? -17.615 17.184 -10.726 1.00 31.47 6 PRO C N 1
ATOM 2596 C CA . PRO C 1 6 ? -17.611 16.686 -9.345 1.00 31.47 6 PRO C CA 1
ATOM 2597 C C . PRO C 1 6 ? -16.747 15.421 -9.297 1.00 31.47 6 PRO C C 1
ATOM 2598 O O . PRO C 1 6 ? -16.800 14.607 -10.219 1.00 31.47 6 PRO C O 1
ATOM 2602 N N . THR C 1 7 ? -15.959 15.257 -8.235 1.00 28.72 7 THR C N 1
ATOM 2603 C CA . THR C 1 7 ? -15.093 14.075 -8.108 1.00 28.72 7 THR C CA 1
ATOM 2604 C C . THR C 1 7 ? -15.352 13.274 -6.830 1.00 28.72 7 THR C C 1
ATOM 2605 O O . THR C 1 7 ? -14.733 12.234 -6.605 1.00 28.72 7 THR C O 1
ATOM 2609 N N . GLY C 1 8 ? -16.230 13.786 -5.976 1.00 24.12 8 GLY C N 1
ATOM 2610 C CA . GLY C 1 8 ? -16.533 13.111 -4.731 1.00 24.12 8 GLY C CA 1
ATOM 2611 C C . GLY C 1 8 ? -17.332 11.833 -4.901 1.00 24.12 8 GLY C C 1
ATOM 2612 O O . GLY C 1 8 ? -18.425 11.845 -5.463 1.00 24.12 8 GLY C O 1
ATOM 2613 N N . LYS C 1 9 ? -16.741 10.717 -4.485 1.00 22.14 9 LYS C N 1
ATOM 2614 C CA . LYS C 1 9 ? -17.406 9.424 -4.541 1.00 22.14 9 LYS C CA 1
ATOM 2615 C C . LYS C 1 9 ? -17.455 8.956 -3.088 1.00 22.14 9 LYS C C 1
ATOM 2616 O O . LYS C 1 9 ? -16.434 8.584 -2.486 1.00 22.14 9 LYS C O 1
ATOM 2622 N N . ILE C 1 10 ? -18.652 9.077 -2.520 1.00 23.33 10 ILE C N 1
ATOM 2623 C CA . ILE C 1 10 ? -18.921 8.761 -1.126 1.00 23.33 10 ILE C CA 1
ATOM 2624 C C . ILE C 1 10 ? -19.352 7.341 -0.818 1.00 23.33 10 ILE C C 1
ATOM 2625 O O . ILE C 1 10 ? -20.229 6.785 -1.489 1.00 23.33 10 ILE C O 1
ATOM 2630 N N . TYR C 1 11 ? -18.713 6.752 0.190 1.00 24.43 11 TYR C N 1
ATOM 2631 C CA . TYR C 1 11 ? -19.107 5.435 0.671 1.00 24.43 11 TYR C CA 1
ATOM 2632 C C . TYR C 1 11 ? -19.898 5.830 1.921 1.00 24.43 11 TYR C C 1
ATOM 2633 O O . TYR C 1 11 ? -19.310 6.254 2.920 1.00 24.43 11 TYR C O 1
ATOM 2642 N N . LEU C 1 12 ? -21.227 5.785 1.829 1.00 25.95 12 LEU C N 1
ATOM 2643 C CA . LEU C 1 12 ? -22.075 6.155 2.949 1.00 25.95 12 LEU C CA 1
ATOM 2644 C C . LEU C 1 12 ? -22.281 4.971 3.866 1.00 25.95 12 LEU C C 1
ATOM 2645 O O . LEU C 1 12 ? -23.201 4.166 3.680 1.00 25.95 12 LEU C O 1
ATOM 2650 N N . GLY C 1 13 ? -21.389 4.862 4.846 1.00 25.47 13 GLY C N 1
ATOM 2651 C CA . GLY C 1 13 ? -21.450 3.779 5.802 1.00 25.47 13 GLY C CA 1
ATOM 2652 C C . GLY C 1 13 ? -22.419 4.069 6.927 1.00 25.47 13 GLY C C 1
ATOM 2653 O O . GLY C 1 13 ? -22.476 5.195 7.443 1.00 25.47 13 GLY C O 1
ATOM 2654 N N . SER C 1 14 ? -23.151 3.041 7.344 1.00 27.03 14 SER C N 1
ATOM 2655 C CA . SER C 1 14 ? -24.129 3.206 8.411 1.00 27.03 14 SER C CA 1
ATOM 2656 C C . SER C 1 14 ? -24.846 1.927 8.803 1.00 27.03 14 SER C C 1
ATOM 2657 O O . SER C 1 14 ? -24.889 0.966 8.039 1.00 27.03 14 SER C O 1
ATOM 2660 N N . PRO C 1 15 ? -25.315 1.862 10.057 1.00 32.62 15 PRO C N 1
ATOM 2661 C CA . PRO C 1 15 ? -26.057 0.686 10.522 1.00 32.62 15 PRO C CA 1
ATOM 2662 C C . PRO C 1 15 ? -27.453 0.916 9.905 1.00 32.62 15 PRO C C 1
ATOM 2663 O O . PRO C 1 15 ? -27.773 2.041 9.509 1.00 32.62 15 PRO C O 1
ATOM 2667 N N . PHE C 1 16 ? -28.263 -0.122 9.765 1.00 38.18 16 PHE C N 1
ATOM 2668 C CA . PHE C 1 16 ? -29.583 0.061 9.155 1.00 38.18 16 PHE C CA 1
ATOM 2669 C C . PHE C 1 16 ? -30.530 -0.938 9.797 1.00 38.18 16 PHE C C 1
ATOM 2670 O O . PHE C 1 16 ? -31.333 -1.586 9.125 1.00 38.18 16 PHE C O 1
ATOM 2678 N N . TYR C 1 17 ? -30.461 -1.022 11.117 1.00 139.63 17 TYR C N 1
ATOM 2679 C CA . TYR C 1 17 ? -31.265 -1.983 11.839 1.00 139.63 17 TYR C CA 1
ATOM 2680 C C . TYR C 1 17 ? -32.433 -1.393 12.643 1.00 139.63 17 TYR C C 1
ATOM 2681 O O . TYR C 1 17 ? -33.431 -2.078 12.867 1.00 139.63 17 TYR C O 1
ATOM 2690 N N . SER C 1 18 ? -32.340 -0.118 13.021 1.00 43.57 18 SER C N 1
ATOM 2691 C CA . SER C 1 18 ? -33.416 0.534 13.774 1.00 43.57 18 SER C CA 1
ATOM 2692 C C . SER C 1 18 ? -34.028 1.677 12.968 1.00 43.57 18 SER C C 1
ATOM 2693 O O . SER C 1 18 ? -33.480 2.088 11.947 1.00 43.57 18 SER C O 1
ATOM 2696 N N . ASP C 1 19 ? -35.167 2.181 13.433 1.00 42.55 19 ASP C N 1
ATOM 2697 C CA . ASP C 1 19 ? -35.865 3.272 12.762 1.00 42.55 19 ASP C CA 1
ATOM 2698 C C . ASP C 1 19 ? -35.034 4.551 12.775 1.00 42.55 19 ASP C C 1
ATOM 2699 O O . ASP C 1 19 ? -34.932 5.244 11.763 1.00 42.55 19 ASP C O 1
ATOM 2704 N N . ALA C 1 20 ? -34.438 4.851 13.925 1.00 34.54 20 ALA C N 1
ATOM 2705 C CA . ALA C 1 20 ? -33.614 6.047 14.078 1.00 34.54 20 ALA C CA 1
ATOM 2706 C C . ALA C 1 20 ? -32.445 6.048 13.091 1.00 34.54 20 ALA C C 1
ATOM 2707 O O . ALA C 1 20 ? -32.150 7.064 12.470 1.00 34.54 20 ALA C O 1
ATOM 2709 N N . GLN C 1 21 ? -31.799 4.896 12.937 1.00 28.79 21 GLN C N 1
ATOM 2710 C CA . GLN C 1 21 ? -30.665 4.765 12.022 1.00 28.79 21 GLN C CA 1
ATOM 2711 C C . GLN C 1 21 ? -31.104 4.931 10.569 1.00 28.79 21 GLN C C 1
ATOM 2712 O O . GLN C 1 21 ? -30.455 5.630 9.786 1.00 28.79 21 GLN C O 1
ATOM 2718 N N . ARG C 1 22 ? -32.224 4.306 10.224 1.00 28.82 22 ARG C N 1
ATOM 2719 C CA . ARG C 1 22 ? -32.755 4.381 8.868 1.00 28.82 22 ARG C CA 1
ATOM 2720 C C . ARG C 1 22 ? -33.121 5.816 8.510 1.00 28.82 22 ARG C C 1
ATOM 2721 O O . ARG C 1 22 ? -32.905 6.257 7.383 1.00 28.82 22 ARG C O 1
ATOM 2729 N N . GLU C 1 23 ? -33.671 6.538 9.480 1.00 28.50 23 GLU C N 1
ATOM 2730 C CA . GLU C 1 23 ? -34.061 7.935 9.298 1.00 28.50 23 GLU C CA 1
ATOM 2731 C C . GLU C 1 23 ? -32.827 8.795 9.009 1.00 28.50 23 GLU C C 1
ATOM 2732 O O . GLU C 1 23 ? -32.875 9.708 8.182 1.00 28.50 23 GLU C O 1
ATOM 2738 N N . ARG C 1 24 ? -31.742 8.529 9.735 1.00 26.61 24 ARG C N 1
ATOM 2739 C CA . ARG C 1 24 ? -30.486 9.263 9.556 1.00 26.61 24 ARG C CA 1
ATOM 2740 C C . ARG C 1 24 ? -29.956 9.040 8.141 1.00 26.61 24 ARG C C 1
ATOM 2741 O O . ARG C 1 24 ? -29.575 9.984 7.453 1.00 26.61 24 ARG C O 1
ATOM 2749 N N . ALA C 1 25 ? -29.955 7.779 7.717 1.00 31.07 25 ALA C N 1
ATOM 2750 C CA . ALA C 1 25 ? -29.476 7.393 6.389 1.00 31.07 25 ALA C CA 1
ATOM 2751 C C . ALA C 1 25 ? -30.272 8.077 5.287 1.00 31.07 25 ALA C C 1
ATOM 2752 O O . ALA C 1 25 ? -29.710 8.515 4.284 1.00 31.07 25 ALA C O 1
ATOM 2754 N N . ALA C 1 26 ? -31.585 8.170 5.483 1.00 28.79 26 ALA C N 1
ATOM 2755 C CA . ALA C 1 26 ? -32.463 8.808 4.507 1.00 28.79 26 ALA C CA 1
ATOM 2756 C C . ALA C 1 26 ? -32.141 10.290 4.415 1.00 28.79 26 ALA C C 1
ATOM 2757 O O . ALA C 1 26 ? -32.024 10.839 3.321 1.00 28.79 26 ALA C O 1
ATOM 2759 N N . LYS C 1 27 ? -31.973 10.930 5.570 1.00 33.04 27 LYS C N 1
ATOM 2760 C CA . LYS C 1 27 ? -31.665 12.357 5.616 1.00 33.04 27 LYS C CA 1
ATOM 2761 C C . LYS C 1 27 ? -30.279 12.641 5.025 1.00 33.04 27 LYS C C 1
ATOM 2762 O O . LYS C 1 27 ? -30.090 13.623 4.298 1.00 33.04 27 LYS C O 1
ATOM 2768 N N . ALA C 1 28 ? -29.324 11.765 5.324 1.00 27.95 28 ALA C N 1
ATOM 2769 C CA . ALA C 1 28 ? -27.959 11.904 4.816 1.00 27.95 28 ALA C CA 1
ATOM 2770 C C . ALA C 1 28 ? -27.987 11.897 3.292 1.00 27.95 28 ALA C C 1
ATOM 2771 O O . ALA C 1 28 ? -27.324 12.710 2.651 1.00 27.95 28 ALA C O 1
ATOM 2773 N N . LYS C 1 29 ? -28.786 11.000 2.717 1.00 30.99 29 LYS C N 1
ATOM 2774 C CA . LYS C 1 29 ? -28.915 10.911 1.262 1.00 30.99 29 LYS C CA 1
ATOM 2775 C C . LYS C 1 29 ? -29.396 12.237 0.677 1.00 30.99 29 LYS C C 1
ATOM 2776 O O . LYS C 1 29 ? -28.873 12.707 -0.327 1.00 30.99 29 LYS C O 1
ATOM 2782 N N . GLU C 1 30 ? -30.400 12.831 1.314 1.00 31.14 30 GLU C N 1
ATOM 2783 C CA . GLU C 1 30 ? -30.957 14.103 0.865 1.00 31.14 30 GLU C CA 1
ATOM 2784 C C . GLU C 1 30 ? -29.913 15.209 0.891 1.00 31.14 30 GLU C C 1
ATOM 2785 O O . GLU C 1 30 ? -29.794 15.981 -0.057 1.00 31.14 30 GLU C O 1
ATOM 2791 N N . LEU C 1 31 ? -29.184 15.299 2.000 1.00 38.41 31 LEU C N 1
ATOM 2792 C CA . LEU C 1 31 ? -28.159 16.321 2.172 1.00 38.41 31 LEU C CA 1
ATOM 2793 C C . LEU C 1 31 ? -27.017 16.170 1.177 1.00 38.41 31 LEU C C 1
ATOM 2794 O O . LEU C 1 31 ? -26.588 17.149 0.570 1.00 38.41 31 LEU C O 1
ATOM 2799 N N . LEU C 1 32 ? -26.555 14.938 0.984 1.00 25.33 32 LEU C N 1
ATOM 2800 C CA . LEU C 1 32 ? -25.468 14.665 0.050 1.00 25.33 32 LEU C CA 1
ATOM 2801 C C . LEU C 1 32 ? -25.877 14.984 -1.385 1.00 25.33 32 LEU C C 1
ATOM 2802 O O . LEU C 1 32 ? -25.068 15.461 -2.174 1.00 25.33 32 LEU C O 1
ATOM 2807 N N . ALA C 1 33 ? -27.148 14.756 -1.704 1.00 34.95 33 ALA C N 1
ATOM 2808 C CA . ALA C 1 33 ? -27.662 15.045 -3.038 1.00 34.95 33 ALA C CA 1
ATOM 2809 C C . ALA C 1 33 ? -27.560 16.543 -3.374 1.00 34.95 33 ALA C C 1
ATOM 2810 O O . ALA C 1 33 ? -27.424 16.913 -4.538 1.00 34.95 33 ALA C O 1
ATOM 2812 N N . LYS C 1 34 ? -27.570 17.393 -2.348 1.00 31.61 34 LYS C N 1
ATOM 2813 C CA . LYS C 1 34 ? -27.480 18.842 -2.536 1.00 31.61 34 LYS C CA 1
ATOM 2814 C C . LYS C 1 34 ? -26.039 19.353 -2.664 1.00 31.61 34 LYS C C 1
ATOM 2815 O O . LYS C 1 34 ? -25.817 20.526 -2.976 1.00 31.61 34 LYS C O 1
ATOM 2821 N N . ASN C 1 35 ? -25.067 18.474 -2.433 1.00 24.46 35 ASN C N 1
ATOM 2822 C CA . ASN C 1 35 ? -23.658 18.856 -2.491 1.00 24.46 35 ASN C CA 1
ATOM 2823 C C . ASN C 1 35 ? -23.110 18.793 -3.912 1.00 24.46 35 ASN C C 1
ATOM 2824 O O . ASN C 1 35 ? -22.994 17.717 -4.497 1.00 24.46 35 ASN C O 1
ATOM 2829 N N . PRO C 1 36 ? -22.723 19.949 -4.472 1.00 29.44 36 PRO C N 1
ATOM 2830 C CA . PRO C 1 36 ? -22.184 20.019 -5.833 1.00 29.44 36 PRO C CA 1
ATOM 2831 C C . PRO C 1 36 ? -20.803 19.388 -6.038 1.00 29.44 36 PRO C C 1
ATOM 2832 O O . PRO C 1 36 ? -20.340 19.271 -7.170 1.00 29.44 36 PRO C O 1
ATOM 2836 N N . SER C 1 37 ? -20.141 18.998 -4.953 1.00 29.99 37 SER C N 1
ATOM 2837 C CA . SER C 1 37 ? -18.813 18.400 -5.055 1.00 29.99 37 SER C CA 1
ATOM 2838 C C . SER C 1 37 ? -18.878 16.885 -5.210 1.00 29.99 37 SER C C 1
ATOM 2839 O O . SER C 1 37 ? -17.856 16.237 -5.433 1.00 29.99 37 SER C O 1
ATOM 2842 N N . ILE C 1 38 ? -20.087 16.338 -5.117 1.00 30.66 38 ILE C N 1
ATOM 2843 C CA . ILE C 1 38 ? -20.303 14.899 -5.199 1.00 30.66 38 ILE C CA 1
ATOM 2844 C C . ILE C 1 38 ? -20.665 14.379 -6.582 1.00 30.66 38 ILE C C 1
ATOM 2845 O O . ILE C 1 38 ? -21.504 14.952 -7.281 1.00 30.66 38 ILE C O 1
ATOM 2850 N N . ALA C 1 39 ? -20.008 13.290 -6.971 1.00 30.72 39 ALA C N 1
ATOM 2851 C CA . ALA C 1 39 ? -20.254 12.647 -8.255 1.00 30.72 39 ALA C CA 1
ATOM 2852 C C . ALA C 1 39 ? -21.137 11.419 -8.056 1.00 30.72 39 ALA C C 1
ATOM 2853 O O . ALA C 1 39 ? -22.012 11.139 -8.871 1.00 30.72 39 ALA C O 1
ATOM 2855 N N . HIS C 1 40 ? -20.935 10.718 -6.944 1.00 24.04 40 HIS C N 1
ATOM 2856 C CA . HIS C 1 40 ? -21.687 9.504 -6.646 1.00 24.04 40 HIS C CA 1
ATOM 2857 C C . HIS C 1 40 ? -21.713 9.182 -5.149 1.00 24.04 40 HIS C C 1
ATOM 2858 O O . HIS C 1 40 ? -20.770 9.479 -4.412 1.00 24.04 40 HIS C O 1
ATOM 2865 N N . VAL C 1 41 ? -22.814 8.581 -4.714 1.00 26.02 41 VAL C N 1
ATOM 2866 C CA . VAL C 1 41 ? -22.994 8.172 -3.329 1.00 26.02 41 VAL C CA 1
ATOM 2867 C C . VAL C 1 41 ? -23.396 6.706 -3.335 1.00 26.02 41 VAL C C 1
ATOM 2868 O O . VAL C 1 41 ? -24.369 6.322 -3.997 1.00 26.02 41 VAL C O 1
ATOM 2872 N N . PHE C 1 42 ? -22.616 5.883 -2.641 1.00 24.40 42 PHE C N 1
ATOM 2873 C CA . PHE C 1 42 ? -22.910 4.464 -2.545 1.00 24.40 42 PHE C CA 1
ATOM 2874 C C . PHE C 1 42 ? -23.413 4.133 -1.156 1.00 24.40 42 PHE C C 1
ATOM 2875 O O . PHE C 1 42 ? -22.709 4.351 -0.167 1.00 24.40 42 PHE C O 1
ATOM 2883 N N . PHE C 1 43 ? -24.630 3.602 -1.089 1.00 29.78 43 PHE C N 1
ATOM 2884 C CA . PHE C 1 43 ? -25.224 3.196 0.172 1.00 29.78 43 PHE C CA 1
ATOM 2885 C C . PHE C 1 43 ? -25.423 1.696 0.059 1.00 29.78 43 PHE C C 1
ATOM 2886 O O . PHE C 1 43 ? -26.271 1.233 -0.699 1.00 29.78 43 PHE C O 1
ATOM 2894 N N . PRO C 1 44 ? -24.633 0.918 0.816 1.00 37.75 44 PRO C N 1
ATOM 2895 C CA . PRO C 1 44 ? -24.652 -0.547 0.849 1.00 37.75 44 PRO C CA 1
ATOM 2896 C C . PRO C 1 44 ? -25.991 -1.261 0.985 1.00 37.75 44 PRO C C 1
ATOM 2897 O O . PRO C 1 44 ? -26.132 -2.394 0.523 1.00 37.75 44 PRO C O 1
ATOM 2901 N N . PHE C 1 45 ? -26.975 -0.614 1.599 1.00 41.66 45 PHE C N 1
ATOM 2902 C CA . PHE C 1 45 ? -28.280 -1.247 1.776 1.00 41.66 45 PHE C CA 1
ATOM 2903 C C . PHE C 1 45 ? -29.279 -1.018 0.639 1.00 41.66 45 PHE C C 1
ATOM 2904 O O . PHE C 1 45 ? -30.376 -1.581 0.658 1.00 41.66 45 PHE C O 1
ATOM 2912 N N . ASP C 1 46 ? -28.886 -0.227 -0.357 1.00 55.37 46 ASP C N 1
ATOM 2913 C CA . ASP C 1 46 ? -29.747 0.077 -1.499 1.00 55.37 46 ASP C CA 1
ATOM 2914 C C . ASP C 1 46 ? -30.151 -1.145 -2.311 1.00 55.37 46 ASP C C 1
ATOM 2915 O O . ASP C 1 46 ? -31.324 -1.531 -2.332 1.00 55.37 46 ASP C O 1
ATOM 2920 N N . ASP C 1 47 ? -29.184 -1.722 -3.015 1.00 72.58 47 ASP C N 1
ATOM 2921 C CA . ASP C 1 47 ? -29.435 -2.897 -3.832 1.00 72.58 47 ASP C CA 1
ATOM 2922 C C . ASP C 1 47 ? -28.708 -4.098 -3.267 1.00 72.58 47 ASP C C 1
ATOM 2923 O O . ASP C 1 47 ? -27.508 -4.043 -2.998 1.00 72.58 47 ASP C O 1
ATOM 2928 N N . GLY C 1 48 ? -29.458 -5.172 -3.056 1.00 39.87 48 GLY C N 1
ATOM 2929 C CA . GLY C 1 48 ? -28.879 -6.384 -2.518 1.00 39.87 48 GLY C CA 1
ATOM 2930 C C . GLY C 1 48 ? -28.704 -7.441 -3.587 1.00 39.87 48 GLY C C 1
ATOM 2931 O O . GLY C 1 48 ? -29.117 -7.264 -4.735 1.00 39.87 48 GLY C O 1
ATOM 2932 N N . PHE C 1 49 ? -28.058 -8.535 -3.208 1.00 39.46 49 PHE C N 1
ATOM 2933 C CA . PHE C 1 49 ? -27.828 -9.648 -4.111 1.00 39.46 49 PHE C CA 1
ATOM 2934 C C . PHE C 1 49 ? -28.867 -10.720 -3.818 1.00 39.46 49 PHE C C 1
ATOM 2935 O O . PHE C 1 49 ? -29.270 -10.907 -2.666 1.00 39.46 49 PHE C O 1
ATOM 2943 N N . THR C 1 50 ? -29.307 -11.409 -4.866 1.00 40.25 50 THR C N 1
ATOM 2944 C CA . THR C 1 50 ? -30.280 -12.483 -4.720 1.00 40.25 50 THR C CA 1
ATOM 2945 C C . THR C 1 50 ? -29.691 -13.804 -5.196 1.00 40.25 50 THR C C 1
ATOM 2946 O O . THR C 1 50 ? -29.276 -13.924 -6.349 1.00 40.25 50 THR C O 1
ATOM 2950 N N . ASP C 1 51 ? -29.584 -14.758 -4.276 1.00 31.88 51 ASP C N 1
ATOM 2951 C CA . ASP C 1 51 ? -29.082 -16.095 -4.579 1.00 31.88 51 ASP C CA 1
ATOM 2952 C C . ASP C 1 51 ? -30.307 -16.930 -4.968 1.00 31.88 51 ASP C C 1
ATOM 2953 O O . ASP C 1 51 ? -31.109 -17.293 -4.102 1.00 31.88 51 ASP C O 1
ATOM 2958 N N . PRO C 1 52 ? -30.459 -17.253 -6.266 1.00 69.83 52 PRO C N 1
ATOM 2959 C CA . PRO C 1 52 ? -31.586 -18.047 -6.774 1.00 69.83 52 PRO C CA 1
ATOM 2960 C C . PRO C 1 52 ? -31.699 -19.402 -6.075 1.00 69.83 52 PRO C C 1
ATOM 2961 O O . PRO C 1 52 ? -32.786 -19.975 -5.981 1.00 69.83 52 PRO C O 1
ATOM 2965 N N . ASP C 1 53 ? -30.571 -19.881 -5.553 1.00 69.01 53 ASP C N 1
ATOM 2966 C CA . ASP C 1 53 ? -30.499 -21.175 -4.880 1.00 69.01 53 ASP C CA 1
ATOM 2967 C C . ASP C 1 53 ? -30.957 -21.103 -3.426 1.00 69.01 53 ASP C C 1
ATOM 2968 O O . ASP C 1 53 ? -31.328 -22.113 -2.828 1.00 69.01 53 ASP C O 1
ATOM 2973 N N . GLU C 1 54 ? -30.947 -19.897 -2.872 1.00 54.78 54 GLU C N 1
ATOM 2974 C CA . GLU C 1 54 ? -31.362 -19.687 -1.490 1.00 54.78 54 GLU C CA 1
ATOM 2975 C C . GLU C 1 54 ? -32.888 -19.754 -1.378 1.00 54.78 54 GLU C C 1
ATOM 2976 O O . GLU C 1 54 ? -33.594 -18.813 -1.759 1.00 54.78 54 GLU C O 1
ATOM 2982 N N . LYS C 1 55 ? -33.373 -20.873 -0.838 1.00 116.79 55 LYS C N 1
ATOM 2983 C CA . LYS C 1 55 ? -34.804 -21.140 -0.672 1.00 116.79 55 LYS C CA 1
ATOM 2984 C C . LYS C 1 55 ? -35.633 -19.987 -0.100 1.00 116.79 55 LYS C C 1
ATOM 2985 O O . LYS C 1 55 ? -36.119 -19.140 -0.850 1.00 116.79 55 LYS C O 1
ATOM 2987 N N . ASN C 1 56 ? -35.822 -19.977 1.216 1.00 79.56 56 ASN C N 1
ATOM 2988 C CA . ASN C 1 56 ? -36.593 -18.921 1.864 1.00 79.56 56 ASN C CA 1
ATOM 2989 C C . ASN C 1 56 ? -35.674 -18.038 2.705 1.00 79.56 56 ASN C C 1
ATOM 2990 O O . ASN C 1 56 ? -35.358 -18.365 3.853 1.00 79.56 56 ASN C O 1
ATOM 2992 N N . PRO C 1 57 ? -35.213 -16.911 2.130 1.00 97.71 57 PRO C N 1
ATOM 2993 C CA . PRO C 1 57 ? -34.322 -15.965 2.808 1.00 97.71 57 PRO C CA 1
ATOM 2994 C C . PRO C 1 57 ? -34.932 -15.369 4.071 1.00 97.71 57 PRO C C 1
ATOM 2995 O O . PRO C 1 57 ? -36.014 -14.780 4.037 1.00 97.71 57 PRO C O 1
ATOM 2999 N N . GLU C 1 58 ? -34.240 -15.555 5.189 1.00 122.98 58 GLU C N 1
ATOM 3000 C CA . GLU C 1 58 ? -34.690 -15.027 6.469 1.00 122.98 58 GLU C CA 1
ATOM 3001 C C . GLU C 1 58 ? -33.710 -13.952 6.920 1.00 122.98 58 GLU C C 1
ATOM 3002 O O . GLU C 1 58 ? -32.566 -14.254 7.262 1.00 122.98 58 GLU C O 1
ATOM 3004 N N . ILE C 1 59 ? -34.146 -12.696 6.875 1.00 94.36 59 ILE C N 1
ATOM 3005 C CA . ILE C 1 59 ? -33.303 -11.575 7.282 1.00 94.36 59 ILE C CA 1
ATOM 3006 C C . ILE C 1 59 ? -32.995 -11.695 8.775 1.00 94.36 59 ILE C C 1
ATOM 3007 O O . ILE C 1 59 ? -33.816 -11.345 9.627 1.00 94.36 59 ILE C O 1
ATOM 3012 N N . GLY C 1 60 ? -31.801 -12.199 9.072 1.00 67.29 60 GLY C N 1
ATOM 3013 C CA . GLY C 1 60 ? -31.387 -12.407 10.447 1.00 67.29 60 GLY C CA 1
ATOM 3014 C C . GLY C 1 60 ? -31.088 -13.884 10.655 1.00 67.29 60 GLY C C 1
ATOM 3015 O O . GLY C 1 60 ? -30.505 -14.269 11.670 1.00 67.29 60 GLY C O 1
ATOM 3016 N N . GLY C 1 61 ? -31.501 -14.708 9.690 1.00 44.38 61 GLY C N 1
ATOM 3017 C CA . GLY C 1 61 ? -31.269 -16.141 9.750 1.00 44.38 61 GLY C CA 1
ATOM 3018 C C . GLY C 1 61 ? -29.923 -16.520 9.165 1.00 44.38 61 GLY C C 1
ATOM 3019 O O . GLY C 1 61 ? -29.192 -15.652 8.689 1.00 44.38 61 GLY C O 1
ATOM 3020 N N . ILE C 1 62 ? -29.642 -17.821 9.117 1.00 61.79 62 ILE C N 1
ATOM 3021 C CA . ILE C 1 62 ? -28.372 -18.359 8.620 1.00 61.79 62 ILE C CA 1
ATOM 3022 C C . ILE C 1 62 ? -27.797 -17.741 7.335 1.00 61.79 62 ILE C C 1
ATOM 3023 O O . ILE C 1 62 ? -26.725 -17.125 7.372 1.00 61.79 62 ILE C O 1
ATOM 3028 N N . ARG C 1 63 ? -28.502 -17.898 6.217 1.00 49.22 63 ARG C N 1
ATOM 3029 C CA . ARG C 1 63 ? -28.076 -17.353 4.919 1.00 49.22 63 ARG C CA 1
ATOM 3030 C C . ARG C 1 63 ? -26.900 -18.068 4.227 1.00 49.22 63 ARG C C 1
ATOM 3031 O O . ARG C 1 63 ? -25.857 -18.327 4.828 1.00 49.22 63 ARG C O 1
ATOM 3039 N N . SER C 1 64 ? -27.085 -18.344 2.939 1.00 33.56 64 SER C N 1
ATOM 3040 C CA . SER C 1 64 ? -26.103 -19.035 2.110 1.00 33.56 64 SER C CA 1
ATOM 3041 C C . SER C 1 64 ? -24.752 -18.328 2.011 1.00 33.56 64 SER C C 1
ATOM 3042 O O . SER C 1 64 ? -24.669 -17.095 2.082 1.00 33.56 64 SER C O 1
ATOM 3045 N N . MET C 1 65 ? -23.706 -19.128 1.815 1.00 37.52 65 MET C N 1
ATOM 3046 C CA . MET C 1 65 ? -22.348 -18.613 1.698 1.00 37.52 65 MET C CA 1
ATOM 3047 C C . MET C 1 65 ? -22.190 -17.787 0.424 1.00 37.52 65 MET C C 1
ATOM 3048 O O . MET C 1 65 ? -21.395 -16.844 0.382 1.00 37.52 65 MET C O 1
ATOM 3053 N N . VAL C 1 66 ? -22.972 -18.127 -0.602 1.00 29.68 66 VAL C N 1
ATOM 3054 C CA . VAL C 1 66 ? -22.938 -17.399 -1.875 1.00 29.68 66 VAL C CA 1
ATOM 3055 C C . VAL C 1 66 ? -23.451 -15.974 -1.668 1.00 29.68 66 VAL C C 1
ATOM 3056 O O . VAL C 1 66 ? -22.828 -15.017 -2.128 1.00 29.68 66 VAL C O 1
ATOM 3060 N N . TRP C 1 67 ? -24.582 -15.841 -0.975 1.00 27.32 67 TRP C N 1
ATOM 3061 C CA . TRP C 1 67 ? -25.151 -14.524 -0.698 1.00 27.32 67 TRP C CA 1
ATOM 3062 C C . TRP C 1 67 ? -24.193 -13.716 0.188 1.00 27.32 67 TRP C C 1
ATOM 3063 O O . TRP C 1 67 ? -24.042 -12.514 -0.001 1.00 27.32 67 TRP C O 1
ATOM 3074 N N . ARG C 1 68 ? -23.612 -14.380 1.188 1.00 28.05 68 ARG C N 1
ATOM 3075 C CA . ARG C 1 68 ? -22.673 -13.744 2.105 1.00 28.05 68 ARG C CA 1
ATOM 3076 C C . ARG C 1 68 ? -21.468 -13.193 1.334 1.00 28.05 68 ARG C C 1
ATOM 3077 O O . ARG C 1 68 ? -21.117 -12.028 1.485 1.00 28.05 68 ARG C O 1
ATOM 3085 N N . ASP C 1 69 ? -20.865 -14.038 0.498 1.00 33.30 69 ASP C N 1
ATOM 3086 C CA . ASP C 1 69 ? -19.713 -13.659 -0.319 1.00 33.30 69 ASP C CA 1
ATOM 3087 C C . ASP C 1 69 ? -20.012 -12.471 -1.214 1.00 33.30 69 ASP C C 1
ATOM 3088 O O . ASP C 1 69 ? -19.238 -11.522 -1.274 1.00 33.30 69 ASP C O 1
ATOM 3093 N N . ALA C 1 70 ? -21.131 -12.550 -1.928 1.00 22.34 70 ALA C N 1
ATOM 3094 C CA . ALA C 1 70 ? -21.531 -11.494 -2.839 1.00 22.34 70 ALA C CA 1
ATOM 3095 C C . ALA C 1 70 ? -21.804 -10.168 -2.141 1.00 22.34 70 ALA C C 1
ATOM 3096 O O . ALA C 1 70 ? -21.358 -9.122 -2.603 1.00 22.34 70 ALA C O 1
ATOM 3098 N N . THR C 1 71 ? -22.542 -10.223 -1.037 1.00 27.67 71 THR C N 1
ATOM 3099 C CA . THR C 1 71 ? -22.906 -9.027 -0.278 1.00 27.67 71 THR C CA 1
ATOM 3100 C C . THR C 1 71 ? -21.686 -8.382 0.381 1.00 27.67 71 THR C C 1
ATOM 3101 O O . THR C 1 71 ? -21.522 -7.155 0.339 1.00 27.67 71 THR C O 1
ATOM 3105 N N . TYR C 1 72 ? -20.842 -9.213 0.990 1.00 26.59 72 TYR C N 1
ATOM 3106 C CA . TYR C 1 72 ? -19.622 -8.738 1.628 1.00 26.59 72 TYR C CA 1
ATOM 3107 C C . TYR C 1 72 ? -18.790 -8.017 0.574 1.00 26.59 72 TYR C C 1
ATOM 3108 O O . TYR C 1 72 ? -18.330 -6.902 0.796 1.00 26.59 72 TYR C O 1
ATOM 3117 N N . GLN C 1 73 ? -18.673 -8.628 -0.601 1.00 21.97 73 GLN C N 1
ATOM 3118 C CA . GLN C 1 73 ? -17.893 -8.032 -1.674 1.00 21.97 73 GLN C CA 1
ATOM 3119 C C . GLN C 1 73 ? -18.499 -6.739 -2.184 1.00 21.97 73 GLN C C 1
ATOM 3120 O O . GLN C 1 73 ? -17.770 -5.844 -2.621 1.00 21.97 73 GLN C O 1
ATOM 3126 N N . ASN C 1 74 ? -19.829 -6.640 -2.170 1.00 25.28 74 ASN C N 1
ATOM 3127 C CA . ASN C 1 74 ? -20.474 -5.411 -2.624 1.00 25.28 74 ASN C CA 1
ATOM 3128 C C . ASN C 1 74 ? -20.067 -4.267 -1.701 1.00 25.28 74 ASN C C 1
ATOM 3129 O O . ASN C 1 74 ? -19.788 -3.161 -2.160 1.00 25.28 74 ASN C O 1
ATOM 3134 N N . ASP C 1 75 ? -20.014 -4.559 -0.402 1.00 28.22 75 ASP C N 1
ATOM 3135 C CA . ASP C 1 75 ? -19.635 -3.571 0.606 1.00 28.22 75 ASP C CA 1
ATOM 3136 C C . ASP C 1 75 ? -18.164 -3.155 0.493 1.00 28.22 75 ASP C C 1
ATOM 3137 O O . ASP C 1 75 ? -17.813 -2.046 0.878 1.00 28.22 75 ASP C O 1
ATOM 3142 N N . LEU C 1 76 ? -17.305 -4.048 -0.001 1.00 25.18 76 LEU C N 1
ATOM 3143 C CA . LEU C 1 76 ? -15.879 -3.726 -0.165 1.00 25.18 76 LEU C CA 1
ATOM 3144 C C . LEU C 1 76 ? -15.690 -2.973 -1.476 1.00 25.18 76 LEU C C 1
ATOM 3145 O O . LEU C 1 76 ? -14.867 -2.056 -1.570 1.00 25.18 76 LEU C O 1
ATOM 3150 N N . THR C 1 77 ? -16.470 -3.366 -2.481 1.00 27.38 77 THR C N 1
ATOM 3151 C CA . THR C 1 77 ? -16.432 -2.740 -3.794 1.00 27.38 77 THR C CA 1
ATOM 3152 C C . THR C 1 77 ? -16.808 -1.264 -3.669 1.00 27.38 77 THR C C 1
ATOM 3153 O O . THR C 1 77 ? -16.214 -0.411 -4.325 1.00 27.38 77 THR C O 1
ATOM 3157 N N . GLY C 1 78 ? -17.765 -0.964 -2.797 1.00 23.00 78 GLY C N 1
ATOM 3158 C CA . GLY C 1 78 ? -18.165 0.420 -2.591 1.00 23.00 78 GLY C CA 1
ATOM 3159 C C . GLY C 1 78 ? -17.009 1.213 -1.998 1.00 23.00 78 GLY C C 1
ATOM 3160 O O . GLY C 1 78 ? -16.808 2.377 -2.329 1.00 23.00 78 GLY C O 1
ATOM 3161 N N . ILE C 1 79 ? -16.249 0.579 -1.109 1.00 23.62 79 ILE C N 1
ATOM 3162 C CA . ILE C 1 79 ? -15.099 1.229 -0.484 1.00 23.62 79 ILE C CA 1
ATOM 3163 C C . ILE C 1 79 ? -14.022 1.457 -1.545 1.00 23.62 79 ILE C C 1
ATOM 3164 O O . ILE C 1 79 ? -13.497 2.563 -1.680 1.00 23.62 79 ILE C O 1
ATOM 3169 N N . SER C 1 80 ? -13.772 0.433 -2.356 1.00 21.01 80 SER C N 1
ATOM 3170 C CA . SER C 1 80 ? -12.776 0.501 -3.421 1.00 21.01 80 SER C CA 1
ATOM 3171 C C . SER C 1 80 ? -13.088 1.635 -4.393 1.00 21.01 80 SER C C 1
ATOM 3172 O O . SER C 1 80 ? -12.223 2.446 -4.701 1.00 21.01 80 SER C O 1
ATOM 3175 N N . ASN C 1 81 ? -14.327 1.688 -4.874 1.00 22.17 81 ASN C N 1
ATOM 3176 C CA . ASN C 1 81 ? -14.736 2.737 -5.811 1.00 22.17 81 ASN C CA 1
ATOM 3177 C C . ASN C 1 81 ? -14.740 4.142 -5.191 1.00 22.17 81 ASN C C 1
ATOM 3178 O O . ASN C 1 81 ? -14.382 5.117 -5.854 1.00 22.17 81 ASN C O 1
ATOM 3183 N N . ALA C 1 82 ? -15.120 4.233 -3.918 1.00 24.37 82 ALA C N 1
ATOM 3184 C CA . ALA C 1 82 ? -15.202 5.510 -3.213 1.00 24.37 82 ALA C CA 1
ATOM 3185 C C . ALA C 1 82 ? -13.884 6.270 -3.001 1.00 24.37 82 ALA C C 1
ATOM 3186 O O . ALA C 1 82 ? -12.808 5.679 -2.922 1.00 24.37 82 ALA C O 1
ATOM 3188 N N . THR C 1 83 ? -13.977 7.595 -2.962 1.00 22.62 83 THR C N 1
ATOM 3189 C CA . THR C 1 83 ? -12.804 8.427 -2.706 1.00 22.62 83 THR C CA 1
ATOM 3190 C C . THR C 1 83 ? -12.825 8.819 -1.234 1.00 22.62 83 THR C C 1
ATOM 3191 O O . THR C 1 83 ? -11.795 9.152 -0.653 1.00 22.62 83 THR C O 1
ATOM 3195 N N . CYS C 1 84 ? -14.003 8.747 -0.622 1.00 23.49 84 CYS C N 1
ATOM 3196 C CA . CYS C 1 84 ? -14.138 9.139 0.769 1.00 23.49 84 CYS C CA 1
ATOM 3197 C C . CYS C 1 84 ? -15.228 8.377 1.501 1.00 23.49 84 CYS C C 1
ATOM 3198 O O . CYS C 1 84 ? -16.214 7.949 0.898 1.00 23.49 84 CYS C O 1
ATOM 3201 N N . GLY C 1 85 ? -15.023 8.186 2.802 1.00 18.92 85 GLY C N 1
ATOM 3202 C CA . GLY C 1 85 ? -16.015 7.512 3.619 1.00 18.92 85 GLY C CA 1
ATOM 3203 C C . GLY C 1 85 ? -16.795 8.524 4.448 1.00 18.92 85 GLY C C 1
ATOM 3204 O O . GLY C 1 85 ? -16.245 9.541 4.854 1.00 18.92 85 GLY C O 1
ATOM 3205 N N . VAL C 1 86 ? -18.089 8.279 4.631 1.00 23.95 86 VAL C N 1
ATOM 3206 C CA . VAL C 1 86 ? -18.965 9.138 5.438 1.00 23.95 86 VAL C CA 1
ATOM 3207 C C . VAL C 1 86 ? -19.797 8.181 6.288 1.00 23.95 86 VAL C C 1
ATOM 3208 O O . VAL C 1 86 ? -20.666 7.481 5.773 1.00 23.95 86 VAL C O 1
ATOM 3212 N N . PHE C 1 87 ? -19.490 8.123 7.578 1.00 23.87 87 PHE C N 1
ATOM 3213 C CA . PHE C 1 87 ? -20.166 7.206 8.475 1.00 23.87 87 PHE C CA 1
ATOM 3214 C C . PHE C 1 87 ? -21.116 7.838 9.484 1.00 23.87 87 PHE C C 1
ATOM 3215 O O . PHE C 1 87 ? -20.722 8.683 10.299 1.00 23.87 87 PHE C O 1
ATOM 3223 N N . LEU C 1 88 ? -22.374 7.409 9.407 1.00 22.67 88 LEU C N 1
ATOM 3224 C CA . LEU C 1 88 ? -23.430 7.853 10.313 1.00 22.67 88 LEU C CA 1
ATOM 3225 C C . LEU C 1 88 ? -23.222 6.930 11.504 1.00 22.67 88 LEU C C 1
ATOM 3226 O O . LEU C 1 88 ? -23.800 5.843 11.587 1.00 22.67 88 LEU C O 1
ATOM 3231 N N . TYR C 1 89 ? -22.329 7.359 12.391 1.00 24.24 89 TYR C N 1
ATOM 3232 C CA . TYR C 1 89 ? -21.914 6.583 13.553 1.00 24.24 89 TYR C CA 1
ATOM 3233 C C . TYR C 1 89 ? -22.794 6.669 14.794 1.00 24.24 89 TYR C C 1
ATOM 3234 O O . TYR C 1 89 ? -22.812 7.686 15.494 1.00 24.24 89 TYR C O 1
ATOM 3243 N N . ASP C 1 90 ? -23.439 5.550 15.103 1.00 32.10 90 ASP C N 1
ATOM 3244 C CA . ASP C 1 90 ? -24.325 5.430 16.254 1.00 32.10 90 ASP C CA 1
ATOM 3245 C C . ASP C 1 90 ? -23.463 5.265 17.503 1.00 32.10 90 ASP C C 1
ATOM 3246 O O . ASP C 1 90 ? -22.806 4.241 17.679 1.00 32.10 90 ASP C O 1
ATOM 3251 N N . MET C 1 91 ? -23.475 6.273 18.370 1.00 32.64 91 MET C N 1
ATOM 3252 C CA . MET C 1 91 ? -22.678 6.238 19.598 1.00 32.64 91 MET C CA 1
ATOM 3253 C C . MET C 1 91 ? -23.361 5.529 20.776 1.00 32.64 91 MET C C 1
ATOM 3254 O O . MET C 1 91 ? -22.744 5.338 21.825 1.00 32.64 91 MET C O 1
ATOM 3259 N N . ASP C 1 92 ? -24.625 5.142 20.604 1.00 29.59 92 ASP C N 1
ATOM 3260 C CA . ASP C 1 92 ? -25.376 4.456 21.662 1.00 29.59 92 ASP C CA 1
ATOM 3261 C C . ASP C 1 92 ? -25.336 2.941 21.486 1.00 29.59 92 ASP C C 1
ATOM 3262 O O . ASP C 1 92 ? -25.243 2.188 22.462 1.00 29.59 92 ASP C O 1
ATOM 3267 N N . GLN C 1 93 ? -25.447 2.500 20.237 1.00 32.84 93 GLN C N 1
ATOM 3268 C CA . GLN C 1 93 ? -25.403 1.076 19.904 1.00 32.84 93 GLN C CA 1
ATOM 3269 C C . GLN C 1 93 ? -24.342 0.906 18.820 1.00 32.84 93 GLN C C 1
ATOM 3270 O O . GLN C 1 93 ? -24.630 0.990 17.626 1.00 32.84 93 GLN C O 1
ATOM 3276 N N . LEU C 1 94 ? -23.101 0.736 19.261 1.00 32.44 94 LEU C N 1
ATOM 3277 C CA . LEU C 1 94 ? -21.961 0.597 18.360 1.00 32.44 94 LEU C CA 1
ATOM 3278 C C . LEU C 1 94 ? -22.147 -0.467 17.284 1.00 32.44 94 LEU C C 1
ATOM 3279 O O . LEU C 1 94 ? -22.612 -1.576 17.557 1.00 32.44 94 LEU C O 1
ATOM 3284 N N . ASP C 1 95 ? -21.849 -0.081 16.046 1.00 30.86 95 ASP C N 1
ATOM 3285 C CA . ASP C 1 95 ? -21.960 -0.976 14.906 1.00 30.86 95 ASP C CA 1
ATOM 3286 C C . ASP C 1 95 ? -20.573 -1.441 14.478 1.00 30.86 95 ASP C C 1
ATOM 3287 O O . ASP C 1 95 ? -19.793 -0.667 13.923 1.00 30.86 95 ASP C O 1
ATOM 3292 N N . ASP C 1 96 ? -20.261 -2.703 14.749 1.00 30.36 96 ASP C N 1
ATOM 3293 C CA . ASP C 1 96 ? -18.962 -3.246 14.369 1.00 30.36 96 ASP C CA 1
ATOM 3294 C C . ASP C 1 96 ? -18.743 -3.331 12.852 1.00 30.36 96 ASP C C 1
ATOM 3295 O O . ASP C 1 96 ? -17.607 -3.267 12.389 1.00 30.36 96 ASP C O 1
ATOM 3300 N N . GLY C 1 97 ? -19.829 -3.430 12.082 1.00 26.05 97 GLY C N 1
ATOM 3301 C CA . GLY C 1 97 ? -19.712 -3.477 10.631 1.00 26.05 97 GLY C CA 1
ATOM 3302 C C . GLY C 1 97 ? -19.122 -2.152 10.180 1.00 26.05 97 GLY C C 1
ATOM 3303 O O . GLY C 1 97 ? -18.171 -2.108 9.399 1.00 26.05 97 GLY C O 1
ATOM 3304 N N . SER C 1 98 ? -19.675 -1.072 10.728 1.00 24.06 98 SER C N 1
ATOM 3305 C CA . SER C 1 98 ? -19.224 0.288 10.443 1.00 24.06 98 SER C CA 1
ATOM 3306 C C . SER C 1 98 ? -17.770 0.474 10.832 1.00 24.06 98 SER C C 1
ATOM 3307 O O . SER C 1 98 ? -16.987 1.059 10.089 1.00 24.06 98 SER C O 1
ATOM 3310 N N . ALA C 1 99 ? -17.417 -0.024 12.009 1.00 18.58 99 ALA C N 1
ATOM 3311 C CA . ALA C 1 99 ? -16.056 0.114 12.512 1.00 18.58 99 ALA C CA 1
ATOM 3312 C C . ALA C 1 99 ? -15.047 -0.645 11.655 1.00 18.58 99 ALA C C 1
ATOM 3313 O O . ALA C 1 99 ? -13.935 -0.154 11.422 1.00 18.58 99 ALA C O 1
ATOM 3315 N N . PHE C 1 100 ? -15.445 -1.825 11.182 1.00 19.35 100 PHE C N 1
ATOM 3316 C CA . PHE C 1 100 ? -14.599 -2.664 10.332 1.00 19.35 100 PHE C CA 1
ATOM 3317 C C . PHE C 1 100 ? -14.316 -1.857 9.075 1.00 19.35 100 PHE C C 1
ATOM 3318 O O . PHE C 1 100 ? -13.171 -1.736 8.644 1.00 19.35 100 PHE C O 1
ATOM 3326 N N . GLU C 1 101 ? -15.369 -1.252 8.542 1.00 23.06 101 GLU C N 1
ATOM 3327 C CA . GLU C 1 101 ? -15.287 -0.449 7.334 1.00 23.06 101 GLU C CA 1
ATOM 3328 C C . GLU C 1 101 ? -14.393 0.788 7.477 1.00 23.06 101 GLU C C 1
ATOM 3329 O O . GLU C 1 101 ? -13.664 1.136 6.553 1.00 23.06 101 GLU C O 1
ATOM 3335 N N . ILE C 1 102 ? -14.428 1.442 8.632 1.00 17.70 102 ILE C N 1
ATOM 3336 C CA . ILE C 1 102 ? -13.570 2.607 8.861 1.00 17.70 102 ILE C CA 1
ATOM 3337 C C . ILE C 1 102 ? -12.102 2.158 8.886 1.00 17.70 102 ILE C C 1
ATOM 3338 O O . ILE C 1 102 ? -11.244 2.782 8.255 1.00 17.70 102 ILE C O 1
ATOM 3343 N N . GLY C 1 103 ? -11.831 1.053 9.581 1.00 15.49 103 GLY C N 1
ATOM 3344 C CA . GLY C 1 103 ? -10.474 0.531 9.654 1.00 15.49 103 GLY C CA 1
ATOM 3345 C C . GLY C 1 103 ? -9.953 0.129 8.283 1.00 15.49 103 GLY C C 1
ATOM 3346 O O . GLY C 1 103 ? -8.785 0.381 7.945 1.00 15.49 103 GLY C O 1
ATOM 3347 N N . PHE C 1 104 ? -10.834 -0.477 7.482 1.00 17.95 104 PHE C N 1
ATOM 3348 C CA . PHE C 1 104 ? -10.484 -0.915 6.131 1.00 17.95 104 PHE C CA 1
ATOM 3349 C C . PHE C 1 104 ? -10.127 0.287 5.259 1.00 17.95 104 PHE C C 1
ATOM 3350 O O . PHE C 1 104 ? -9.135 0.252 4.533 1.00 17.95 104 PHE C O 1
ATOM 3358 N N . MET C 1 105 ? -10.944 1.340 5.333 1.00 22.58 105 MET C N 1
ATOM 3359 C CA . MET C 1 105 ? -10.715 2.545 4.545 1.00 22.58 105 MET C CA 1
ATOM 3360 C C . MET C 1 105 ? -9.429 3.252 4.944 1.00 22.58 105 MET C C 1
ATOM 3361 O O . MET C 1 105 ? -8.696 3.733 4.082 1.00 22.58 105 MET C O 1
ATOM 3366 N N . ARG C 1 106 ? -9.140 3.307 6.243 1.00 21.69 106 ARG C N 1
ATOM 3367 C CA . ARG C 1 106 ? -7.916 3.967 6.686 1.00 21.69 106 ARG C CA 1
ATOM 3368 C C . ARG C 1 106 ? -6.667 3.172 6.299 1.00 21.69 106 ARG C C 1
ATOM 3369 O O . ARG C 1 106 ? -5.613 3.753 6.044 1.00 21.69 106 ARG C O 1
ATOM 3377 N N . ALA C 1 107 ? -6.789 1.852 6.217 1.00 23.35 107 ALA C N 1
ATOM 3378 C CA . ALA C 1 107 ? -5.652 1.033 5.821 1.00 23.35 107 ALA C CA 1
ATOM 3379 C C . ALA C 1 107 ? -5.352 1.309 4.338 1.00 23.35 107 ALA C C 1
ATOM 3380 O O . ALA C 1 107 ? -4.216 1.195 3.891 1.00 23.35 107 ALA C O 1
ATOM 3382 N N . MET C 1 108 ? -6.375 1.719 3.592 1.00 21.16 108 MET C N 1
ATOM 3383 C CA . MET C 1 108 ? -6.220 2.055 2.175 1.00 21.16 108 MET C CA 1
ATOM 3384 C C . MET C 1 108 ? -5.844 3.540 2.010 1.00 21.16 108 MET C C 1
ATOM 3385 O O . MET C 1 108 ? -5.706 4.031 0.891 1.00 21.16 108 MET C O 1
ATOM 3390 N N . HIS C 1 109 ? -5.682 4.230 3.139 1.00 21.12 109 HIS C N 1
ATOM 3391 C CA . HIS C 1 109 ? -5.320 5.655 3.194 1.00 21.12 109 HIS C CA 1
ATOM 3392 C C . HIS C 1 109 ? -6.402 6.626 2.719 1.00 21.12 109 HIS C C 1
ATOM 3393 O O . HIS C 1 109 ? -6.120 7.798 2.439 1.00 21.12 109 HIS C O 1
ATOM 3400 N N . LYS C 1 110 ? -7.642 6.152 2.636 1.00 21.29 110 LYS C N 1
ATOM 3401 C CA . LYS C 1 110 ? -8.734 7.021 2.211 1.00 21.29 110 LYS C CA 1
ATOM 3402 C C . LYS C 1 110 ? -9.252 7.849 3.379 1.00 21.29 110 LYS C C 1
ATOM 3403 O O . LYS C 1 110 ? -9.264 7.388 4.519 1.00 21.29 110 LYS C O 1
ATOM 3409 N N . PRO C 1 111 ? -9.621 9.112 3.124 1.00 23.69 111 PRO C N 1
ATOM 3410 C CA . PRO C 1 111 ? -10.130 9.951 4.217 1.00 23.69 111 PRO C CA 1
ATOM 3411 C C . PRO C 1 111 ? -11.469 9.419 4.708 1.00 23.69 111 PRO C C 1
ATOM 3412 O O . PRO C 1 111 ? -12.199 8.777 3.948 1.00 23.69 111 PRO C O 1
ATOM 3416 N N . VAL C 1 112 ? -11.770 9.657 5.985 1.00 22.73 112 VAL C N 1
ATOM 3417 C CA . VAL C 1 112 ? -13.026 9.200 6.587 1.00 22.73 112 VAL C CA 1
ATOM 3418 C C . VAL C 1 112 ? -13.704 10.290 7.419 1.00 22.73 112 VAL C C 1
ATOM 3419 O O . VAL C 1 112 ? -13.123 10.843 8.347 1.00 22.73 112 VAL C O 1
ATOM 3423 N N . ILE C 1 113 ? -14.947 10.586 7.083 1.00 21.44 113 ILE C N 1
ATOM 3424 C CA . ILE C 1 113 ? -15.698 11.589 7.817 1.00 21.44 113 ILE C CA 1
ATOM 3425 C C . ILE C 1 113 ? -16.577 10.821 8.792 1.00 21.44 113 ILE C C 1
ATOM 3426 O O . ILE C 1 113 ? -17.244 9.847 8.402 1.00 21.44 113 ILE C O 1
ATOM 3431 N N . LEU C 1 114 ? -16.512 11.204 10.066 1.00 24.62 114 LEU C N 1
ATOM 3432 C CA . LEU C 1 114 ? -17.329 10.575 11.089 1.00 24.62 114 LEU C CA 1
ATOM 3433 C C . LEU C 1 114 ? -18.438 11.547 11.450 1.00 24.62 114 LEU C C 1
ATOM 3434 O O . LEU C 1 114 ? -18.183 12.712 11.770 1.00 24.62 114 LEU C O 1
ATOM 3439 N N . VAL C 1 115 ? -19.671 11.059 11.378 1.00 27.41 115 VAL C N 1
ATOM 3440 C CA . VAL C 1 115 ? -20.842 11.850 11.708 1.00 27.41 115 VAL C CA 1
ATOM 3441 C C . VAL C 1 115 ? -21.503 11.103 12.861 1.00 27.41 115 VAL C C 1
ATOM 3442 O O . VAL C 1 115 ? -22.391 10.285 12.653 1.00 27.41 115 VAL C O 1
ATOM 3446 N N . PRO C 1 116 ? -21.030 11.340 14.094 1.00 28.05 116 PRO C N 1
ATOM 3447 C CA . PRO C 1 116 ? -21.588 10.669 15.270 1.00 28.05 116 PRO C CA 1
ATOM 3448 C C . PRO C 1 116 ? -22.957 11.186 15.711 1.00 28.05 116 PRO C C 1
ATOM 3449 O O . PRO C 1 116 ? -23.225 12.386 15.675 1.00 28.05 116 PRO C O 1
ATOM 3453 N N . PHE C 1 117 ? -23.809 10.252 16.121 1.00 31.15 117 PHE C N 1
ATOM 3454 C CA . PHE C 1 117 ? -25.154 10.552 16.595 1.00 31.15 117 PHE C CA 1
ATOM 3455 C C . PHE C 1 117 ? -25.344 9.877 17.940 1.00 31.15 117 PHE C C 1
ATOM 3456 O O . PHE C 1 117 ? -24.768 8.819 18.205 1.00 31.15 117 PHE C O 1
ATOM 3464 N N . THR C 1 118 ? -26.179 10.490 18.772 1.00 29.65 118 THR C N 1
ATOM 3465 C CA . THR C 1 118 ? -26.529 9.966 20.083 1.00 29.65 118 THR C CA 1
ATOM 3466 C C . THR C 1 118 ? -27.932 10.463 20.433 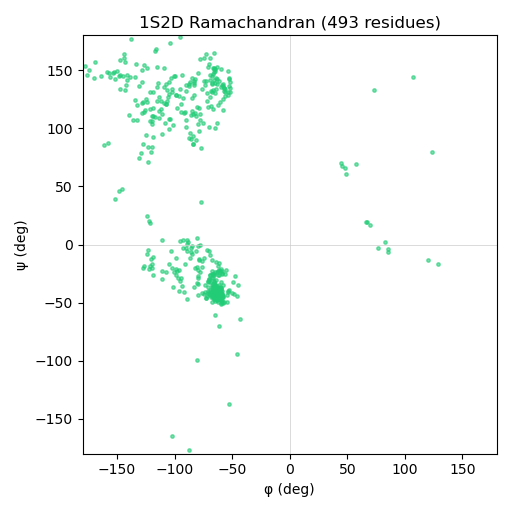1.00 29.65 118 THR C C 1
ATOM 3467 O O . THR C 1 118 ? -28.317 11.580 20.069 1.00 29.65 118 THR C O 1
ATOM 3471 N N . GLU C 1 119 ? -28.711 9.607 21.084 1.00 34.58 119 GLU C N 1
ATOM 3472 C CA . GLU C 1 119 ? -30.057 9.978 21.501 1.00 34.58 119 GLU C CA 1
ATOM 3473 C C . GLU C 1 119 ? -29.986 10.529 22.928 1.00 34.58 119 GLU C C 1
ATOM 3474 O O . GLU C 1 119 ? -30.992 10.973 23.482 1.00 34.58 119 GLU C O 1
ATOM 3476 N N . HIS C 1 120 ? -28.781 10.510 23.503 1.00 29.40 120 HIS C N 1
ATOM 3477 C CA . HIS C 1 120 ? -28.534 10.991 24.865 1.00 29.40 120 HIS C CA 1
ATOM 3478 C C . HIS C 1 120 ? -27.357 11.969 24.850 1.00 29.40 120 HIS C C 1
ATOM 3479 O O . HIS C 1 120 ? -26.248 11.620 25.269 1.00 29.40 120 HIS C O 1
ATOM 3486 N N . PRO C 1 121 ? -27.606 13.226 24.430 1.00 32.64 121 PRO C N 1
ATOM 3487 C CA . PRO C 1 121 ? -26.611 14.303 24.338 1.00 32.64 121 PRO C CA 1
ATOM 3488 C C . PRO C 1 121 ? -25.973 14.680 25.672 1.00 32.64 121 PRO C C 1
ATOM 3489 O O . PRO C 1 121 ? -24.893 15.268 25.702 1.00 32.64 121 PRO C O 1
ATOM 3493 N N . GLU C 1 122 ? -26.661 14.365 26.765 1.00 32.63 122 GLU C N 1
ATOM 3494 C CA . GLU C 1 122 ? -26.186 14.677 28.109 1.00 32.63 122 GLU C CA 1
ATOM 3495 C C . GLU C 1 122 ? -25.142 13.702 28.648 1.00 32.63 122 GLU C C 1
ATOM 3496 O O . GLU C 1 122 ? -24.400 14.039 29.569 1.00 32.63 122 GLU C O 1
ATOM 3502 N N . LYS C 1 123 ? -25.107 12.488 28.104 1.00 31.80 123 LYS C N 1
ATOM 3503 C CA . LYS C 1 123 ? -24.151 11.480 28.560 1.00 31.80 123 LYS C CA 1
ATOM 3504 C C . LYS C 1 123 ? -22.687 11.814 28.288 1.00 31.80 123 LYS C C 1
ATOM 3505 O O . LYS C 1 123 ? -22.363 12.689 27.483 1.00 31.80 123 LYS C O 1
ATOM 3511 N N . GLU C 1 124 ? -21.806 11.090 28.965 1.00 27.60 124 GLU C N 1
ATOM 3512 C CA . GLU C 1 124 ? -20.367 11.284 28.827 1.00 27.60 124 GLU C CA 1
ATOM 3513 C C . GLU C 1 124 ? -19.911 11.138 27.369 1.00 27.60 124 GLU C C 1
ATOM 3514 O O . GLU C 1 124 ? -20.364 10.235 26.663 1.00 27.60 124 GLU C O 1
ATOM 3520 N N . LYS C 1 125 ? -19.084 12.080 26.911 1.00 28.11 125 LYS C N 1
ATOM 3521 C CA . LYS C 1 125 ? -18.542 12.060 25.548 1.00 28.11 125 LYS C CA 1
ATOM 3522 C C . LYS C 1 125 ? -17.237 11.275 25.575 1.00 28.11 125 LYS C C 1
ATOM 3523 O O . LYS C 1 125 ? -16.214 11.778 26.033 1.00 28.11 125 LYS C O 1
ATOM 3529 N N . LYS C 1 126 ? -17.298 10.019 25.144 1.00 27.60 126 LYS C N 1
ATOM 3530 C CA . LYS C 1 126 ? -16.124 9.143 25.120 1.00 27.60 126 LYS C CA 1
ATOM 3531 C C . LYS C 1 126 ? -16.068 8.422 23.783 1.00 27.60 126 LYS C C 1
ATOM 3532 O O . LYS C 1 126 ? -17.108 8.061 23.225 1.00 27.60 126 LYS C O 1
ATOM 3538 N N . MET C 1 127 ? -14.860 8.204 23.277 1.00 20.45 127 MET C N 1
ATOM 3539 C CA . MET C 1 127 ? -14.687 7.520 21.994 1.00 20.45 127 MET C CA 1
ATOM 3540 C C . MET C 1 127 ? -13.484 6.583 22.039 1.00 20.45 127 MET C C 1
ATOM 3541 O O . MET C 1 127 ? -12.509 6.850 22.741 1.00 20.45 127 MET C O 1
ATOM 3546 N N . ASN C 1 128 ? -13.580 5.460 21.328 1.00 20.11 128 ASN C N 1
ATOM 3547 C CA . ASN C 1 128 ? -12.481 4.506 21.277 1.00 20.11 128 ASN C CA 1
ATOM 3548 C C . ASN C 1 128 ? -11.347 5.195 20.523 1.00 20.11 128 ASN C C 1
ATOM 3549 O O . ASN C 1 128 ? -11.588 5.880 19.527 1.00 20.11 128 ASN C O 1
ATOM 3554 N N . LEU C 1 129 ? -10.118 5.018 20.995 1.00 23.05 129 LEU C N 1
ATOM 3555 C CA . LEU C 1 129 ? -8.963 5.659 20.365 1.00 23.05 129 LEU C CA 1
ATOM 3556 C C . LEU C 1 129 ? -8.839 5.380 18.867 1.00 23.05 129 LEU C C 1
ATOM 3557 O O . LEU C 1 129 ? -8.501 6.285 18.095 1.00 23.05 129 LEU C O 1
ATOM 3562 N N . MET C 1 130 ? -9.120 4.146 18.450 1.00 20.06 130 MET C N 1
ATOM 3563 C CA . MET C 1 130 ? -9.002 3.785 17.034 1.00 20.06 130 MET C CA 1
ATOM 3564 C C . MET C 1 130 ? -9.897 4.631 16.135 1.00 20.06 130 MET C C 1
ATOM 3565 O O . MET C 1 130 ? -9.518 4.988 15.023 1.00 20.06 130 MET C O 1
ATOM 3570 N N . ILE C 1 131 ? -11.086 4.952 16.631 1.00 23.35 131 ILE C N 1
ATOM 3571 C CA . ILE C 1 131 ? -12.029 5.756 15.876 1.00 23.35 131 ILE C CA 1
ATOM 3572 C C . ILE C 1 131 ? -11.643 7.234 15.966 1.00 23.35 131 ILE C C 1
ATOM 3573 O O . ILE C 1 131 ? -11.637 7.935 14.959 1.00 23.35 131 ILE C O 1
ATOM 3578 N N . ALA C 1 132 ? -11.277 7.687 17.163 1.00 23.77 132 ALA C N 1
ATOM 3579 C CA . ALA C 1 132 ? -1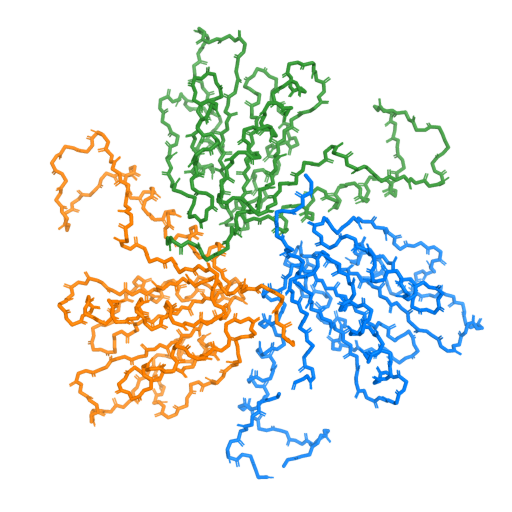0.904 9.088 17.377 1.00 23.77 132 ALA C CA 1
ATOM 3580 C C . ALA C 1 132 ? -9.664 9.507 16.585 1.00 23.77 132 ALA C C 1
ATOM 3581 O O . ALA C 1 132 ? -9.596 10.631 16.081 1.00 23.77 132 ALA C O 1
ATOM 3583 N N . GLN C 1 133 ? -8.712 8.588 16.433 1.00 20.37 133 GLN C N 1
ATOM 3584 C CA . GLN C 1 133 ? -7.486 8.872 15.692 1.00 20.37 133 GLN C CA 1
ATOM 3585 C C . GLN C 1 133 ? -7.531 8.401 14.246 1.00 20.37 133 GLN C C 1
ATOM 3586 O O . GLN C 1 133 ? -6.874 8.982 13.386 1.00 20.37 133 GLN C O 1
ATOM 3592 N N . GLY C 1 134 ? -8.307 7.352 13.977 1.00 22.75 134 GLY C N 1
ATOM 3593 C CA . GLY C 1 134 ? -8.410 6.835 12.623 1.00 22.75 134 GLY C CA 1
ATOM 3594 C C . GLY C 1 134 ? -9.148 7.780 11.696 1.00 22.75 134 GLY C C 1
ATOM 3595 O O . GLY C 1 134 ? -8.740 8.018 10.562 1.00 22.75 134 GLY C O 1
ATOM 3596 N N . VAL C 1 135 ? -10.245 8.329 12.192 1.00 20.56 135 VAL C N 1
ATOM 3597 C CA . VAL C 1 135 ? -11.060 9.264 11.434 1.00 20.56 135 VAL C CA 1
ATOM 3598 C C . VAL C 1 135 ? -10.249 10.519 11.114 1.00 20.56 135 VAL C C 1
ATOM 3599 O O . VAL C 1 135 ? -9.441 10.955 11.927 1.00 20.56 135 VAL C O 1
ATOM 3603 N N . THR C 1 136 ? -10.453 11.070 9.920 1.00 19.49 136 THR C N 1
ATOM 3604 C CA . THR C 1 136 ? -9.715 12.261 9.499 1.00 19.49 136 THR C CA 1
ATOM 3605 C C . THR C 1 136 ? -10.498 13.557 9.670 1.00 19.49 136 THR C C 1
ATOM 3606 O O . THR C 1 136 ? -9.904 14.630 9.818 1.00 19.49 136 THR C O 1
ATOM 3610 N N . THR C 1 137 ? -11.826 13.454 9.629 1.00 28.41 137 THR C N 1
ATOM 3611 C CA . THR C 1 137 ? -12.702 14.613 9.784 1.00 28.41 137 THR C CA 1
ATOM 3612 C C . THR C 1 137 ? -13.962 14.256 10.569 1.00 28.41 137 THR C C 1
ATOM 3613 O O . THR C 1 137 ? -14.592 13.233 10.309 1.00 28.41 137 THR C O 1
ATOM 3617 N N . ILE C 1 138 ? -14.307 15.079 11.552 1.00 24.58 138 ILE C N 1
ATOM 3618 C CA . ILE C 1 138 ? -15.525 14.849 12.320 1.00 24.58 138 ILE C CA 1
ATOM 3619 C C . ILE C 1 138 ? -16.523 15.984 12.080 1.00 24.58 138 ILE C C 1
ATOM 3620 O O . ILE C 1 138 ? -16.138 17.141 11.905 1.00 24.58 138 ILE C O 1
ATOM 3625 N N . ILE C 1 139 ? -17.791 15.607 11.951 1.00 22.96 139 ILE C N 1
ATOM 3626 C CA . ILE C 1 139 ? -18.905 16.533 11.758 1.00 22.96 139 ILE C CA 1
ATOM 3627 C C . ILE C 1 139 ? -20.009 15.935 12.628 1.00 22.96 139 ILE C C 1
ATOM 3628 O O . ILE C 1 139 ? -20.507 14.843 12.353 1.00 22.96 139 ILE C O 1
ATOM 3633 N N . ASP C 1 140 ? -20.343 16.631 13.710 1.00 27.04 140 ASP C N 1
ATOM 3634 C CA . ASP C 1 140 ? -21.354 16.160 14.652 1.00 27.04 140 ASP C CA 1
ATOM 3635 C C . ASP C 1 140 ? -22.714 15.913 14.002 1.00 27.04 140 ASP C C 1
ATOM 3636 O O . ASP C 1 140 ? -23.276 16.795 13.355 1.00 27.04 140 ASP C O 1
ATOM 3641 N N . GLY C 1 141 ? -23.228 14.699 14.177 1.00 29.69 141 GLY C N 1
ATOM 3642 C CA . GLY C 1 141 ? -24.518 14.351 13.611 1.00 29.69 141 GLY C CA 1
ATOM 3643 C C . GLY C 1 141 ? -25.664 15.108 14.253 1.00 29.69 141 GLY C C 1
ATOM 3644 O O . GLY C 1 141 ? -26.599 15.535 13.567 1.00 29.69 141 GLY C O 1
ATOM 3645 N N . ASN C 1 142 ? -25.556 15.323 15.562 1.00 31.75 142 ASN C N 1
ATOM 3646 C CA . ASN C 1 142 ? -26.572 16.021 16.344 1.00 31.75 142 ASN C CA 1
ATOM 3647 C C . ASN C 1 142 ? -26.707 17.530 16.113 1.00 31.75 142 ASN C C 1
ATOM 3648 O O . ASN C 1 142 ? -27.807 18.076 16.198 1.00 31.75 142 ASN C O 1
ATOM 3653 N N . THR C 1 143 ? -25.612 18.205 15.787 1.00 32.44 143 THR C N 1
ATOM 3654 C CA . THR C 1 143 ? -25.679 19.652 15.603 1.00 32.44 143 THR C CA 1
ATOM 3655 C C . THR C 1 143 ? -25.151 20.203 14.286 1.00 32.44 143 THR C C 1
ATOM 3656 O O . THR C 1 143 ? -25.474 21.335 13.919 1.00 32.44 143 THR C O 1
ATOM 3660 N N . GLU C 1 144 ? -24.345 19.419 13.577 1.00 34.62 144 GLU C N 1
ATOM 3661 C CA . GLU C 1 144 ? -23.756 19.883 12.318 1.00 34.62 144 GLU C CA 1
ATOM 3662 C C . GLU C 1 144 ? -24.087 18.992 11.128 1.00 34.62 144 GLU C C 1
ATOM 3663 O O . GLU C 1 144 ? -23.401 19.043 10.108 1.00 34.62 144 GLU C O 1
ATOM 3669 N N . PHE C 1 145 ? -25.148 18.201 11.251 1.00 28.45 145 PHE C N 1
ATOM 3670 C CA . PHE C 1 145 ? -25.568 17.270 10.204 1.00 28.45 145 PHE C CA 1
ATOM 3671 C C . PHE C 1 145 ? -25.682 17.931 8.836 1.00 28.45 145 PHE C C 1
ATOM 3672 O O . PHE C 1 145 ? -25.236 17.368 7.832 1.00 28.45 145 PHE C O 1
ATOM 3680 N N . GLU C 1 146 ? -26.238 19.142 8.822 1.00 27.28 146 GLU C N 1
ATOM 3681 C CA . GLU C 1 146 ? -26.447 19.928 7.607 1.00 27.28 146 GLU C CA 1
ATOM 3682 C C . GLU C 1 146 ? -25.182 20.241 6.806 1.00 27.28 146 GLU C C 1
ATOM 3683 O O . GLU C 1 146 ? -25.253 20.484 5.600 1.00 27.28 146 GLU C O 1
ATOM 3685 N N . LYS C 1 147 ? -24.031 20.260 7.473 1.00 24.37 147 LYS C N 1
ATOM 3686 C CA . LYS C 1 147 ? -22.766 20.543 6.792 1.00 24.37 147 LYS C CA 1
ATOM 3687 C C . LYS C 1 147 ? -22.444 19.560 5.662 1.00 24.37 147 LYS C C 1
ATOM 3688 O O . LYS C 1 147 ? -21.688 19.884 4.748 1.00 24.37 147 LYS C O 1
ATOM 3694 N N . LEU C 1 148 ? -23.029 18.368 5.707 1.00 29.58 148 LEU C N 1
ATOM 3695 C CA . LEU C 1 148 ? -22.802 17.374 4.659 1.00 29.58 148 LEU C CA 1
ATOM 3696 C C . LEU C 1 148 ? -23.227 17.878 3.275 1.00 29.58 148 LEU C C 1
ATOM 3697 O O . LEU C 1 148 ? -22.770 17.368 2.255 1.00 29.58 148 LEU C O 1
ATOM 3702 N N . ALA C 1 149 ? -24.094 18.885 3.249 1.00 29.05 149 ALA C N 1
ATOM 3703 C CA . ALA C 1 149 ? -24.582 19.443 1.996 1.00 29.05 149 ALA C CA 1
ATOM 3704 C C . ALA C 1 149 ? -23.616 20.425 1.355 1.00 29.05 149 ALA C C 1
ATOM 3705 O O . ALA C 1 149 ? -23.706 20.682 0.156 1.00 29.05 149 ALA C O 1
ATOM 3707 N N . ASP C 1 150 ? -22.688 20.960 2.147 1.00 31.04 150 ASP C N 1
ATOM 3708 C CA . ASP C 1 150 ? -21.733 21.949 1.649 1.00 31.04 150 ASP C CA 1
ATOM 3709 C C . ASP C 1 150 ? -20.256 21.542 1.769 1.00 31.04 150 ASP C C 1
ATOM 3710 O O . ASP C 1 150 ? -19.384 22.218 1.220 1.00 31.04 150 ASP C O 1
ATOM 3715 N N . TYR C 1 151 ? -19.971 20.480 2.517 1.00 27.53 151 TYR C N 1
ATOM 3716 C CA . TYR C 1 151 ? -18.591 20.019 2.695 1.00 27.53 151 TYR C CA 1
ATOM 3717 C C . TYR C 1 151 ? -17.955 19.714 1.333 1.00 27.53 151 TYR C C 1
ATOM 3718 O O . TYR C 1 151 ? -18.587 19.119 0.458 1.00 27.53 151 TYR C O 1
ATOM 3727 N N . ASN C 1 152 ? -16.727 20.178 1.138 1.00 26.78 152 ASN C N 1
ATOM 3728 C CA . ASN C 1 152 ? -16.032 19.969 -0.126 1.00 26.78 152 ASN C CA 1
ATOM 3729 C C . ASN C 1 152 ? -15.439 18.565 -0.244 1.00 26.78 152 ASN C C 1
ATOM 3730 O O . ASN C 1 152 ? -14.338 18.308 0.244 1.00 26.78 152 ASN C O 1
ATOM 3735 N N . PHE C 1 153 ? -16.157 17.673 -0.923 1.00 29.75 153 PHE C N 1
ATOM 3736 C CA . PHE C 1 153 ? -15.695 16.302 -1.105 1.00 29.75 153 PHE C CA 1
ATOM 3737 C C . PHE C 1 153 ? -14.655 16.121 -2.213 1.00 29.75 153 PHE C C 1
ATOM 3738 O O . PHE C 1 153 ? -14.193 15.009 -2.462 1.00 29.75 153 PHE C O 1
ATOM 3746 N N . ASN C 1 154 ? -14.303 17.208 -2.892 1.00 27.77 154 ASN C N 1
ATOM 3747 C CA . ASN C 1 154 ? -13.278 17.136 -3.922 1.00 27.77 154 ASN C CA 1
ATOM 3748 C C . ASN C 1 154 ? -11.919 17.154 -3.226 1.00 27.77 154 ASN C C 1
ATOM 3749 O O . ASN C 1 154 ? -10.955 16.582 -3.730 1.00 27.77 154 ASN C O 1
ATOM 3754 N N . GLU C 1 155 ? -11.858 17.788 -2.056 1.00 30.99 155 GLU C N 1
ATOM 3755 C CA . GLU C 1 155 ? -10.608 17.886 -1.298 1.00 30.99 155 GLU C CA 1
ATOM 3756 C C . GLU C 1 155 ? -10.625 17.263 0.104 1.00 30.99 155 GLU C C 1
ATOM 3757 O O . GLU C 1 155 ? -9.568 16.975 0.660 1.00 30.99 155 GLU C O 1
ATOM 3763 N N . CYS C 1 156 ? -11.816 17.072 0.670 1.00 22.80 156 CYS C N 1
ATOM 3764 C CA . CYS C 1 156 ? -11.995 16.469 1.998 1.00 22.80 156 CYS C CA 1
ATOM 3765 C C . CYS C 1 156 ? -11.107 17.038 3.113 1.00 22.80 156 CYS C C 1
ATOM 3766 O O . CYS C 1 156 ? -10.261 16.333 3.661 1.00 22.80 156 CYS C O 1
ATOM 3769 N N . PRO C 1 157 ? -11.318 18.316 3.482 1.00 32.03 157 PRO C N 1
ATOM 3770 C CA . PRO C 1 157 ? -10.559 19.013 4.530 1.00 32.03 157 PRO C CA 1
ATOM 3771 C C . PRO C 1 157 ? -10.562 18.243 5.842 1.00 32.03 157 PRO C C 1
ATOM 3772 O O . PRO C 1 157 ? -11.618 17.815 6.306 1.00 32.03 157 PRO C O 1
ATOM 3776 N N . SER C 1 158 ? -9.388 18.076 6.442 1.00 21.61 158 SER C N 1
ATOM 3777 C CA . SER C 1 158 ? -9.281 17.378 7.718 1.00 21.61 158 SER C CA 1
ATOM 3778 C C . SER C 1 158 ? -9.858 18.214 8.870 1.00 21.61 158 SER C C 1
ATOM 3779 O O . SER C 1 158 ? -9.916 19.436 8.787 1.00 21.61 158 SER C O 1
ATOM 3782 N N . ASN C 1 159 ? -10.331 17.531 9.908 1.00 24.03 159 ASN C N 1
ATOM 3783 C CA . ASN C 1 159 ? -10.847 18.167 11.124 1.00 24.03 159 ASN C CA 1
ATOM 3784 C C . ASN C 1 159 ? -10.753 17.092 12.205 1.00 24.03 159 ASN C C 1
ATOM 3785 O O . ASN C 1 159 ? -11.701 16.345 12.432 1.00 24.03 159 ASN C O 1
ATOM 3790 N N . PRO C 1 160 ? -9.593 17.000 12.876 1.00 22.55 160 PRO C N 1
ATOM 3791 C CA . PRO C 1 160 ? -9.319 16.026 13.938 1.00 22.55 160 PRO C CA 1
ATOM 3792 C C . PRO C 1 160 ? -10.358 16.012 15.049 1.00 22.55 160 PRO C C 1
ATOM 3793 O O . PRO C 1 160 ? -10.897 17.053 15.416 1.00 22.55 160 PRO C O 1
ATOM 3797 N N . VAL C 1 161 ? -10.641 14.814 15.557 1.00 19.38 161 VAL C N 1
ATOM 3798 C CA . VAL C 1 161 ? -11.585 14.612 16.653 1.00 19.38 161 VAL C CA 1
ATOM 3799 C C . VAL C 1 161 ? -11.000 15.196 17.933 1.00 19.38 161 VAL C C 1
ATOM 3800 O O . VAL C 1 161 ? -9.853 14.910 18.289 1.00 19.38 161 VAL C O 1
ATOM 3804 N N . ARG C 1 162 ? -11.812 15.975 18.640 1.00 23.59 162 ARG C N 1
ATOM 3805 C CA . ARG C 1 162 ? -11.400 16.624 19.885 1.00 23.59 162 ARG C CA 1
ATOM 3806 C C . ARG C 1 162 ? -12.596 16.737 20.831 1.00 23.59 162 ARG C C 1
ATOM 3807 O O . ARG C 1 162 ? -13.742 16.681 20.396 1.00 23.59 162 ARG C O 1
ATOM 3815 N N . GLY C 1 163 ? -12.323 16.891 22.123 1.00 32.04 163 GLY C N 1
ATOM 3816 C CA . GLY C 1 163 ? -13.398 17.027 23.092 1.00 32.04 163 GLY C CA 1
ATOM 3817 C C . GLY C 1 163 ? -14.019 15.724 23.556 1.00 32.04 163 GLY C C 1
ATOM 3818 O O . GLY C 1 163 ? -14.979 15.731 24.331 1.00 32.04 163 GLY C O 1
ATOM 3819 N N . TYR C 1 164 ? -13.491 14.603 23.074 1.00 23.98 164 TYR C N 1
ATOM 3820 C CA . TYR C 1 164 ? -13.997 13.291 23.461 1.00 23.98 164 TYR C CA 1
ATOM 3821 C C . TYR C 1 164 ? -13.025 12.595 24.394 1.00 23.98 164 TYR C C 1
ATOM 3822 O O . TYR C 1 164 ? -11.817 12.591 24.147 1.00 23.98 164 TYR C O 1
ATOM 3831 N N . GLY C 1 165 ? -13.541 12.043 25.489 1.00 26.94 165 GLY C N 1
ATOM 3832 C CA . GLY C 1 165 ? -12.680 11.312 26.401 1.00 26.94 165 GLY C CA 1
ATOM 3833 C C . GLY C 1 165 ? -12.192 10.075 25.660 1.00 26.94 165 GLY C C 1
ATOM 3834 O O . GLY C 1 165 ? -12.907 9.539 24.806 1.00 26.94 165 GLY C O 1
ATOM 3835 N N . ILE C 1 166 ? -10.972 9.635 25.939 1.00 37.51 166 ILE C N 1
ATOM 3836 C CA . ILE C 1 166 ? -10.443 8.465 25.253 1.00 37.51 166 ILE C CA 1
ATOM 3837 C C . ILE C 1 166 ? -10.105 7.326 26.195 1.00 37.51 166 ILE C C 1
ATOM 3838 O O . ILE C 1 166 ? -9.448 7.526 27.213 1.00 37.51 166 ILE C O 1
ATOM 3843 N N . TYR C 1 167 ? -10.580 6.131 25.854 1.00 91.22 167 TYR C N 1
ATOM 3844 C CA . TYR C 1 167 ? -10.331 4.942 26.662 1.00 91.22 167 TYR C CA 1
ATOM 3845 C C . TYR C 1 167 ? -9.540 3.870 25.913 1.00 91.22 167 TYR C C 1
ATOM 3846 O O . TYR C 1 167 ? -9.627 3.824 24.664 1.00 91.22 167 TYR C O 1
#

Organism: Lactobacillus helveticus (NCBI:txid1587)

Secondary structure (DSSP, 8-state):
---SS--EEEEEE---SSHHHHHHHHHHHHHHTT-TTEEEEE-TT-----TT----TTS---HHHHHHHHHHHHHHHHH-SEEEEEEESSS--HHHHHHHHHHHHTT--EEEEEE-S-TTS--EE-HHHHHH-SEE--TTTSGGGGGT--TTT---B---SPEE-/---SS--EEEEEE---SSHHHHHHHHHHHHHHHT-TTEEEEE-TTSS----TT--S--BTB---HHHHHHHHHHHHHHHHH-SEEEEEEESSS--HHHHHHHHHHHHTT--EEEEEE-S-TTS--EE-HHHHHH-SEE--HHHHGGGGGT--TTT-------S-EE-/---SS--EEEEEE---SSHHHHHHHHHHHHHHHT-TTEEEEE-TTSS----TT-SS--TTS---HHHHHHHHHHHHHHHHH-SEEEEEEESSS--HHHHHHHHHHHHTT--EEEEEE-S-TTS--EE-HHHHHH-SEE--HHHHGGGGGT--TTT---B---S-EE-

Foldseek 3Di:
DDDPAQDAQEEEDFDCPDPVRVVLSVVLVVLLVLARNHDYYHYLVVADDDPVPPDDPVDDDDPVRVVVSVVSSVVSLVSGQEYEYAAEPVDGDVVRVVSLVVNVVVVHAYEYAYDYPCPVDAAADAPCCQVSHFAYAHNVPGVNCSNYDNSNVRHGDHDDNHHHD/DDDPAQDFAEEEAFDCDDPVRVVLVVVLVVLLVLARNYDYYDYLVPDADDDPPDDPDDVVDDDDPVRVVVSVVVSVVSLVPGQEYEYAAEPPDGDVVRVVSLVVSVVVVHAYEYAYDYPCPPDAAADEVCVQVSHFAYAHNVPRVNCSNYQNSVVRHGHGDPPHHYD/DPDPQADAQEEEAFDCDDPVRVVLVVVLVVLLVLARNHDYYDYLVPDADDDPPDDDDDVVDDDDPVRVVRSVVVSVVSLVPGQEYEYAAEPVDGDVVRVVSLVVNVVVVHAYEYAYDYPCPPDAFADEPCCQVSHFHYAYNVPRVNCSNHQNSNVRDGDHHDPGHYD

Nearest PDB structures (foldseek):
  4mej-assembly1_A  TM=9.996E-01  e=1.353E-35  Lactobacillus helveticus H10
  1s2d-assembly1_A  TM=1.001E+00  e=1.140E-33  Lactobacillus helveticus
  1s2l-assembly1_C-2  TM=9.986E-01  e=7.247E-31  Lactobacillus helveticus
  9ezk-assembly1_A  TM=8.194E-01  e=5.966E-12  Lactobacillus leichmannii
  9gn4-assembly1_A  TM=8.181E-01  e=2.346E-11  Lactobacillus leichmannii

Sequence (499 aa):
MKAVVPTGKIYLGSPFYSDAQRERAAKAKELLAKNPSIAHVFFPFDGFTDPDEKPEIGGIRSMVWRDATYQNDLTGISNATCGVFLYDMDQLDDGSAFEIGFMRAMHKPVILVPFTEHPEKEKKMNLMIAQGVTTIIDGNTEFEKLADYNFNECPSNPVRGYGIYMKAVVPTGKIYLGSPFYSDAQRERAAKAKELLAKNPSIAHVFFPFDDGFTDPDEKNPEIGGIRSMVWRDATYQNDLTGISNATCGVFLYDMDQLDDGSAFEIGFMRAMHKPVILVPFTEHPEKEKKMNLMIAQGVTTIIDGNTEFEKLADYNFNECPSNPVRGYGIYMKAVVPTGKIYLGSPFYSDAQRERAAKAKELLAKNPSIAHVFFPFDDGFTDPDEKNPEIGGIRSMVWRDATYQNDLTGISNATCGVFLYDMDQLDDGSAFEIGFMRAMHKPVILVPFTEHPEKEKKMNLMIAQGVTTIIDGNTEFEKLADYNFNECPSNPVRGYGIY

Solvent-accessible surface area: 23818 Å² total; per-residue (Å²): 49,99,36,107,21,38,15,0,21,1,0,0,0,7,2,85,153,56,117,33,11,35,115,28,1,55,39,0,48,123,22,1,73,144,8,115,8,14,3,10,6,21,6,31,90,87,97,36,112,6,108,116,31,118,92,132,166,85,30,173,47,35,122,40,60,131,60,0,33,114,19,27,31,16,0,1,0,18,16,5,14,0,0,0,0,2,11,9,32,46,131,106,20,121,32,2,34,103,26,4,43,38,0,55,82,39,69,24,0,0,0,0,0,3,10,41,117,88,111,104,142,79,59,102,2,58,90,143,15,6,125,19,8,9,2,21,8,40,5,83,114,55,23,111,112,0,12,118,28,56,2,17,21,2,54,7,52,24,23,97,79,52,36,87,134,73,97,33,78,28,31,15,0,22,1,0,0,0,7,1,59,147,47,108,49,10,99,116,36,1,50,76,0,74,90,15,1,88,141,8,110,10,6,2,9,25,18,4,27,87,49,76,55,33,112,6,108,107,26,95,98,69,60,156,84,41,170,34,34,98,38,57,132,58,0,31,111,20,23,32,15,1,2,1,20,15,5,14,0,0,0,0,2,10,11,40,66,130,116,20,122,31,2,33,107,25,3,40,39,0,55,76,52,68,29,0,0,0,0,0,2,13,32,72,74,99,133,120,137,114,116,4,53,87,139,17,7,124,19,7,8,3,24,8,36,5,68,105,54,20,109,114,0,14,122,30,68,2,16,34,1,64,5,51,25,22,86,66,28,40,98,153,85,98,33,104,29,35,14,0,19,1,0,0,0,7,3,54,153,44,124,51,7,118,125,29,1,51,103,0,79,106,23,1,87,135,7,111,9,6,2,9,20,24,5,23,85,54,98,69,28,109,7,115,135,26,102,92,79,58,170,82,35,176,52,34,113,44,54,120,63,1,31,114,20,19,31,16,0,2,0,16,15,4,14,0,0,0,0,1,11,9,46,60,126,120,16,121,32,2,35,109,28,3,42,37,0,57,79,34,61,26,0,0,0,0,0,2,15,35,75,76,101,140,127,146,113,89,4,57,85,144,15,6,120,19,7,8,2,22,8,35,4,69,116,59,15,65,108,0,12,118,30,48,2,19,17,2,47,8,63,29,21,96,68,33,34,90,146